Protein AF-A0A7V5CXC9-F1 (afdb_monomer)

Sequence (687 aa):
MKRHTLETISEGIERGLKPRSTNPVTLFKMAQADAMKFVTAQRMWEALKEKGFAKFVRFGKRPPEGYARLDDRIARVYFPVEEGMVNAGEWFVEKNVARLLNNFLSRDLIRDWGIGHSLLWLKNHTTAIELSLSPFHFIFETVEAAGSQFGIGLMRVINQGLLQLNPAAAAKGLREMATSPLAAHGFAKLGGKVIRYIKDPAEFIKTTGGQSFIKQFPDAMQIINDLFAGGGKLSMWEGYRVNSIKAFQEALSAEKQGIRKGENYIGAVIRLAPALNEMLMKPLFEVYIPRLKIGVFFKEYSQQLEQYAKELAEGKISRNKLARETWDRVENRFGEMNFDNLFWNRTFKTALQFMFRSVTWKLGNIRGFGGGVVGQAKEFAEPLKFVYTQLKGRPYEFRAPRLDPSMAWLTGIVVTTVTLSTIIQKAFTGEWPSELRDYFFPKTGQRDREGNQIRVSVPTYFRDLLSLKRAPLTYIEHSFSGLFSKLLEAWHNQDFYGNFIYDPQDPGLKKLILGIAHVFPVPFSVSQYKNLSQEGTDPATRLMAALGFVKAPKEYIRSNFQLELQKAYSRQRPHIPLLPEQQAEARLKQELRDKIRAGKATPQDIADAVRQGVIKQRGATTFVKNAKLNTMQIMWKYLSPEERARLWPLASPEEQEMLRQVDAGRNQRSGGWGGSSRSRSWGSNWH

Foldseek 3Di:
DPPPPDPDPVRCVVVVHADPDPDVVVVVVVVVVVVVVVVVVVVVVVVQVVVVQKDWDFPPDDDDPQWAAAPDPVFWDWDQDPVGTDTGTGITGRPVVSLLRCQLVFDQPQCVDPVSVVLLLLLLLLLLQQAFLACLLVQLLLLLQLLLQLLLLVLQLFLCVPQVVDVVSNVVSVVSNVCSNVRLVQLLLLLVLLVVCVVPVPVSCVDPSNVVNCVVPVPSVVLVVLLVLLVADLFFAPVSDSCLLVQLVCLQCVPSPPDDRPPNVVSNVVSVVSNVSCVVCCCPRGRRLSSNLSSSLVSNLVVVCVSCVVCCVVVVDDSSRSSNVSSLLSCLRSPSDNVSNVSGRNNVVSVCSSFFSGPRPVVSPCCLVVCQVVVQVVLVCQQVVVVVCVVVVHDDDHDHRRRGSSVSSVVSSLVSLQVVLQVQQCVQQVDGDDDPLSSAWNFNNDAFLQRWTWTWGNSYCVLLVVCCVPPVPVSSVVRTRLLNVLLVCLVVQQDPVGAGQADPPDDPVVSVVSSVVSNRDHHQLVVQLVVVVLRVDDPVVSVCVSNPRGTGPVVSGDAPLLVLLVVQLCVVPPDDHHHPVRVVLVVLLSSQLSCLCVVNDDPVSLVVCCVVVSDPPVCSVVSSVCSNQGPSLVSLLPGDPVSNVVSVVRADPVRNVSNVVSVVVVVVVVPPDPDPDDDDDDDDDDD

Solvent-accessible surface area (backbone atoms only — not comparable to full-atom values): 36637 Å² total; per-residue (Å²): 127,83,72,75,91,53,95,44,73,65,58,35,44,75,73,71,44,80,74,96,64,89,51,65,70,59,51,50,52,50,52,52,49,52,52,48,51,51,53,51,52,49,54,51,51,50,52,32,43,76,69,64,38,42,47,81,34,51,58,96,57,81,74,59,91,68,44,30,73,46,87,50,72,90,31,54,41,68,43,83,51,100,94,44,75,46,74,54,23,36,37,26,22,33,40,70,60,19,49,39,50,37,15,63,69,39,68,37,66,46,62,74,32,74,65,45,33,50,52,46,52,49,41,54,51,44,50,51,44,33,62,30,91,34,54,32,64,63,52,26,54,37,51,47,31,18,5,44,31,22,6,54,9,52,33,28,26,48,46,37,12,61,73,62,67,29,65,70,42,23,54,50,9,51,51,33,36,74,43,9,90,51,23,38,60,52,20,29,51,45,17,48,50,52,55,43,39,73,75,39,45,78,64,35,47,74,36,74,72,26,44,55,43,40,73,75,37,78,60,46,69,59,54,50,50,31,38,49,67,22,66,55,64,85,44,57,47,70,90,75,62,79,59,33,51,58,54,23,50,54,31,55,56,24,62,93,77,86,47,60,76,65,75,40,53,70,60,23,59,71,26,43,64,56,16,54,49,44,64,72,45,41,60,47,52,54,47,44,51,28,13,32,45,46,17,47,42,57,53,53,47,54,50,44,53,66,73,41,41,68,42,46,75,69,62,77,40,52,69,54,58,55,27,26,58,44,40,51,56,42,29,20,70,73,22,77,47,54,63,78,79,65,38,48,39,36,35,62,50,48,51,45,55,48,46,20,62,55,53,44,43,55,50,8,49,53,49,37,55,50,41,12,56,55,43,33,54,50,28,64,43,46,49,54,48,33,56,56,32,52,79,64,78,42,94,63,81,82,47,82,59,53,66,28,71,45,32,25,28,50,52,15,41,50,51,47,43,34,52,50,19,37,52,50,14,32,72,50,53,73,42,72,69,86,50,83,59,24,35,61,34,17,45,52,71,45,58,43,73,72,67,36,58,37,28,27,26,64,62,58,66,63,65,59,51,55,38,44,75,74,38,48,67,60,42,53,63,71,42,35,13,65,50,47,52,32,51,52,22,45,72,69,41,24,43,100,88,52,26,30,63,46,56,93,83,51,56,70,69,57,43,49,52,44,42,56,58,64,47,62,69,68,29,46,21,60,53,47,28,52,54,36,55,70,60,65,57,58,71,67,62,30,48,39,23,26,46,40,36,34,74,42,60,64,83,79,46,50,52,73,34,57,54,50,48,51,53,53,38,43,69,79,48,63,87,72,63,36,44,52,66,53,45,52,40,50,49,53,49,48,54,51,29,52,30,49,60,69,71,68,55,50,77,62,61,55,52,49,35,34,75,72,61,63,35,54,72,96,44,43,68,60,47,60,62,53,34,68,48,39,62,62,50,51,46,57,72,72,45,54,71,65,59,46,64,69,45,52,84,57,41,50,73,70,53,46,54,60,42,47,63,57,52,58,70,45,57,69,68,70,70,77,72,78,77,78,85,72,86,74,88,80,79,86,81,90,134

Radius of gyration: 32.9 Å; Cα contacts (8 Å, |Δi|>4): 846; chains: 1; bounding box: 85×81×121 Å

Nearest PDB structures (foldseek):
  6v9z-assembly1_B  TM=1.183E-01  e=1.275E+00  Acetivibrio thermocellus ATCC 27405
  7zdc-assembly1_C  TM=1.269E-01  e=1.819E+00  Escherichia coli K-12
  8vpb-assembly1_B  TM=1.537E-01  e=3.871E+00  Acetivibrio thermocellus ATCC 27405
  4s0f-assembly1_A  TM=1.509E-01  e=4.833E+00  Acetivibrio thermocellus ATCC 27405

pLDDT: mean 86.12, std 13.43, range [26.75, 98.56]

Secondary structure (DSSP, 8-state):
----S-SSHHHHHHTTPPPS---HHHHHHHHHHHHHHHHHHHHHHHHHHHTT-EEEEETTPPPPTTEEE-SSGGGEEEEEETTEEEEEEEEEEEHHHHHHHHHHH---HHHHSHHHHHHHHHHHHHHHHHT-S-THHHHHHHHHHHHHHHHHHHHIIIIIIITT--HHHHHHHHHHHHTGGGHHHHHHHHHHHHHHHHH-HHHHTTSHHHHHHHHH-TTHHHHHHHHHHTT--SS--GGG---HHHHHHHHHT--TTS--TT--HHHHHHHHHHHHHHHHHHIIIIIIHHHHHHHHHHHHHHHHHHHTHHHHHTTSS-HHHHHHHHHHHHHHHS----GGGGT--HHHHHHHHHHBS-HHHHHHHHHHHHHHHHHHHHHHHHHHHHHHHHHTT------PPPPPHHHHHHHHHHHHHHHHHHHHHHHHHS----SGGGGTS-EEEEE-TTSPEEEB--SSTHHHHHHHHH-HHHHHHHTB-HHHHHHHHHHHT--TTS--SS-TTS-HHHHHHHHHHHHS---HHHHHHHHHHHHT--HHHHHHHHTT-PBPPHHHHS-HHHHHHHHHHHHHSPPPPPPHHHHHHHHHHHHHHHHHHTT---HHHHHHHHHTTSS-GGGHHHHHHHHTS-HHHHHHHHS-HHHHHHHGGGS-HHHHHHHHHHHHHHHHHHTT---------------

Structure (mmCIF, N/CA/C/O backbone):
data_AF-A0A7V5CXC9-F1
#
_entry.id   AF-A0A7V5CXC9-F1
#
loop_
_atom_site.group_PDB
_atom_site.id
_atom_site.type_symbol
_atom_site.label_atom_id
_atom_site.label_alt_id
_atom_site.label_comp_id
_atom_site.label_asym_id
_atom_site.label_entity_id
_atom_site.label_seq_id
_atom_site.pdbx_PDB_ins_code
_atom_site.Cartn_x
_atom_site.Cartn_y
_atom_site.Cartn_z
_atom_site.occupancy
_atom_site.B_iso_or_equiv
_atom_site.auth_seq_id
_atom_site.auth_comp_id
_atom_site.auth_asym_id
_atom_site.auth_atom_id
_atom_site.pdbx_PDB_model_num
ATOM 1 N N . MET A 1 1 ? -5.682 -18.501 -41.178 1.00 33.22 1 MET A N 1
ATOM 2 C CA . MET A 1 1 ? -6.479 -17.339 -40.718 1.00 33.22 1 MET A CA 1
ATOM 3 C C . MET A 1 1 ? -7.869 -17.831 -40.341 1.00 33.22 1 MET A C 1
ATOM 5 O O . MET A 1 1 ? -8.417 -18.625 -41.091 1.00 33.22 1 MET A O 1
ATOM 9 N N . LYS A 1 2 ? -8.443 -17.436 -39.192 1.00 33.28 2 LYS A N 1
ATOM 10 C CA . LYS A 1 2 ? -9.909 -17.538 -39.051 1.00 33.28 2 LYS A CA 1
ATOM 11 C C . LYS A 1 2 ? -10.444 -16.600 -40.130 1.00 33.28 2 LYS A C 1
ATOM 13 O O . LYS A 1 2 ? -10.065 -15.433 -40.094 1.00 33.28 2 LYS A O 1
ATOM 18 N N . ARG A 1 3 ? -11.188 -17.116 -41.114 1.00 36.34 3 ARG A N 1
ATOM 19 C CA . ARG A 1 3 ? -11.889 -16.266 -42.083 1.00 36.34 3 ARG A CA 1
ATOM 20 C C . ARG A 1 3 ? -12.600 -15.188 -41.267 1.00 36.34 3 ARG A C 1
ATOM 22 O O . ARG A 1 3 ? -13.238 -15.530 -40.267 1.00 36.34 3 ARG A O 1
ATOM 29 N N . HIS A 1 4 ? -12.402 -13.917 -41.609 1.00 46.31 4 HIS A N 1
ATOM 30 C CA . HIS A 1 4 ? -13.301 -12.880 -41.124 1.00 46.31 4 HIS A CA 1
ATOM 31 C C . HIS A 1 4 ? -14.700 -13.372 -41.488 1.00 46.31 4 HIS A C 1
ATOM 33 O O . HIS A 1 4 ? -14.991 -13.596 -42.655 1.00 46.31 4 HIS A O 1
ATOM 39 N N . THR A 1 5 ? -15.513 -13.704 -40.487 1.00 59.38 5 THR A N 1
ATOM 40 C CA . THR A 1 5 ? -16.851 -14.261 -40.730 1.00 59.38 5 THR A CA 1
ATOM 41 C C . THR A 1 5 ? -17.828 -13.191 -41.217 1.00 59.38 5 THR A C 1
ATOM 43 O O . THR A 1 5 ? -18.971 -13.530 -41.510 1.00 59.38 5 THR A O 1
ATOM 46 N N . LEU A 1 6 ? -17.375 -11.930 -41.233 1.00 74.69 6 LEU A N 1
ATOM 47 C CA . LEU A 1 6 ? -18.077 -10.715 -41.623 1.00 74.69 6 LEU A CA 1
ATOM 48 C C . LEU A 1 6 ? -17.081 -9.817 -42.375 1.00 74.69 6 LEU A C 1
ATOM 50 O O . LEU A 1 6 ? -16.000 -9.532 -41.849 1.00 74.69 6 LEU A O 1
ATOM 54 N N . GLU A 1 7 ? -17.447 -9.383 -43.571 1.00 75.62 7 GLU A N 1
ATOM 55 C CA . GLU A 1 7 ? -16.726 -8.454 -44.439 1.00 75.62 7 GLU A CA 1
ATOM 56 C C . GLU A 1 7 ? -16.941 -7.000 -44.009 1.00 75.62 7 GLU A C 1
ATOM 58 O O . GLU A 1 7 ? -16.012 -6.193 -44.053 1.00 75.62 7 GLU A O 1
ATOM 63 N N . THR A 1 8 ? -18.142 -6.659 -43.529 1.00 82.88 8 THR A N 1
ATOM 64 C CA . THR A 1 8 ? -18.478 -5.295 -43.090 1.00 82.88 8 THR A CA 1
ATOM 65 C C . THR A 1 8 ? -19.229 -5.267 -41.759 1.00 82.88 8 THR A C 1
ATOM 67 O O . THR A 1 8 ? -19.791 -6.261 -41.296 1.00 82.88 8 THR A O 1
ATOM 70 N N . ILE A 1 9 ? -19.256 -4.091 -41.117 1.00 79.06 9 ILE A N 1
ATOM 71 C CA . ILE A 1 9 ? -20.106 -3.861 -39.937 1.00 79.06 9 ILE A CA 1
ATOM 72 C C . ILE A 1 9 ? -21.590 -4.010 -40.315 1.00 79.06 9 ILE A C 1
ATOM 74 O O . ILE A 1 9 ? -22.349 -4.557 -39.517 1.00 79.06 9 ILE A O 1
ATOM 78 N N . SER A 1 10 ? -21.980 -3.576 -41.520 1.00 83.25 10 SER A N 1
ATOM 79 C CA . SER A 1 10 ? -23.349 -3.694 -42.037 1.00 83.25 10 SER A CA 1
ATOM 80 C C . SER A 1 10 ? -23.800 -5.149 -42.122 1.00 83.25 10 SER A C 1
ATOM 82 O O . SER A 1 10 ? -24.837 -5.486 -41.564 1.00 83.25 10 SER A O 1
ATOM 84 N N . GLU A 1 11 ? -22.969 -6.033 -42.678 1.00 86.19 11 GLU A N 1
ATOM 85 C CA . GLU A 1 11 ? -23.256 -7.473 -42.739 1.00 86.19 11 GLU A CA 1
ATOM 86 C C . GLU A 1 11 ? -23.432 -8.084 -41.338 1.00 86.19 11 GLU A C 1
ATOM 88 O O . GLU A 1 11 ? -24.291 -8.933 -41.103 1.00 86.19 11 GLU A O 1
ATOM 93 N N . GLY A 1 12 ? -22.633 -7.633 -40.365 1.00 85.19 12 GLY A N 1
ATOM 94 C CA . GLY A 1 12 ? -22.812 -8.025 -38.970 1.00 85.19 12 GLY A CA 1
ATOM 95 C C . GLY A 1 12 ? -24.184 -7.625 -38.423 1.00 85.19 12 GLY A C 1
ATOM 96 O O . GLY A 1 12 ? -24.849 -8.449 -37.795 1.00 85.19 12 GLY A O 1
ATOM 97 N N . ILE A 1 13 ? -24.610 -6.387 -38.680 1.00 84.25 13 ILE A N 1
ATOM 98 C CA . ILE A 1 13 ? -25.914 -5.859 -38.252 1.00 84.25 13 ILE A CA 1
ATOM 99 C C . ILE A 1 13 ? -27.061 -6.627 -38.918 1.00 84.25 13 ILE A C 1
ATOM 101 O O . ILE A 1 13 ? -27.997 -7.024 -38.228 1.00 84.25 13 ILE A O 1
ATOM 105 N N . GLU A 1 14 ? -26.964 -6.892 -40.221 1.00 87.25 14 GLU A N 1
ATOM 106 C CA . GLU A 1 14 ? -27.944 -7.679 -40.985 1.00 87.25 14 GLU A CA 1
ATOM 107 C C . GLU A 1 14 ? -28.098 -9.100 -40.432 1.00 87.25 14 GLU A C 1
ATOM 109 O O . GLU A 1 14 ? -29.206 -9.624 -40.343 1.00 87.25 14 GLU A O 1
ATOM 114 N N . ARG A 1 15 ? -27.003 -9.702 -39.953 1.00 86.75 15 ARG A N 1
ATOM 115 C CA . ARG A 1 15 ? -27.007 -11.009 -39.270 1.00 86.75 15 ARG A CA 1
ATOM 116 C C . ARG A 1 15 ? -27.451 -10.943 -37.801 1.00 86.75 15 ARG A C 1
ATOM 118 O O . ARG A 1 15 ? -27.251 -11.899 -37.052 1.00 86.75 15 ARG A O 1
ATOM 125 N N . GLY A 1 16 ? -28.021 -9.821 -37.361 1.00 85.31 16 GLY A N 1
ATOM 126 C CA . GLY A 1 16 ? -28.531 -9.622 -36.003 1.00 85.31 16 GLY A CA 1
ATOM 127 C C . GLY A 1 16 ? -27.452 -9.387 -34.940 1.00 85.31 16 GLY A C 1
ATOM 128 O O . GLY A 1 16 ? -27.753 -9.389 -33.742 1.00 85.31 16 GLY A O 1
ATOM 129 N N . LEU A 1 17 ? -26.191 -9.176 -35.334 1.00 77.94 17 LEU A N 1
ATOM 130 C CA . LEU A 1 17 ? -25.105 -8.872 -34.404 1.00 77.94 17 LEU A CA 1
ATOM 131 C C . LEU A 1 17 ? -25.096 -7.379 -34.066 1.00 77.94 17 LEU A C 1
ATOM 133 O O . LEU A 1 17 ? -25.333 -6.517 -34.906 1.00 77.94 17 LEU A O 1
ATOM 137 N N . LYS A 1 18 ? -24.767 -7.050 -32.814 1.00 77.62 18 LYS A N 1
ATOM 138 C CA . LYS A 1 18 ? -24.668 -5.657 -32.358 1.00 77.62 18 LYS A CA 1
ATOM 139 C C . LYS A 1 18 ? -23.203 -5.208 -32.344 1.00 77.62 18 LYS A C 1
ATOM 141 O O . LYS A 1 18 ? -22.391 -5.856 -31.674 1.00 77.62 18 LYS A O 1
ATOM 146 N N . PRO A 1 19 ? -22.830 -4.111 -33.032 1.00 73.12 19 PRO A N 1
ATOM 147 C CA . PRO A 1 19 ? -21.459 -3.623 -33.018 1.00 73.12 19 PRO A CA 1
ATOM 148 C C . PRO A 1 19 ? -21.065 -3.158 -31.614 1.00 73.12 19 PRO A C 1
ATOM 150 O O . PRO A 1 19 ? -21.838 -2.520 -30.901 1.00 73.12 19 PRO A O 1
ATOM 153 N N . ARG A 1 20 ? -19.816 -3.431 -31.222 1.00 71.25 20 ARG A N 1
ATOM 154 C CA . ARG A 1 20 ? -19.285 -3.033 -29.906 1.00 71.25 20 ARG A CA 1
ATOM 155 C C . ARG A 1 20 ? -19.254 -1.509 -29.711 1.00 71.25 20 ARG A C 1
ATOM 157 O O . ARG A 1 20 ? -19.318 -1.026 -28.583 1.00 71.25 20 ARG A O 1
ATOM 164 N N . SER A 1 21 ? -19.118 -0.753 -30.797 1.00 76.69 21 SER A N 1
ATOM 165 C CA . SER A 1 21 ? -19.204 0.706 -30.834 1.00 76.69 21 SER A CA 1
ATOM 166 C C . SER A 1 21 ? -19.579 1.149 -32.246 1.00 76.69 21 SER A C 1
ATOM 168 O O . SER A 1 21 ? -19.145 0.530 -33.209 1.00 76.69 21 SER A O 1
ATOM 170 N N . THR A 1 22 ? -20.331 2.238 -32.367 1.00 78.06 22 THR A N 1
ATOM 171 C CA . THR A 1 22 ? -20.601 2.935 -33.637 1.00 78.06 22 THR A CA 1
ATOM 172 C C . THR A 1 22 ? -19.754 4.200 -33.796 1.00 78.06 22 THR A C 1
ATOM 174 O O . THR A 1 22 ? -19.771 4.837 -34.841 1.00 78.06 22 THR A O 1
ATOM 177 N N . ASN A 1 23 ? -18.990 4.583 -32.767 1.00 80.62 23 ASN A N 1
ATOM 178 C CA . ASN A 1 23 ? -18.143 5.770 -32.809 1.00 80.62 23 ASN A CA 1
ATOM 179 C C . ASN A 1 23 ? -16.881 5.489 -33.657 1.00 80.62 23 ASN A C 1
ATOM 181 O O . ASN A 1 23 ? -16.078 4.636 -33.253 1.00 80.62 23 ASN A O 1
ATOM 185 N N . PRO A 1 24 ? -16.657 6.213 -34.771 1.00 78.94 24 PRO A N 1
ATOM 186 C CA . PRO A 1 24 ? -15.576 5.914 -35.714 1.00 78.94 24 PRO A CA 1
ATOM 187 C C . PRO A 1 24 ? -14.184 6.077 -35.093 1.00 78.94 24 PRO A C 1
ATOM 189 O O . PRO A 1 24 ? -13.302 5.263 -35.346 1.00 78.94 24 PRO A O 1
ATOM 192 N N . VAL A 1 25 ? -13.992 7.045 -34.190 1.00 80.19 25 VAL A N 1
ATOM 193 C CA . VAL A 1 25 ? -12.724 7.226 -33.457 1.00 80.19 25 VAL A CA 1
ATOM 194 C C . VAL A 1 25 ? -12.439 6.030 -32.545 1.00 80.19 25 VAL A C 1
ATOM 196 O O . VAL A 1 25 ? -11.296 5.600 -32.404 1.00 80.19 25 VAL A O 1
ATOM 199 N N . THR A 1 26 ? -13.471 5.470 -31.915 1.00 77.19 26 THR A N 1
ATOM 200 C CA . THR A 1 26 ? -13.333 4.278 -31.068 1.00 77.19 26 THR A CA 1
ATOM 201 C C . THR A 1 26 ? -12.990 3.051 -31.904 1.00 77.19 26 THR A C 1
ATOM 203 O O . THR A 1 26 ? -12.097 2.296 -31.526 1.00 77.19 26 THR A O 1
ATOM 206 N N . LEU A 1 27 ? -13.663 2.876 -33.044 1.00 80.12 27 LEU A N 1
ATOM 207 C CA . LEU A 1 27 ? -13.388 1.786 -33.979 1.00 80.12 27 LEU A CA 1
ATOM 208 C C . LEU A 1 27 ? -11.965 1.880 -34.544 1.00 80.12 27 LEU A C 1
ATOM 210 O O . LEU A 1 27 ? -11.241 0.888 -34.514 1.00 80.12 27 LEU A O 1
ATOM 214 N N . PHE A 1 28 ? -11.522 3.076 -34.940 1.00 84.25 28 PHE A N 1
ATOM 215 C CA . PHE A 1 28 ? -10.150 3.319 -35.387 1.00 84.25 28 PHE A CA 1
ATOM 216 C C . PHE A 1 28 ? -9.122 2.975 -34.303 1.00 84.25 28 PHE A C 1
ATOM 218 O O . PHE A 1 28 ? -8.174 2.241 -34.564 1.00 84.25 28 PHE A O 1
ATOM 225 N N . LYS A 1 29 ? -9.332 3.425 -33.057 1.00 81.25 29 LYS A N 1
ATOM 226 C CA . LYS A 1 29 ? -8.446 3.085 -31.928 1.00 81.25 29 LYS A CA 1
ATOM 227 C C . LYS A 1 29 ? -8.372 1.579 -31.675 1.00 81.25 29 LYS A C 1
ATOM 229 O O . LYS A 1 29 ? -7.301 1.075 -31.354 1.00 81.25 29 LYS A O 1
ATOM 234 N N . MET A 1 30 ? -9.490 0.861 -31.807 1.00 78.94 30 MET A N 1
ATOM 235 C CA . MET A 1 30 ? -9.511 -0.599 -31.681 1.00 78.94 30 MET A CA 1
ATOM 236 C C . MET A 1 30 ? -8.727 -1.272 -32.812 1.00 78.94 30 MET A C 1
ATOM 238 O O . MET A 1 30 ? -7.889 -2.123 -32.531 1.00 78.94 30 MET A O 1
ATOM 242 N N . ALA A 1 31 ? -8.939 -0.848 -34.061 1.00 82.94 31 ALA A N 1
ATOM 243 C CA . ALA A 1 31 ? -8.206 -1.366 -35.214 1.00 82.94 31 ALA A CA 1
ATOM 244 C C . ALA A 1 31 ? -6.696 -1.097 -35.098 1.00 82.94 31 ALA A C 1
ATOM 246 O O . ALA A 1 31 ? -5.884 -1.996 -35.306 1.00 82.94 31 ALA A O 1
ATOM 247 N N . GLN A 1 32 ? -6.310 0.114 -34.687 1.00 87.56 32 GLN A N 1
ATOM 248 C CA . GLN A 1 32 ? -4.914 0.469 -34.437 1.00 87.56 32 GLN A CA 1
ATOM 249 C C . GLN A 1 32 ? -4.312 -0.376 -33.306 1.00 87.56 32 GLN A C 1
ATOM 251 O O . GLN A 1 32 ? -3.178 -0.834 -33.429 1.00 87.56 32 GLN A O 1
ATOM 256 N N . ALA A 1 33 ? -5.058 -0.624 -32.226 1.00 79.69 33 ALA A N 1
ATOM 257 C CA . ALA A 1 33 ? -4.607 -1.487 -31.137 1.00 79.69 33 ALA A CA 1
ATOM 258 C C . ALA A 1 33 ? -4.396 -2.940 -31.598 1.00 79.69 33 ALA A C 1
ATOM 260 O O . ALA A 1 33 ? -3.397 -3.553 -31.220 1.00 79.69 33 ALA A O 1
ATOM 261 N N . ASP A 1 34 ? -5.284 -3.478 -32.439 1.00 79.06 34 ASP A N 1
ATOM 262 C CA . ASP A 1 34 ? -5.134 -4.817 -33.018 1.00 79.06 34 ASP A CA 1
ATOM 263 C C . ASP A 1 34 ? -3.930 -4.894 -33.969 1.00 79.06 34 ASP A C 1
ATOM 265 O O . ASP A 1 34 ? -3.134 -5.834 -33.879 1.00 79.06 34 ASP A O 1
ATOM 269 N N . ALA A 1 35 ? -3.727 -3.875 -34.812 1.00 83.75 35 ALA A N 1
ATOM 270 C CA . ALA A 1 35 ? -2.555 -3.774 -35.680 1.00 83.75 35 ALA A CA 1
ATOM 271 C C . ALA A 1 35 ? -1.253 -3.697 -34.865 1.00 83.75 35 ALA A C 1
ATOM 273 O O . ALA A 1 35 ? -0.314 -4.453 -35.114 1.00 83.75 35 ALA A O 1
ATOM 274 N N . MET A 1 36 ? -1.207 -2.846 -33.834 1.00 81.69 36 MET A N 1
ATOM 275 C CA . MET A 1 36 ? -0.058 -2.751 -32.931 1.00 81.69 36 MET A CA 1
ATOM 276 C C . MET A 1 36 ? 0.203 -4.071 -32.210 1.00 81.69 36 MET A C 1
ATOM 278 O O . MET A 1 36 ? 1.349 -4.501 -32.133 1.00 81.69 36 MET A O 1
ATOM 282 N N . LYS A 1 37 ? -0.842 -4.754 -31.731 1.00 78.56 37 LYS A N 1
ATOM 283 C CA . LYS A 1 37 ? -0.712 -6.069 -31.096 1.00 78.56 37 LYS A CA 1
ATOM 284 C C . LYS A 1 37 ? -0.092 -7.088 -32.050 1.00 78.56 37 LYS A C 1
ATOM 286 O O . LYS A 1 37 ? 0.795 -7.831 -31.633 1.00 78.56 37 LYS A O 1
ATOM 291 N N . PHE A 1 38 ? -0.529 -7.115 -33.309 1.00 81.81 38 PHE A N 1
ATOM 292 C CA . PHE A 1 38 ? 0.047 -7.990 -34.327 1.00 81.81 38 PHE A CA 1
ATOM 293 C C . PHE A 1 38 ? 1.527 -7.668 -34.579 1.00 81.81 38 PHE A C 1
ATOM 295 O O . PHE A 1 38 ? 2.364 -8.565 -34.497 1.00 81.81 38 PHE A O 1
ATOM 302 N N . VAL A 1 39 ? 1.868 -6.393 -34.796 1.00 86.44 39 VAL A N 1
ATOM 303 C CA . VAL A 1 39 ? 3.257 -5.950 -35.014 1.00 86.44 39 VAL A CA 1
ATOM 304 C C . VAL A 1 39 ? 4.144 -6.290 -33.814 1.00 86.44 39 VAL A C 1
ATOM 306 O O . VAL A 1 39 ? 5.235 -6.831 -33.984 1.00 86.44 39 VAL A O 1
ATOM 309 N N . THR A 1 40 ? 3.686 -6.023 -32.589 1.00 83.75 40 THR A N 1
ATOM 310 C CA . THR A 1 40 ? 4.422 -6.363 -31.365 1.00 83.75 40 THR A CA 1
ATOM 311 C C . THR A 1 40 ? 4.616 -7.870 -31.227 1.00 83.75 40 THR A C 1
ATOM 313 O O . THR A 1 40 ? 5.711 -8.300 -30.869 1.00 83.75 40 THR A O 1
ATOM 316 N N . ALA A 1 41 ? 3.596 -8.676 -31.533 1.00 84.06 41 ALA A N 1
ATOM 317 C CA . ALA A 1 41 ? 3.706 -10.131 -31.489 1.00 84.06 41 ALA A CA 1
ATOM 318 C C . ALA A 1 41 ? 4.747 -10.655 -32.491 1.00 84.06 41 ALA A C 1
ATOM 320 O O . ALA A 1 41 ? 5.563 -11.489 -32.109 1.00 84.06 41 ALA A O 1
ATOM 321 N N . GLN A 1 42 ? 4.772 -10.132 -33.723 1.00 88.06 42 GLN A N 1
ATOM 322 C CA . GLN A 1 42 ? 5.773 -10.509 -34.730 1.00 88.06 42 GLN A CA 1
ATOM 323 C C . GLN A 1 42 ? 7.188 -10.113 -34.307 1.00 88.06 42 GLN A C 1
ATOM 325 O O . GLN A 1 42 ? 8.067 -10.968 -34.274 1.00 88.06 42 GLN A O 1
ATOM 330 N N . ARG A 1 43 ? 7.393 -8.866 -33.863 1.00 89.56 43 ARG A N 1
ATOM 331 C CA . ARG A 1 43 ? 8.703 -8.400 -33.369 1.00 89.56 43 ARG A CA 1
ATOM 332 C C . ARG A 1 43 ? 9.206 -9.226 -32.190 1.00 89.56 43 ARG A C 1
ATOM 334 O O . ARG A 1 43 ? 10.380 -9.571 -32.115 1.00 89.56 43 ARG A O 1
ATOM 341 N N . MET A 1 44 ? 8.315 -9.550 -31.253 1.00 86.62 44 MET A N 1
ATOM 342 C CA . MET A 1 44 ? 8.650 -10.424 -30.133 1.00 86.62 44 MET A CA 1
ATOM 343 C C . MET A 1 44 ? 9.043 -11.815 -30.636 1.00 86.62 44 MET A C 1
ATOM 345 O O . MET A 1 44 ? 10.042 -12.363 -30.187 1.00 86.62 44 MET A O 1
ATOM 349 N N . TRP A 1 45 ? 8.280 -12.379 -31.570 1.00 89.69 45 TRP A N 1
ATOM 350 C CA . TRP A 1 45 ? 8.537 -13.700 -32.132 1.00 89.69 45 TRP A CA 1
ATOM 351 C C . TRP A 1 45 ? 9.863 -13.776 -32.897 1.00 89.69 45 TRP A C 1
ATOM 353 O O . TRP A 1 45 ? 10.618 -14.732 -32.736 1.00 89.69 45 TRP A O 1
ATOM 363 N N . GLU A 1 46 ? 10.181 -12.750 -33.682 1.00 90.56 46 GLU A N 1
ATOM 364 C CA . GLU A 1 46 ? 11.479 -12.577 -34.338 1.00 90.56 46 GLU A CA 1
ATOM 365 C C . GLU A 1 46 ? 12.611 -12.526 -33.318 1.00 90.56 46 GLU A C 1
ATOM 367 O O . GLU A 1 46 ? 13.519 -13.352 -33.388 1.00 90.56 46 GLU A O 1
ATOM 372 N N . ALA A 1 47 ? 12.489 -11.681 -32.292 1.00 89.81 47 ALA A N 1
ATOM 373 C CA . ALA A 1 47 ? 13.486 -11.587 -31.232 1.00 89.81 47 ALA A CA 1
ATOM 374 C C . ALA A 1 47 ? 13.686 -12.917 -30.479 1.00 89.81 47 ALA A C 1
ATOM 376 O O . ALA A 1 47 ? 14.802 -13.230 -30.064 1.00 89.81 47 ALA A O 1
ATOM 377 N N . LEU A 1 48 ? 12.630 -13.720 -30.291 1.00 91.12 48 LEU A N 1
ATOM 378 C CA . LEU A 1 48 ? 12.754 -15.054 -29.695 1.00 91.12 48 LEU A CA 1
ATOM 379 C C . LEU A 1 48 ? 13.540 -16.013 -30.591 1.00 91.12 48 LEU A C 1
ATOM 381 O O . LEU A 1 48 ? 14.363 -16.770 -30.078 1.00 91.12 48 LEU A O 1
ATOM 385 N N . LYS A 1 49 ? 13.315 -15.980 -31.909 1.00 89.88 49 LYS A N 1
ATOM 386 C CA . LYS A 1 49 ? 14.081 -16.786 -32.872 1.00 89.88 49 LYS A CA 1
ATOM 387 C C . LYS A 1 49 ? 15.546 -16.353 -32.910 1.00 89.88 49 LYS A C 1
ATOM 389 O O . LYS A 1 49 ? 16.422 -17.197 -32.761 1.00 89.88 49 LYS A O 1
ATOM 394 N N . GLU A 1 50 ? 15.809 -15.053 -33.033 1.00 93.00 50 GLU A N 1
ATOM 395 C CA . GLU A 1 50 ? 17.165 -14.483 -33.087 1.00 93.00 50 GLU A CA 1
ATOM 396 C C . GLU A 1 50 ? 17.986 -14.802 -31.836 1.00 93.00 50 GLU A C 1
ATOM 398 O O . GLU A 1 50 ? 19.171 -15.108 -31.919 1.00 93.00 50 GLU A O 1
ATOM 403 N N . LYS A 1 51 ? 17.349 -14.783 -30.660 1.00 90.31 51 LYS A N 1
ATOM 404 C CA . LYS A 1 51 ? 17.995 -15.131 -29.385 1.00 90.31 51 LYS A CA 1
ATOM 405 C C . LYS A 1 51 ? 18.125 -16.639 -29.156 1.00 90.31 51 LYS A C 1
ATOM 407 O O . LYS A 1 51 ? 18.593 -17.046 -28.097 1.00 90.31 51 LYS A O 1
ATOM 412 N N . GLY A 1 52 ? 17.680 -17.469 -30.101 1.00 90.81 52 GLY A N 1
ATOM 413 C CA . GLY A 1 52 ? 17.694 -18.925 -29.974 1.00 90.81 52 GLY A CA 1
ATOM 414 C C . GLY A 1 52 ? 16.710 -19.469 -28.935 1.00 90.81 52 GLY A C 1
ATOM 415 O O . GLY A 1 52 ? 16.833 -20.619 -28.526 1.00 90.81 52 GLY A O 1
ATOM 416 N N . PHE A 1 53 ? 15.731 -18.670 -28.498 1.00 94.69 53 PHE A N 1
ATOM 417 C CA . PHE A 1 53 ? 14.695 -19.099 -27.558 1.00 94.69 53 PHE A CA 1
ATOM 418 C C . PHE A 1 53 ? 13.537 -19.829 -28.229 1.00 94.69 53 PHE A C 1
ATOM 420 O O . PHE A 1 53 ? 12.749 -20.438 -27.516 1.00 94.69 53 PHE A O 1
ATOM 427 N N . ALA A 1 54 ? 13.422 -19.799 -29.557 1.00 93.69 54 ALA A N 1
ATOM 428 C CA . ALA A 1 54 ? 12.427 -20.561 -30.305 1.00 93.69 54 ALA A CA 1
ATOM 429 C C . ALA A 1 54 ? 13.100 -21.627 -31.185 1.00 93.69 54 ALA A C 1
ATOM 431 O O . ALA A 1 54 ? 14.028 -21.326 -31.933 1.00 93.69 54 ALA A O 1
ATOM 432 N N . LYS A 1 55 ? 12.608 -22.870 -31.126 1.00 93.12 55 LYS A N 1
ATOM 433 C CA . LYS A 1 55 ? 13.067 -24.000 -31.948 1.00 93.12 55 LYS A CA 1
ATOM 434 C C . LYS A 1 55 ? 11.902 -24.675 -32.653 1.00 93.12 55 LYS A C 1
ATOM 436 O O . LYS A 1 55 ? 10.907 -25.022 -32.022 1.00 93.12 55 LYS A O 1
ATOM 441 N N . PHE A 1 56 ? 12.041 -24.888 -33.955 1.00 92.62 56 PHE A N 1
ATOM 442 C CA . PHE A 1 56 ? 11.043 -25.600 -34.741 1.00 92.62 56 PHE A CA 1
ATOM 443 C C . PHE A 1 56 ? 11.120 -27.105 -34.478 1.00 92.62 56 PHE A C 1
ATOM 445 O O . PHE A 1 56 ? 12.199 -27.698 -34.517 1.00 92.62 56 PHE A O 1
ATOM 452 N N . VAL A 1 57 ? 9.968 -27.726 -34.243 1.00 92.44 57 VAL A N 1
ATOM 453 C CA . VAL A 1 57 ? 9.824 -29.167 -34.041 1.00 92.44 57 VAL A CA 1
ATOM 454 C C . VAL A 1 57 ? 8.817 -29.683 -35.056 1.00 92.44 57 VAL A C 1
ATOM 456 O O . VAL A 1 57 ? 7.666 -29.249 -35.083 1.00 92.44 57 VAL A O 1
ATOM 459 N N . ARG A 1 58 ? 9.259 -30.618 -35.903 1.00 90.44 58 ARG A N 1
ATOM 460 C CA . ARG A 1 58 ? 8.398 -31.250 -36.910 1.00 90.44 58 ARG A CA 1
ATOM 461 C C . ARG A 1 58 ? 7.229 -31.975 -36.246 1.00 90.44 58 ARG A C 1
ATOM 463 O O . ARG A 1 58 ? 7.371 -32.516 -35.148 1.00 90.44 58 ARG A O 1
ATOM 470 N N . PHE A 1 59 ? 6.097 -32.022 -36.940 1.00 87.69 59 PHE A N 1
ATOM 471 C CA . PHE A 1 59 ? 4.911 -32.734 -36.472 1.00 87.69 59 PHE A CA 1
ATOM 472 C C . PHE A 1 59 ? 5.247 -34.181 -36.056 1.00 87.69 59 PHE A C 1
ATOM 474 O O . PHE A 1 59 ? 6.021 -34.872 -36.720 1.00 87.69 59 PHE A O 1
ATOM 481 N N . GLY A 1 60 ? 4.713 -34.618 -34.912 1.00 83.25 60 GLY A N 1
ATOM 482 C CA . GLY A 1 60 ? 4.947 -35.955 -34.352 1.00 83.25 60 GLY A CA 1
ATOM 483 C C . GLY A 1 60 ? 6.322 -36.185 -33.706 1.00 83.25 60 GLY A C 1
ATOM 484 O O . GLY A 1 60 ? 6.558 -37.262 -33.159 1.00 83.25 60 GLY A O 1
ATOM 485 N N . LYS A 1 61 ? 7.244 -35.211 -33.728 1.00 89.50 61 LYS A N 1
ATOM 486 C CA . LYS A 1 61 ? 8.544 -35.322 -33.045 1.00 89.50 61 LYS A CA 1
ATOM 487 C C . LYS A 1 61 ? 8.476 -34.795 -31.611 1.00 89.50 61 LYS A C 1
ATOM 489 O O . LYS A 1 61 ? 7.683 -33.913 -31.288 1.00 89.50 61 LYS A O 1
ATOM 494 N N . ARG A 1 62 ? 9.327 -35.349 -30.739 1.00 88.88 62 ARG A N 1
ATOM 495 C CA . ARG A 1 62 ? 9.459 -34.890 -29.349 1.00 88.88 62 ARG A CA 1
ATOM 496 C C . ARG A 1 62 ? 10.155 -33.524 -29.304 1.00 88.88 62 ARG A C 1
ATOM 498 O O . ARG A 1 62 ? 11.096 -33.312 -30.073 1.00 88.88 62 ARG A O 1
ATOM 505 N N . PRO A 1 63 ? 9.727 -32.612 -28.417 1.00 89.62 63 PRO A N 1
ATOM 506 C CA . PRO A 1 63 ? 10.394 -31.332 -28.258 1.00 89.62 63 PRO A CA 1
ATOM 507 C C . PRO A 1 63 ? 11.782 -31.491 -27.613 1.00 89.62 63 PRO A C 1
ATOM 509 O O . PRO A 1 63 ? 11.986 -32.430 -26.840 1.00 89.62 63 PRO A O 1
ATOM 512 N N . PRO A 1 64 ? 12.731 -30.578 -27.895 1.00 91.12 64 PRO A N 1
ATOM 513 C CA . PRO A 1 64 ? 14.027 -30.551 -27.225 1.00 91.12 64 PRO A CA 1
ATOM 514 C C . PRO A 1 64 ? 13.897 -30.363 -25.708 1.00 91.12 64 PRO A C 1
ATOM 516 O O . PRO A 1 64 ? 12.980 -29.689 -25.232 1.00 91.12 64 PRO A O 1
ATOM 519 N N . GLU A 1 65 ? 14.860 -30.886 -24.947 1.00 92.94 65 GLU A N 1
ATOM 520 C CA . GLU A 1 65 ? 14.927 -30.641 -23.505 1.00 92.94 65 GLU A CA 1
ATOM 521 C C . GLU A 1 65 ? 15.047 -29.137 -23.210 1.00 92.94 65 GLU A C 1
ATOM 523 O O . GLU A 1 65 ? 15.774 -28.403 -23.881 1.00 92.94 65 GLU A O 1
ATOM 528 N N . GLY A 1 66 ? 14.302 -28.661 -22.210 1.00 93.50 66 GLY A N 1
ATOM 529 C CA . GLY A 1 66 ? 14.273 -27.246 -21.838 1.00 93.50 66 GLY A CA 1
ATOM 530 C C . GLY A 1 66 ? 13.333 -26.377 -22.680 1.00 93.50 66 GLY A C 1
ATOM 531 O O . GLY A 1 66 ? 13.250 -25.179 -22.420 1.00 93.50 66 GLY A O 1
ATOM 532 N N . TYR A 1 67 ? 12.593 -26.954 -23.631 1.00 94.56 67 TYR A N 1
ATOM 533 C CA . TYR A 1 67 ? 11.619 -26.245 -24.460 1.00 94.56 67 TYR A CA 1
ATOM 534 C C . TYR A 1 67 ? 10.190 -26.703 -24.150 1.00 94.56 67 TYR A C 1
ATOM 536 O O . TYR A 1 67 ? 9.933 -27.871 -23.868 1.00 94.56 67 TYR A O 1
ATOM 544 N N . ALA A 1 68 ? 9.248 -25.768 -24.205 1.00 94.25 68 ALA A N 1
ATOM 545 C CA . ALA A 1 68 ? 7.831 -25.991 -23.969 1.00 94.25 68 ALA A CA 1
ATOM 546 C C . ALA A 1 68 ? 6.992 -25.371 -25.091 1.00 94.25 68 ALA A C 1
ATOM 548 O O . ALA A 1 68 ? 7.431 -24.478 -25.820 1.00 94.25 68 ALA A O 1
ATOM 549 N N . ARG A 1 69 ? 5.770 -25.875 -25.251 1.00 92.38 69 ARG A N 1
ATOM 550 C CA . ARG A 1 69 ? 4.836 -25.385 -26.265 1.00 92.38 69 ARG A CA 1
ATOM 551 C C . ARG A 1 69 ? 4.358 -23.977 -25.901 1.00 92.38 69 ARG A C 1
ATOM 553 O O . ARG A 1 69 ? 4.066 -23.707 -24.735 1.00 92.38 69 ARG A O 1
ATOM 560 N N . LEU A 1 70 ? 4.253 -23.099 -26.896 1.00 90.94 70 LEU A N 1
ATOM 561 C CA . LEU A 1 70 ? 3.550 -21.826 -26.753 1.00 90.94 70 LEU A CA 1
ATOM 562 C C . LEU A 1 70 ? 2.074 -22.022 -27.129 1.00 90.94 70 LEU A C 1
ATOM 564 O O . LEU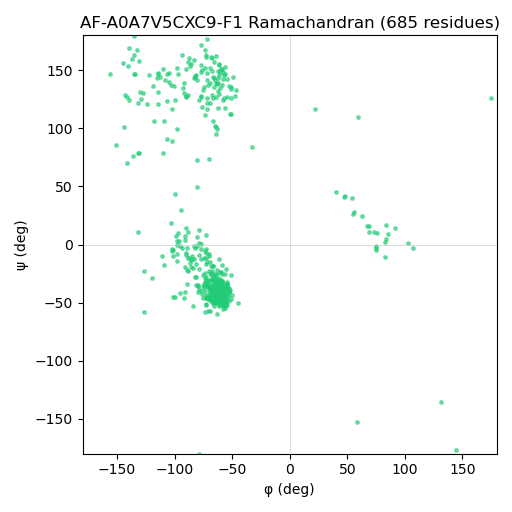 A 1 70 ? 1.770 -22.485 -28.228 1.00 90.94 70 LEU A O 1
ATOM 568 N N . ASP A 1 71 ? 1.162 -21.631 -26.243 1.00 88.62 71 ASP A N 1
ATOM 569 C CA . ASP A 1 71 ? -0.290 -21.754 -26.415 1.00 88.62 71 ASP A CA 1
ATOM 570 C C . ASP A 1 71 ? -0.859 -20.628 -27.295 1.00 88.62 71 ASP A C 1
ATOM 572 O O . ASP A 1 71 ? -1.836 -19.958 -26.959 1.00 88.62 71 ASP A O 1
ATOM 576 N N . ASP A 1 72 ? -0.239 -20.417 -28.454 1.00 87.38 72 ASP A N 1
ATOM 577 C CA . ASP A 1 72 ? -0.646 -19.420 -29.435 1.00 87.38 72 ASP A CA 1
ATOM 578 C C . ASP A 1 72 ? -0.503 -19.968 -30.860 1.00 87.38 72 ASP A C 1
ATOM 580 O O . ASP A 1 72 ? 0.294 -20.861 -31.155 1.00 87.38 72 ASP A O 1
ATOM 584 N N . ARG A 1 73 ? -1.306 -19.431 -31.777 1.00 86.19 73 ARG A N 1
ATOM 585 C CA . ARG A 1 73 ? -1.277 -19.820 -33.188 1.00 86.19 73 ARG A CA 1
ATOM 586 C C . ARG A 1 73 ? -0.004 -19.364 -33.889 1.00 86.19 73 ARG A C 1
ATOM 588 O O . ARG A 1 73 ? 0.361 -20.002 -34.867 1.00 86.19 73 ARG A O 1
ATOM 595 N N . ILE A 1 74 ? 0.665 -18.320 -33.395 1.00 86.62 74 ILE A N 1
ATOM 596 C CA . ILE A 1 74 ? 1.937 -17.828 -33.943 1.00 86.62 74 ILE A CA 1
ATOM 597 C C . ILE A 1 74 ? 3.035 -18.902 -33.932 1.00 86.62 74 ILE A C 1
ATOM 599 O O . ILE A 1 74 ? 3.933 -18.875 -34.766 1.00 86.62 74 ILE A O 1
ATOM 603 N N . ALA A 1 75 ? 2.931 -19.882 -33.029 1.00 89.38 75 ALA A N 1
ATOM 604 C CA . ALA A 1 75 ? 3.866 -20.993 -32.935 1.00 89.38 75 ALA A CA 1
ATOM 605 C C . ALA A 1 75 ? 3.548 -22.157 -33.886 1.00 89.38 75 ALA A C 1
ATOM 607 O O . ALA A 1 75 ? 4.386 -23.037 -34.057 1.00 89.38 75 ALA A O 1
ATOM 608 N N . ARG A 1 76 ? 2.369 -22.203 -34.514 1.00 89.88 76 ARG A N 1
ATOM 609 C CA . ARG A 1 76 ? 1.969 -23.324 -35.381 1.00 89.88 76 ARG A CA 1
ATOM 610 C C . ARG A 1 76 ? 2.360 -23.054 -36.826 1.00 89.88 76 ARG A C 1
ATOM 612 O O . ARG A 1 76 ? 2.022 -22.000 -37.362 1.00 89.88 76 ARG A O 1
ATOM 619 N N . VAL A 1 77 ? 3.017 -24.017 -37.470 1.00 86.81 77 VAL A N 1
ATOM 620 C CA . VAL A 1 77 ? 3.443 -23.901 -38.868 1.00 86.81 77 VAL A CA 1
ATOM 621 C C . VAL A 1 77 ? 2.552 -24.772 -39.738 1.00 86.81 77 VAL A C 1
ATOM 623 O O . VAL A 1 77 ? 2.446 -25.979 -39.532 1.00 86.81 77 VAL A O 1
ATOM 626 N N . TYR A 1 78 ? 1.919 -24.150 -40.725 1.00 85.12 78 TYR A N 1
ATOM 627 C CA . TYR A 1 78 ? 1.092 -24.832 -41.711 1.00 85.12 78 TYR A CA 1
ATOM 628 C C . TYR A 1 78 ? 1.681 -24.609 -43.101 1.00 85.12 78 TYR A C 1
ATOM 630 O O . TYR A 1 78 ? 2.051 -23.477 -43.417 1.00 85.12 78 TYR A O 1
ATOM 638 N N . PHE A 1 79 ? 1.733 -25.660 -43.917 1.00 81.69 79 PHE A N 1
ATOM 639 C CA . PHE A 1 79 ? 2.070 -25.558 -45.336 1.00 81.69 79 PHE A CA 1
ATOM 640 C C . PHE A 1 79 ? 0.829 -25.798 -46.199 1.00 81.69 79 PHE A C 1
ATOM 642 O O . PHE A 1 79 ? 0.012 -26.657 -45.848 1.00 81.69 79 PHE A O 1
ATOM 649 N N . PRO A 1 80 ? 0.681 -25.051 -47.305 1.00 79.12 80 PRO A N 1
ATOM 650 C CA . PRO A 1 80 ? -0.338 -25.337 -48.299 1.00 79.12 80 PRO A CA 1
ATOM 651 C C . PRO A 1 80 ? 0.024 -26.611 -49.076 1.00 79.12 80 PRO A C 1
ATOM 653 O O . PRO A 1 80 ? 1.176 -26.808 -49.457 1.00 79.12 80 PRO A O 1
ATOM 656 N N . VAL A 1 81 ? -0.976 -27.453 -49.306 1.00 82.75 81 VAL A N 1
ATOM 657 C CA . VAL A 1 81 ? -0.975 -28.618 -50.200 1.00 82.75 81 VAL A CA 1
ATOM 658 C C . VAL A 1 81 ? -2.249 -28.565 -51.054 1.00 82.75 81 VAL A C 1
ATOM 660 O O . VAL A 1 81 ? -3.154 -27.787 -50.745 1.00 82.75 81 VAL A O 1
ATOM 663 N N . GLU A 1 82 ? -2.347 -29.378 -52.107 1.00 78.62 82 GLU A N 1
ATOM 664 C CA . GLU A 1 82 ? -3.511 -29.379 -53.017 1.00 78.62 82 GLU A CA 1
ATOM 665 C C . GLU A 1 82 ? -4.850 -29.583 -52.281 1.00 78.62 82 GLU A C 1
ATOM 667 O O . GLU A 1 82 ? -5.851 -28.953 -52.609 1.00 78.62 82 GLU A O 1
ATOM 672 N N . GLU A 1 83 ? -4.850 -30.377 -51.209 1.00 80.69 83 GLU A N 1
ATOM 673 C CA . GLU A 1 83 ? -6.031 -30.712 -50.400 1.00 80.69 83 GLU A CA 1
ATOM 674 C C . GLU A 1 83 ? -6.271 -29.745 -49.218 1.00 80.69 83 GLU A C 1
ATOM 676 O O . GLU A 1 83 ? -7.180 -29.950 -48.410 1.00 80.69 83 GLU A O 1
ATOM 681 N N . GLY A 1 84 ? -5.466 -28.681 -49.074 1.00 81.88 84 GLY A N 1
ATOM 682 C CA . GLY A 1 84 ? -5.640 -27.657 -48.039 1.00 81.88 84 GLY A CA 1
ATOM 683 C C . GLY A 1 84 ? -4.367 -27.306 -47.267 1.00 81.88 84 GLY A C 1
ATOM 684 O O . GLY A 1 84 ? -3.317 -27.060 -47.842 1.00 81.88 84 GLY A O 1
ATOM 685 N N . MET A 1 85 ? -4.459 -27.192 -45.939 1.00 81.56 85 MET A N 1
ATOM 686 C CA . MET A 1 85 ? -3.329 -26.806 -45.080 1.00 81.56 85 MET A CA 1
ATOM 687 C C . MET A 1 85 ? -2.938 -27.969 -44.169 1.00 81.56 85 MET A C 1
ATOM 689 O O . MET A 1 85 ? -3.739 -28.384 -43.331 1.00 81.56 85 MET A O 1
ATOM 693 N N . VAL A 1 86 ? -1.694 -28.439 -44.263 1.00 83.19 86 VAL A N 1
ATOM 694 C CA . VAL A 1 86 ? -1.156 -29.496 -43.389 1.00 83.19 86 VAL A CA 1
ATOM 695 C C . VAL A 1 86 ? -0.293 -28.874 -42.295 1.00 83.19 86 VAL A C 1
ATOM 697 O O . VAL A 1 86 ? 0.495 -27.961 -42.543 1.00 83.19 86 VAL A O 1
ATOM 700 N N . ASN A 1 87 ? -0.450 -29.352 -41.057 1.00 83.69 87 ASN A N 1
ATOM 701 C CA . ASN A 1 87 ? 0.388 -28.931 -39.936 1.00 83.69 87 ASN A CA 1
ATOM 702 C C . ASN A 1 87 ? 1.785 -29.553 -40.072 1.00 83.69 87 ASN A C 1
ATOM 704 O O . ASN A 1 87 ? 1.958 -30.759 -39.917 1.00 83.69 87 ASN A O 1
ATOM 708 N N . ALA A 1 88 ? 2.779 -28.716 -40.343 1.00 85.56 88 ALA A N 1
ATOM 709 C CA . ALA A 1 88 ? 4.163 -29.126 -40.549 1.00 85.56 88 ALA A CA 1
ATOM 710 C C . ALA A 1 88 ? 4.915 -29.402 -39.242 1.00 85.56 88 ALA A C 1
ATOM 712 O O . ALA A 1 88 ? 5.961 -30.059 -39.221 1.00 85.56 88 ALA A O 1
ATOM 713 N N . GLY A 1 89 ? 4.410 -28.850 -38.143 1.00 89.62 89 GLY A N 1
ATOM 714 C CA . GLY A 1 89 ? 5.087 -28.801 -36.865 1.00 89.62 89 GLY A CA 1
ATOM 715 C C . GLY A 1 89 ? 4.784 -27.516 -36.114 1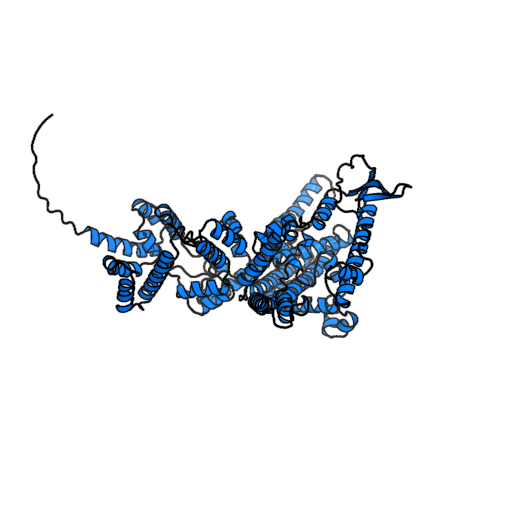.00 89.62 89 GLY A C 1
ATOM 716 O O . GLY A 1 89 ? 4.015 -26.653 -36.543 1.00 89.62 89 GLY A O 1
ATOM 717 N N . GLU A 1 90 ? 5.422 -27.381 -34.963 1.00 93.06 90 GLU A N 1
ATOM 718 C CA . GLU A 1 90 ? 5.232 -26.245 -34.075 1.00 93.06 90 GLU A CA 1
ATOM 719 C C . GLU A 1 90 ? 6.587 -25.735 -33.592 1.00 93.06 90 GLU A C 1
ATOM 721 O O . GLU A 1 90 ? 7.544 -26.486 -33.406 1.00 93.06 90 GLU A O 1
ATOM 726 N N . TRP A 1 91 ? 6.674 -24.431 -33.386 1.00 91.94 91 TRP A N 1
ATOM 727 C CA . TRP A 1 91 ? 7.776 -23.813 -32.679 1.00 91.94 91 TRP A CA 1
ATOM 728 C C . TRP A 1 91 ? 7.571 -23.985 -31.180 1.00 91.94 91 TRP A C 1
ATOM 730 O O . TRP A 1 91 ? 6.559 -23.573 -30.612 1.00 91.94 91 TRP A O 1
ATOM 740 N N . PHE A 1 92 ? 8.568 -24.562 -30.531 1.00 93.69 92 PHE A N 1
ATOM 741 C CA . PHE A 1 92 ? 8.657 -24.625 -29.086 1.00 93.69 92 PHE A CA 1
ATOM 742 C C . PHE A 1 92 ? 9.556 -23.498 -28.599 1.00 93.69 92 PHE A C 1
ATOM 744 O O . PHE A 1 92 ? 10.515 -23.117 -29.269 1.00 93.69 92 PHE A O 1
ATOM 751 N N . VAL A 1 93 ? 9.249 -22.966 -27.425 1.00 94.88 93 VAL A N 1
ATOM 752 C CA . VAL A 1 93 ? 9.965 -21.843 -26.824 1.00 94.88 93 VAL A CA 1
ATOM 753 C C . VAL A 1 93 ? 10.662 -22.323 -25.554 1.00 94.88 93 VAL A C 1
ATOM 755 O O . VAL A 1 93 ? 10.156 -23.221 -24.885 1.00 94.88 93 VAL A O 1
ATOM 758 N N . GLU A 1 94 ? 11.819 -21.757 -25.213 1.00 96.00 94 GLU A N 1
ATOM 759 C CA . GLU A 1 94 ? 12.506 -22.033 -23.946 1.00 96.00 94 GLU A CA 1
ATOM 760 C C . GLU A 1 94 ? 11.504 -21.963 -22.780 1.00 96.00 94 GLU A C 1
ATOM 762 O O . GLU A 1 94 ? 10.662 -21.064 -22.709 1.00 96.00 94 GLU A O 1
ATOM 767 N N . LYS A 1 95 ? 11.546 -22.960 -21.891 1.00 95.12 95 LYS A N 1
ATOM 768 C CA . LYS A 1 95 ? 10.482 -23.239 -20.916 1.00 95.12 95 LYS A CA 1
ATOM 769 C C . LYS A 1 95 ? 10.125 -22.050 -20.020 1.00 95.12 95 LYS A C 1
ATOM 771 O O . LYS A 1 95 ? 8.952 -21.874 -19.686 1.00 95.12 95 LYS A O 1
ATOM 776 N N . ASN A 1 96 ? 11.093 -21.225 -19.622 1.00 93.94 96 ASN A N 1
ATOM 777 C CA . ASN A 1 96 ? 10.843 -20.072 -18.762 1.00 93.94 96 ASN A CA 1
ATOM 778 C C . ASN A 1 96 ? 10.158 -18.950 -19.537 1.00 93.94 96 ASN A C 1
ATOM 780 O O . ASN A 1 96 ? 9.221 -18.341 -19.016 1.00 93.94 96 ASN A O 1
ATOM 784 N N . VAL A 1 97 ? 10.572 -18.713 -20.781 1.00 92.50 97 VAL A N 1
ATOM 785 C CA . VAL A 1 97 ? 9.906 -17.762 -21.677 1.00 92.50 97 VAL A CA 1
ATOM 786 C C . VAL A 1 97 ? 8.490 -18.239 -22.013 1.00 92.50 97 VAL A C 1
ATOM 788 O O . VAL A 1 97 ? 7.539 -17.468 -21.871 1.00 92.50 97 VAL A O 1
ATOM 791 N N . ALA A 1 98 ? 8.327 -19.515 -22.377 1.00 92.62 98 ALA A N 1
ATOM 792 C CA . ALA A 1 98 ? 7.029 -20.122 -22.668 1.00 92.62 98 ALA A CA 1
ATOM 793 C C . ALA A 1 98 ? 6.062 -19.965 -21.489 1.00 92.62 98 ALA A C 1
ATOM 795 O O . ALA A 1 98 ? 4.925 -19.546 -21.681 1.00 92.62 98 ALA A O 1
ATOM 796 N N . ARG A 1 99 ? 6.523 -20.201 -20.251 1.00 94.00 99 ARG A N 1
ATOM 797 C CA . ARG A 1 99 ? 5.721 -19.987 -19.037 1.00 94.00 99 ARG A CA 1
ATOM 798 C C . ARG A 1 99 ? 5.216 -18.547 -18.921 1.00 94.00 99 ARG A C 1
ATOM 800 O O . ARG A 1 99 ? 4.036 -18.344 -18.646 1.00 94.00 99 ARG A O 1
ATOM 807 N N . LEU A 1 100 ? 6.092 -17.554 -19.105 1.00 91.56 100 LEU A N 1
ATOM 808 C CA . LEU A 1 100 ? 5.711 -16.139 -18.999 1.00 91.56 100 LEU A CA 1
ATOM 809 C C . LEU A 1 100 ? 4.670 -15.768 -20.062 1.00 91.56 100 LEU A C 1
ATOM 811 O O . LEU A 1 100 ? 3.651 -15.155 -19.740 1.00 91.56 100 LEU A O 1
ATOM 815 N N . LEU A 1 101 ? 4.897 -16.185 -21.309 1.00 89.56 101 LEU A N 1
ATOM 816 C CA . LEU A 1 101 ? 4.003 -15.884 -22.424 1.00 89.56 101 LEU A CA 1
ATOM 817 C C . LEU A 1 101 ? 2.671 -16.630 -22.317 1.00 89.56 101 LEU A C 1
ATOM 819 O O . LEU A 1 101 ? 1.628 -15.998 -22.449 1.00 89.56 101 LEU A O 1
ATOM 823 N N . ASN A 1 102 ? 2.670 -17.925 -21.999 1.00 92.81 102 ASN A N 1
ATOM 824 C CA . ASN A 1 102 ? 1.439 -18.701 -21.819 1.00 92.81 102 ASN A CA 1
ATOM 825 C C . ASN A 1 102 ? 0.595 -18.144 -20.670 1.00 92.81 102 ASN A C 1
ATOM 827 O O . ASN A 1 102 ? -0.620 -18.025 -20.802 1.00 92.81 102 ASN A O 1
ATOM 831 N N . ASN A 1 103 ? 1.215 -17.713 -19.568 1.00 93.31 103 ASN A N 1
ATOM 832 C CA . ASN A 1 103 ? 0.490 -17.032 -18.499 1.00 93.31 103 ASN A CA 1
ATOM 833 C C . ASN A 1 103 ? -0.113 -15.705 -18.973 1.00 93.31 103 ASN A C 1
ATOM 835 O O . ASN A 1 103 ? -1.296 -15.452 -18.737 1.00 93.31 103 ASN A O 1
ATOM 839 N N . PHE A 1 104 ? 0.663 -14.882 -19.681 1.00 87.19 104 PHE A N 1
ATOM 840 C CA . PHE A 1 104 ? 0.185 -13.611 -20.221 1.00 87.19 104 PHE A CA 1
ATOM 841 C C . PHE A 1 104 ? -0.965 -13.790 -21.226 1.00 87.19 104 PHE A C 1
ATOM 843 O O . PHE A 1 104 ? -1.919 -13.007 -21.215 1.00 87.19 104 PHE A O 1
ATOM 850 N N . LEU A 1 105 ? -0.900 -14.828 -22.064 1.00 86.00 105 LEU A N 1
ATOM 851 C CA . LEU A 1 105 ? -1.872 -15.153 -23.113 1.00 86.00 105 LEU A CA 1
ATOM 852 C C . LEU A 1 105 ? -3.057 -15.997 -22.621 1.00 86.00 105 LEU A C 1
ATOM 854 O O . LEU A 1 105 ? -4.055 -16.107 -23.333 1.00 86.00 105 LEU A O 1
ATOM 858 N N . SER A 1 106 ? -2.968 -16.567 -21.417 1.00 91.62 106 SER A N 1
ATOM 859 C CA . SER A 1 106 ? -3.985 -17.469 -20.870 1.00 91.62 106 SER A CA 1
ATOM 860 C C . SER A 1 106 ? -5.384 -16.849 -20.833 1.00 91.62 106 SER A C 1
ATOM 862 O O . SER A 1 106 ? -5.560 -15.632 -20.726 1.00 91.62 106 SER A O 1
ATOM 864 N N . ARG A 1 107 ? -6.407 -17.705 -20.901 1.00 91.25 107 ARG A N 1
ATOM 865 C CA . ARG A 1 107 ? -7.801 -17.294 -20.704 1.00 91.25 107 ARG A CA 1
ATOM 866 C C . ARG A 1 107 ? -8.091 -17.010 -19.234 1.00 91.25 107 ARG A C 1
ATOM 868 O O . ARG A 1 107 ? -7.485 -17.593 -18.332 1.00 91.25 107 ARG A O 1
ATOM 875 N N . ASP A 1 108 ? -9.050 -16.122 -19.015 1.00 92.88 108 ASP A N 1
ATOM 876 C CA . ASP A 1 108 ? -9.609 -15.842 -17.699 1.00 92.88 108 ASP A CA 1
ATOM 877 C C . ASP A 1 108 ? -10.961 -16.544 -17.584 1.00 92.88 108 ASP A C 1
ATOM 879 O O . ASP A 1 108 ? -11.997 -15.991 -17.943 1.00 92.88 108 ASP A O 1
ATOM 883 N N . LEU A 1 109 ? -10.947 -17.791 -17.115 1.00 94.06 109 LEU A N 1
ATOM 884 C CA . LEU A 1 109 ? -12.143 -18.630 -17.068 1.00 94.06 109 LEU A CA 1
ATOM 885 C C . LEU A 1 109 ? -13.224 -18.056 -16.140 1.00 94.06 109 LEU A C 1
ATOM 887 O O . LEU A 1 109 ? -14.406 -18.315 -16.349 1.00 94.06 109 LEU A O 1
ATOM 891 N N . ILE A 1 110 ? -12.836 -17.249 -15.145 1.00 92.69 110 ILE A N 1
ATOM 892 C CA . ILE A 1 110 ? -13.778 -16.617 -14.215 1.00 92.69 110 ILE A CA 1
ATOM 893 C C . ILE A 1 110 ? -14.485 -15.450 -14.906 1.00 92.69 110 ILE A C 1
ATOM 895 O O . ILE A 1 110 ? -15.704 -15.338 -14.811 1.00 92.69 110 ILE A O 1
ATOM 899 N N . ARG A 1 111 ? -13.753 -14.584 -15.620 1.00 89.38 111 ARG A N 1
ATOM 900 C CA . ARG A 1 111 ? -14.364 -13.455 -16.350 1.00 89.38 111 ARG A CA 1
ATOM 901 C C . ARG A 1 111 ? -15.079 -13.866 -17.628 1.00 89.38 111 ARG A C 1
ATOM 903 O O . ARG A 1 111 ? -15.986 -13.149 -18.042 1.00 89.38 111 ARG A O 1
ATOM 910 N N . ASP A 1 112 ? -14.670 -14.971 -18.243 1.00 88.81 112 ASP A N 1
ATOM 911 C CA . ASP A 1 112 ? -15.325 -15.525 -19.430 1.00 88.81 112 ASP A CA 1
ATOM 912 C C . ASP A 1 112 ? -16.711 -16.109 -19.087 1.00 88.81 112 ASP A C 1
ATOM 914 O O . ASP A 1 112 ? -17.575 -16.207 -19.957 1.00 88.81 112 ASP A O 1
ATOM 918 N N . TRP A 1 113 ? -16.946 -16.471 -17.821 1.00 89.12 113 TRP A N 1
ATOM 919 C CA . TRP A 1 113 ? -18.237 -16.944 -17.329 1.00 89.12 113 TRP A CA 1
ATOM 920 C C . TRP A 1 113 ? -19.097 -15.780 -16.815 1.00 89.12 113 TRP A C 1
ATOM 922 O O . TRP A 1 113 ? -18.664 -15.009 -15.961 1.00 89.12 113 TRP A O 1
ATOM 932 N N . GLY A 1 114 ? -20.343 -15.653 -17.291 1.00 85.69 114 GLY A N 1
ATOM 933 C CA . GLY A 1 114 ? -21.208 -14.501 -16.978 1.00 85.69 114 GLY A CA 1
ATOM 934 C C . GLY A 1 114 ? -21.448 -14.265 -15.478 1.00 85.69 114 GLY A C 1
ATOM 935 O O . GLY A 1 114 ? -21.456 -13.119 -15.019 1.00 85.69 114 GLY A O 1
ATOM 936 N N . ILE A 1 115 ? -21.569 -15.341 -14.693 1.00 86.56 115 ILE A N 1
ATOM 937 C CA . ILE A 1 115 ? -21.714 -15.257 -13.231 1.00 86.56 115 ILE A CA 1
ATOM 938 C C . ILE A 1 115 ? -20.400 -14.806 -12.585 1.00 86.56 115 ILE A C 1
ATOM 940 O O . ILE A 1 115 ? -20.404 -13.874 -11.782 1.00 86.56 115 ILE A O 1
ATOM 944 N N . GLY A 1 116 ? -19.265 -15.398 -12.972 1.00 89.94 116 GLY A N 1
ATOM 945 C CA . GLY A 1 116 ? -17.950 -15.013 -12.451 1.00 89.94 116 GLY A CA 1
ATOM 946 C C . GLY A 1 116 ? -17.600 -13.554 -12.765 1.00 89.94 116 GLY A C 1
ATOM 947 O O . GLY A 1 116 ? -17.130 -12.825 -11.889 1.00 89.94 116 GLY A O 1
ATOM 948 N N . HIS A 1 117 ? -17.930 -13.083 -13.969 1.00 87.69 117 HIS A N 1
ATOM 949 C CA . HIS A 1 117 ? -17.824 -11.674 -14.345 1.00 87.69 117 HIS A CA 1
ATOM 950 C C . HIS A 1 117 ? -18.640 -10.762 -13.418 1.00 87.69 117 HIS A C 1
ATOM 952 O O . HIS A 1 117 ? -18.129 -9.754 -12.929 1.00 87.69 117 HIS A O 1
ATOM 958 N N . SER A 1 118 ? -19.895 -11.130 -13.151 1.00 84.69 118 SER A N 1
ATOM 959 C CA . SER A 1 118 ? -20.809 -10.352 -12.307 1.00 84.69 118 SER A CA 1
ATOM 960 C C . SER A 1 118 ? -20.356 -10.316 -10.845 1.00 84.69 118 SER A C 1
ATOM 962 O O . SER A 1 118 ? -20.392 -9.262 -10.212 1.00 84.69 118 SER A O 1
ATOM 964 N N . LEU A 1 119 ? -19.848 -11.435 -10.320 1.00 88.31 119 LEU A N 1
ATOM 965 C CA . LEU A 1 119 ? -19.285 -11.512 -8.969 1.00 88.31 119 LEU A CA 1
ATOM 966 C C . LEU A 1 119 ? -18.032 -10.644 -8.816 1.00 88.31 119 LEU A C 1
ATOM 968 O O . LEU A 1 119 ? -17.878 -9.956 -7.810 1.00 88.31 119 LEU A O 1
ATOM 972 N N . LEU A 1 120 ? -17.154 -10.620 -9.821 1.00 89.31 120 LEU A N 1
ATOM 973 C CA . LEU A 1 120 ? -15.991 -9.729 -9.829 1.00 89.31 120 LEU A CA 1
ATOM 974 C C . LEU A 1 120 ? -16.385 -8.261 -9.928 1.00 89.31 120 LEU A C 1
ATOM 976 O O . LEU A 1 120 ? -15.782 -7.420 -9.259 1.00 89.31 120 LEU A O 1
ATOM 980 N N . TRP A 1 121 ? -17.384 -7.948 -10.756 1.00 85.00 121 TRP A N 1
ATOM 981 C CA . TRP A 1 121 ? -17.944 -6.606 -10.830 1.00 85.00 121 TRP A CA 1
ATOM 982 C C . TRP A 1 121 ? -18.440 -6.184 -9.446 1.00 85.00 121 TRP A C 1
ATOM 984 O O . TRP A 1 121 ? -17.961 -5.178 -8.922 1.00 85.00 121 TRP A O 1
ATOM 994 N N . LEU A 1 122 ? -19.277 -7.002 -8.801 1.00 84.00 122 LEU A N 1
ATOM 995 C CA . LEU A 1 122 ? -19.791 -6.728 -7.460 1.00 84.00 122 LEU A CA 1
ATOM 996 C C . LEU A 1 122 ? -18.649 -6.560 -6.450 1.00 84.00 122 LEU A C 1
ATOM 998 O O . LEU A 1 122 ? -18.630 -5.566 -5.730 1.00 84.00 122 LEU A O 1
ATOM 1002 N N . LYS A 1 123 ? -17.652 -7.457 -6.462 1.00 89.56 123 LYS A N 1
ATOM 1003 C CA . LYS A 1 123 ? -16.469 -7.392 -5.586 1.00 89.56 123 LYS A CA 1
ATOM 1004 C C . LYS A 1 123 ? -15.740 -6.063 -5.713 1.00 89.56 123 LYS A C 1
ATOM 1006 O O . LYS A 1 123 ? -15.338 -5.473 -4.709 1.00 89.56 123 LYS A O 1
ATOM 1011 N N . ASN A 1 124 ? -15.506 -5.612 -6.943 1.00 86.44 124 ASN A N 1
ATOM 1012 C CA . ASN A 1 124 ? -14.761 -4.383 -7.194 1.00 86.44 124 ASN A CA 1
ATOM 1013 C C . ASN A 1 124 ? -15.542 -3.158 -6.710 1.00 86.44 124 ASN A C 1
ATOM 1015 O O . ASN A 1 124 ? -14.947 -2.250 -6.136 1.00 86.44 124 ASN A O 1
ATOM 1019 N N . HIS A 1 125 ? -16.867 -3.159 -6.871 1.00 81.12 125 HIS A N 1
ATOM 1020 C CA . HIS A 1 125 ? -17.726 -2.062 -6.424 1.00 81.12 125 HIS A CA 1
ATOM 1021 C C . HIS A 1 125 ? -17.844 -2.017 -4.900 1.00 81.12 125 HIS A C 1
ATOM 1023 O O . HIS A 1 125 ? -17.672 -0.952 -4.310 1.00 81.12 125 HIS A O 1
ATOM 1029 N N . THR A 1 126 ? -18.068 -3.159 -4.246 1.00 84.56 126 THR A N 1
ATOM 1030 C CA . THR A 1 126 ? -18.133 -3.225 -2.780 1.00 84.56 126 THR A CA 1
ATOM 1031 C C . THR A 1 126 ? -16.796 -2.855 -2.151 1.00 84.56 126 THR A C 1
ATOM 1033 O O . THR A 1 126 ? -16.770 -2.041 -1.236 1.00 84.56 126 THR A O 1
ATOM 1036 N N . THR A 1 127 ? -15.677 -3.334 -2.706 1.00 86.44 127 THR A N 1
ATOM 1037 C CA . THR A 1 127 ? -14.331 -2.920 -2.272 1.00 86.44 127 THR A CA 1
ATOM 1038 C C . THR A 1 127 ? -14.136 -1.411 -2.416 1.00 86.44 127 THR A C 1
ATOM 1040 O O . THR A 1 127 ? -13.626 -0.765 -1.504 1.00 86.44 127 THR A O 1
ATOM 1043 N N . ALA A 1 128 ? -14.553 -0.829 -3.543 1.00 81.94 128 ALA A N 1
ATOM 1044 C CA . ALA A 1 128 ? -14.432 0.606 -3.762 1.00 81.94 128 ALA A CA 1
ATOM 1045 C C . ALA A 1 128 ? -15.263 1.414 -2.747 1.00 81.94 128 ALA A C 1
ATOM 1047 O O . ALA A 1 128 ? -14.801 2.464 -2.311 1.00 81.94 128 ALA A O 1
ATOM 1048 N N . ILE A 1 129 ? -16.441 0.924 -2.339 1.00 81.00 129 ILE A N 1
ATOM 1049 C CA . ILE A 1 129 ? -17.276 1.541 -1.294 1.00 81.00 129 ILE A CA 1
ATOM 1050 C C . ILE A 1 129 ? -16.650 1.368 0.097 1.00 81.00 129 ILE A C 1
ATOM 1052 O O . ILE A 1 129 ? -16.572 2.338 0.845 1.00 81.00 129 ILE A O 1
ATOM 1056 N N . GLU A 1 130 ? -16.160 0.176 0.449 1.00 83.81 130 GLU A N 1
ATOM 1057 C CA . GLU A 1 130 ? -15.463 -0.079 1.726 1.00 83.81 130 GLU A CA 1
ATOM 1058 C C . GLU A 1 130 ? -14.312 0.909 1.948 1.00 83.81 130 GLU A C 1
ATOM 1060 O O . GLU A 1 130 ? -14.116 1.424 3.050 1.00 83.81 130 GLU A O 1
ATOM 1065 N N . LEU A 1 131 ? -13.578 1.185 0.870 1.00 81.44 131 LEU A N 1
ATOM 1066 C CA . LEU A 1 131 ? -12.412 2.059 0.836 1.00 81.44 131 LEU A CA 1
ATOM 1067 C C . LEU A 1 131 ? -12.745 3.536 0.555 1.00 81.44 131 LEU A C 1
ATOM 1069 O O . LEU A 1 131 ? -11.835 4.367 0.553 1.00 81.44 131 LEU A O 1
ATOM 1073 N N . SER A 1 132 ? -14.017 3.862 0.307 1.00 73.75 132 SER A N 1
ATOM 1074 C CA . SER A 1 132 ? -14.481 5.216 -0.011 1.00 73.75 132 SER A CA 1
ATOM 1075 C C . SER A 1 132 ? -14.486 6.145 1.202 1.00 73.75 132 SER A C 1
ATOM 1077 O O . SER A 1 132 ? -14.381 5.705 2.348 1.00 73.75 132 SER A O 1
ATOM 1079 N N . LEU A 1 133 ? -14.644 7.450 0.941 1.00 68.81 133 LEU A N 1
ATOM 1080 C CA . LEU A 1 133 ? -14.875 8.481 1.964 1.00 68.81 133 LEU A CA 1
ATOM 1081 C C . LEU A 1 133 ? -13.811 8.512 3.074 1.00 68.81 133 LEU A C 1
ATOM 1083 O O . LEU A 1 133 ? -14.082 8.926 4.202 1.00 68.81 133 LEU A O 1
ATOM 1087 N N . SER A 1 134 ? -12.596 8.058 2.768 1.00 72.06 134 SER A N 1
ATOM 1088 C CA . SER A 1 134 ? -11.449 8.141 3.659 1.00 72.06 134 SER A CA 1
ATOM 1089 C C . SER A 1 134 ? -10.269 8.746 2.905 1.00 72.06 134 SER A C 1
ATOM 1091 O O . SER A 1 134 ? -9.863 8.197 1.876 1.00 72.06 134 SER A O 1
ATOM 1093 N N . PRO A 1 135 ? -9.652 9.826 3.418 1.00 80.75 135 PRO A N 1
ATOM 1094 C CA . PRO A 1 135 ? -8.405 10.336 2.868 1.00 80.75 135 PRO A CA 1
ATOM 1095 C C . PRO A 1 135 ? -7.209 9.434 3.209 1.00 80.75 135 PRO A C 1
ATOM 1097 O O . PRO A 1 135 ? -6.082 9.810 2.901 1.00 80.75 135 PRO A O 1
ATOM 1100 N N . PHE A 1 136 ? -7.433 8.245 3.791 1.00 84.81 136 PHE A N 1
ATOM 1101 C CA . PHE A 1 136 ? -6.396 7.264 4.107 1.00 84.81 136 PHE A CA 1
ATOM 1102 C C . PHE A 1 136 ? -5.417 7.064 2.951 1.00 84.81 136 PHE A C 1
ATOM 1104 O O . PHE A 1 136 ? -4.222 7.183 3.169 1.00 84.81 136 PHE A O 1
ATOM 1111 N N . HIS A 1 137 ? -5.896 6.817 1.726 1.00 87.88 137 HIS A N 1
ATOM 1112 C CA . HIS A 1 137 ? -5.016 6.597 0.574 1.00 87.88 137 HIS A CA 1
ATOM 1113 C C . HIS A 1 137 ? -4.180 7.844 0.258 1.00 87.88 137 HIS A C 1
ATOM 1115 O O . HIS A 1 137 ? -2.981 7.744 0.055 1.00 87.88 137 HIS A O 1
ATOM 1121 N N . PHE A 1 138 ? -4.773 9.039 0.288 1.00 90.12 138 PHE A N 1
ATOM 1122 C CA . PHE A 1 138 ? -4.023 10.276 0.063 1.00 90.12 138 PHE A CA 1
ATOM 1123 C C . PHE A 1 138 ? -2.936 10.491 1.126 1.00 90.12 138 PHE A C 1
ATOM 1125 O O . PHE A 1 138 ? -1.791 10.795 0.788 1.00 90.12 138 PHE A O 1
ATOM 1132 N N . ILE A 1 139 ? -3.279 10.300 2.403 1.00 90.88 139 ILE A N 1
ATOM 1133 C CA . ILE A 1 139 ? -2.345 10.457 3.523 1.00 90.88 139 ILE A CA 1
ATOM 1134 C C . ILE A 1 139 ? -1.260 9.383 3.459 1.00 90.88 139 ILE A C 1
ATOM 1136 O O . ILE A 1 139 ? -0.084 9.715 3.568 1.00 90.88 139 ILE A O 1
ATOM 1140 N N . PHE A 1 140 ? -1.630 8.123 3.229 1.00 92.88 140 PHE A N 1
ATOM 1141 C CA . PHE A 1 140 ? -0.692 7.013 3.105 1.00 92.88 140 PHE A CA 1
ATOM 1142 C C . PHE A 1 140 ? 0.341 7.295 2.016 1.00 92.88 140 PHE A C 1
ATOM 1144 O O . PHE A 1 140 ? 1.536 7.262 2.277 1.00 92.88 140 PHE A O 1
ATOM 1151 N N . GLU A 1 141 ? -0.110 7.632 0.808 1.00 94.62 141 GLU A N 1
ATOM 1152 C CA . GLU A 1 141 ? 0.760 7.860 -0.349 1.00 94.62 141 GLU A CA 1
ATOM 1153 C C . GLU A 1 141 ? 1.636 9.114 -0.159 1.00 94.62 141 GLU A C 1
ATOM 1155 O O . GLU A 1 141 ? 2.777 9.167 -0.622 1.00 94.62 141 GLU A O 1
ATOM 1160 N N . THR A 1 142 ? 1.143 10.105 0.595 1.00 95.19 142 THR A N 1
ATOM 1161 C CA . THR A 1 142 ? 1.919 11.282 1.020 1.00 95.19 142 THR A CA 1
ATOM 1162 C C . THR A 1 142 ? 3.033 10.902 2.000 1.00 95.19 142 THR A C 1
ATOM 1164 O O . THR A 1 142 ? 4.176 11.336 1.841 1.00 95.19 142 THR A O 1
ATOM 1167 N N . VAL A 1 143 ? 2.714 10.090 3.011 1.00 95.31 143 VAL A N 1
ATOM 1168 C CA . VAL A 1 143 ? 3.676 9.605 4.012 1.00 95.31 143 VAL A CA 1
ATOM 1169 C C . VAL A 1 143 ? 4.696 8.665 3.367 1.00 95.31 143 VAL A C 1
ATOM 1171 O O . VAL A 1 143 ? 5.890 8.759 3.647 1.00 95.31 143 VAL A O 1
ATOM 1174 N N . GLU A 1 144 ? 4.252 7.819 2.442 1.00 96.44 144 GLU A N 1
ATOM 1175 C CA . GLU A 1 144 ? 5.110 6.960 1.634 1.00 96.44 144 GLU A CA 1
ATOM 1176 C C . GLU A 1 144 ? 6.083 7.784 0.784 1.00 96.44 144 GLU A C 1
ATOM 1178 O O . GLU A 1 144 ? 7.287 7.533 0.799 1.00 96.44 144 GLU A O 1
ATOM 1183 N N . ALA A 1 145 ? 5.601 8.829 0.104 1.00 97.94 145 ALA A N 1
ATOM 1184 C CA . ALA A 1 145 ? 6.465 9.747 -0.628 1.00 97.94 145 ALA A CA 1
ATOM 1185 C C . ALA A 1 145 ? 7.541 10.370 0.280 1.00 97.94 145 ALA A C 1
ATOM 1187 O O . ALA A 1 145 ? 8.704 10.451 -0.123 1.00 97.94 145 ALA A O 1
ATOM 1188 N N . ALA A 1 146 ? 7.195 10.768 1.508 1.00 98.12 146 ALA A N 1
ATOM 1189 C CA . ALA A 1 146 ? 8.170 11.285 2.467 1.00 98.12 146 ALA A CA 1
ATOM 1190 C C . ALA A 1 146 ? 9.229 10.232 2.841 1.00 98.12 146 ALA A C 1
ATOM 1192 O O . ALA A 1 146 ? 10.428 10.501 2.719 1.00 98.12 146 ALA A O 1
ATOM 1193 N N . GLY A 1 147 ? 8.809 9.012 3.192 1.00 97.62 147 GLY A N 1
ATOM 1194 C CA . GLY A 1 147 ? 9.729 7.917 3.512 1.00 97.62 147 GLY A CA 1
ATOM 1195 C C . GLY A 1 147 ? 10.641 7.541 2.342 1.00 97.62 147 GLY A C 1
ATOM 1196 O O . GLY A 1 147 ? 11.853 7.414 2.513 1.00 97.62 147 GLY A O 1
ATOM 1197 N N . SER A 1 148 ? 10.091 7.467 1.129 1.00 98.06 148 SER A N 1
ATOM 1198 C CA . SER A 1 148 ? 10.849 7.263 -0.108 1.00 98.06 148 SER A CA 1
ATOM 1199 C C . SER A 1 148 ? 11.898 8.352 -0.337 1.00 98.06 148 SER A C 1
ATOM 1201 O O . SER A 1 148 ? 13.051 8.049 -0.632 1.00 98.06 148 SER A O 1
ATOM 1203 N N . GLN A 1 149 ? 11.528 9.622 -0.177 1.00 98.44 149 GLN A N 1
ATOM 1204 C CA . GLN A 1 149 ? 12.436 10.752 -0.362 1.00 98.44 149 GLN A CA 1
ATOM 1205 C C . GLN A 1 149 ? 13.572 10.762 0.667 1.00 98.44 149 GLN A C 1
ATOM 1207 O O . GLN A 1 149 ? 14.717 11.039 0.302 1.00 98.44 149 GLN A O 1
ATOM 1212 N N . PHE A 1 150 ? 13.270 10.424 1.923 1.00 98.56 150 PHE A N 1
ATOM 1213 C CA . PHE A 1 150 ? 14.290 10.245 2.952 1.00 98.56 150 PHE A CA 1
ATOM 1214 C C . PHE A 1 150 ? 15.243 9.102 2.589 1.00 98.56 150 PHE A C 1
ATOM 1216 O O . PHE A 1 150 ? 16.456 9.289 2.620 1.00 98.56 150 PHE A O 1
ATOM 1223 N N . GLY A 1 151 ? 14.707 7.945 2.185 1.00 98.19 151 GLY A N 1
ATOM 1224 C CA . GLY A 1 151 ? 15.503 6.786 1.780 1.00 98.19 151 GLY A CA 1
ATOM 1225 C C . GLY A 1 151 ? 16.419 7.071 0.588 1.00 98.19 151 GLY A C 1
ATOM 1226 O O . GLY A 1 151 ? 17.602 6.750 0.635 1.00 98.19 151 GLY A O 1
ATOM 1227 N N . ILE A 1 152 ? 15.914 7.746 -0.449 1.00 98.38 152 ILE A N 1
ATOM 1228 C CA . ILE A 1 152 ? 16.706 8.190 -1.610 1.00 98.38 152 ILE A CA 1
ATOM 1229 C C . ILE A 1 152 ? 17.873 9.086 -1.162 1.00 98.38 152 ILE A C 1
ATOM 1231 O O . ILE A 1 152 ? 19.015 8.858 -1.571 1.00 98.38 152 ILE A O 1
ATOM 1235 N N . GLY A 1 153 ? 17.600 10.054 -0.279 1.00 98.44 153 GLY A N 1
ATOM 1236 C CA . GLY A 1 153 ? 18.618 10.953 0.264 1.00 98.44 153 GLY A CA 1
ATOM 1237 C C . GLY A 1 153 ? 19.664 10.223 1.111 1.00 98.44 153 GLY A C 1
ATOM 1238 O O . GLY A 1 153 ? 20.858 10.414 0.897 1.00 98.44 153 GLY A O 1
ATOM 1239 N N . LEU A 1 154 ? 19.240 9.315 1.995 1.00 98.56 154 LEU A N 1
ATOM 1240 C CA . LEU A 1 154 ? 20.138 8.487 2.806 1.00 98.56 154 LEU A CA 1
ATOM 1241 C C . LEU A 1 154 ? 21.030 7.595 1.931 1.00 98.56 154 LEU A C 1
ATOM 1243 O O . LEU A 1 154 ? 22.243 7.539 2.124 1.00 98.56 154 LEU A O 1
ATOM 1247 N N . MET A 1 155 ? 20.444 6.950 0.921 1.00 97.81 155 MET A N 1
ATOM 1248 C CA . MET A 1 155 ? 21.180 6.171 -0.074 1.00 97.81 155 MET A CA 1
ATOM 1249 C C . MET A 1 155 ? 22.205 7.032 -0.808 1.00 97.81 155 MET A C 1
ATOM 1251 O O . MET A 1 155 ? 23.311 6.568 -1.071 1.00 97.81 155 MET A O 1
ATOM 1255 N N . ARG A 1 156 ? 21.875 8.294 -1.109 1.00 98.19 156 ARG A N 1
ATOM 1256 C CA . ARG A 1 156 ? 22.803 9.231 -1.750 1.00 98.19 156 ARG A CA 1
ATOM 1257 C C . ARG A 1 156 ? 23.973 9.571 -0.833 1.00 98.19 156 ARG A C 1
ATOM 1259 O O . ARG A 1 156 ? 25.118 9.505 -1.275 1.00 98.19 156 ARG A O 1
ATOM 1266 N N . VAL A 1 157 ? 23.693 9.882 0.435 1.00 98.50 157 VAL A N 1
ATOM 1267 C CA . VAL A 1 157 ? 24.721 10.165 1.448 1.00 98.50 157 VAL A CA 1
ATOM 1268 C C . VAL A 1 157 ? 25.681 8.990 1.577 1.00 98.50 157 VAL A C 1
ATOM 1270 O O . VAL A 1 157 ? 26.884 9.186 1.466 1.00 98.50 157 VAL A O 1
ATOM 1273 N N . ILE A 1 158 ? 25.172 7.771 1.753 1.00 97.88 158 ILE A N 1
ATOM 1274 C CA . ILE A 1 158 ? 26.031 6.607 1.981 1.00 97.88 158 ILE A CA 1
ATOM 1275 C C . ILE A 1 158 ? 26.732 6.178 0.690 1.00 97.88 158 ILE A C 1
ATOM 1277 O O . ILE A 1 158 ? 27.959 6.156 0.633 1.00 97.88 158 ILE A O 1
ATOM 1281 N N . ASN A 1 159 ? 25.979 5.862 -0.365 1.00 96.69 159 ASN A N 1
ATOM 1282 C CA . ASN A 1 159 ? 26.542 5.183 -1.533 1.00 96.69 159 ASN A CA 1
ATOM 1283 C C . ASN A 1 159 ? 27.370 6.099 -2.426 1.00 96.69 159 ASN A C 1
ATOM 1285 O O . ASN A 1 159 ? 28.339 5.641 -3.017 1.00 96.69 159 ASN A O 1
ATOM 1289 N N . GLN A 1 160 ? 26.977 7.364 -2.563 1.00 95.75 160 GLN A N 1
ATOM 1290 C CA . GLN A 1 160 ? 27.697 8.321 -3.403 1.00 95.75 160 GLN A CA 1
ATOM 1291 C C . GLN A 1 160 ? 28.564 9.246 -2.544 1.00 95.75 160 GLN A C 1
ATOM 1293 O O . GLN A 1 160 ? 29.732 9.463 -2.842 1.00 95.75 160 GLN A O 1
ATOM 1298 N N . GLY A 1 161 ? 28.011 9.759 -1.444 1.00 96.69 161 GLY A N 1
ATOM 1299 C CA . GLY A 1 161 ? 28.720 10.667 -0.550 1.00 96.69 161 GLY A CA 1
ATOM 1300 C C . GLY A 1 161 ? 29.931 10.032 0.121 1.00 96.69 161 GLY A C 1
ATOM 1301 O O . GLY A 1 161 ? 31.051 10.497 -0.066 1.00 96.69 161 GLY A O 1
ATOM 1302 N N . LEU A 1 162 ? 29.700 8.962 0.882 1.00 96.00 162 LEU A N 1
ATOM 1303 C CA . LEU A 1 162 ? 30.742 8.298 1.662 1.00 96.00 162 LEU A CA 1
ATOM 1304 C C . LEU A 1 162 ? 31.528 7.286 0.822 1.00 96.00 162 LEU A C 1
ATOM 1306 O O . LEU A 1 162 ? 32.748 7.367 0.761 1.00 96.00 162 LEU A O 1
ATOM 1310 N N . LEU A 1 163 ? 30.852 6.348 0.146 1.00 93.50 163 LEU A N 1
ATOM 1311 C CA . LEU A 1 163 ? 31.542 5.251 -0.550 1.00 93.50 163 LEU A CA 1
ATOM 1312 C C . LEU A 1 163 ? 32.230 5.678 -1.854 1.00 93.50 163 LEU A C 1
ATOM 1314 O O . LEU A 1 163 ? 33.270 5.121 -2.191 1.00 93.50 163 LEU A O 1
ATOM 1318 N N . GLN A 1 164 ? 31.668 6.642 -2.591 1.00 93.44 164 GLN A N 1
ATOM 1319 C CA . GLN A 1 164 ? 32.288 7.196 -3.808 1.00 93.44 164 GLN A CA 1
ATOM 1320 C C . GLN A 1 164 ? 33.025 8.520 -3.545 1.00 93.44 164 GLN A C 1
ATOM 1322 O O . GLN A 1 164 ? 33.471 9.157 -4.496 1.00 93.44 164 GLN A O 1
ATOM 1327 N N . LEU A 1 165 ? 33.151 8.935 -2.276 1.00 95.00 165 LEU A N 1
ATOM 1328 C CA . LEU A 1 165 ? 33.860 10.150 -1.856 1.00 95.00 165 LEU A CA 1
ATOM 1329 C C . LEU A 1 165 ? 33.368 11.430 -2.563 1.00 95.00 165 LEU A C 1
ATOM 1331 O O . LEU 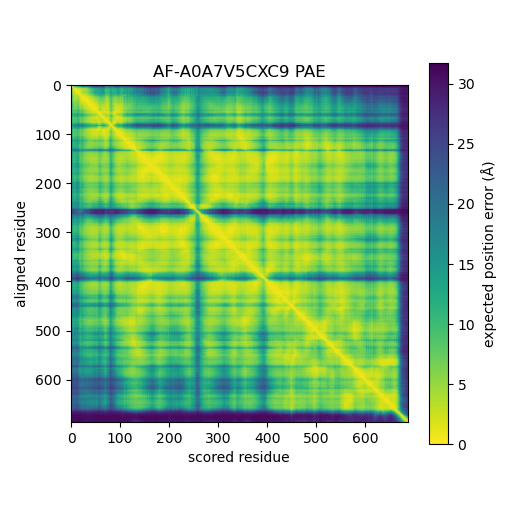A 1 165 ? 34.159 12.298 -2.930 1.00 95.00 165 LEU A O 1
ATOM 1335 N N . ASN A 1 166 ? 32.052 11.562 -2.760 1.00 96.31 166 ASN A N 1
ATOM 1336 C CA . ASN A 1 166 ? 31.441 12.707 -3.437 1.00 96.31 166 ASN A CA 1
ATOM 1337 C C . ASN A 1 166 ? 30.711 13.642 -2.443 1.00 96.31 166 ASN A C 1
ATOM 1339 O O . ASN A 1 166 ? 29.508 13.479 -2.202 1.00 96.31 166 ASN A O 1
ATOM 1343 N N . PRO A 1 167 ? 31.375 14.673 -1.886 1.00 96.81 167 PRO A N 1
ATOM 1344 C CA . PRO A 1 167 ? 30.767 15.557 -0.886 1.00 96.81 167 PRO A CA 1
ATOM 1345 C C . PRO A 1 167 ? 29.544 16.327 -1.413 1.00 96.81 167 PRO A C 1
ATOM 1347 O O . PRO A 1 167 ? 28.594 16.566 -0.666 1.00 96.81 167 PRO A O 1
ATOM 1350 N N . ALA A 1 168 ? 29.506 16.661 -2.708 1.00 97.50 168 ALA A N 1
ATOM 1351 C CA . ALA A 1 168 ? 28.343 17.304 -3.319 1.00 97.50 168 ALA A CA 1
ATOM 1352 C C . ALA A 1 168 ? 27.119 16.369 -3.336 1.00 97.50 168 ALA A C 1
ATOM 1354 O O . ALA A 1 168 ? 25.994 16.806 -3.072 1.00 97.50 168 ALA A O 1
ATOM 1355 N N . ALA A 1 169 ? 27.328 15.071 -3.581 1.00 97.00 169 ALA A N 1
ATOM 1356 C CA . ALA A 1 169 ? 26.275 14.067 -3.469 1.00 97.00 169 ALA A CA 1
ATOM 1357 C C . ALA A 1 169 ? 25.798 13.908 -2.017 1.00 97.00 169 ALA A C 1
ATOM 1359 O O . ALA A 1 169 ? 24.589 13.840 -1.793 1.00 97.00 169 ALA A O 1
ATOM 1360 N N . ALA A 1 170 ? 26.707 13.934 -1.035 1.00 97.81 170 ALA A N 1
ATOM 1361 C CA . ALA A 1 170 ? 26.340 13.915 0.383 1.00 97.81 170 ALA A CA 1
ATOM 1362 C C . ALA A 1 170 ? 25.451 15.114 0.758 1.00 97.81 170 ALA A C 1
ATOM 1364 O O . ALA A 1 170 ? 24.362 14.930 1.302 1.00 97.81 170 ALA A O 1
ATOM 1365 N N . ALA A 1 171 ? 25.850 16.335 0.386 1.00 98.38 171 ALA A N 1
ATOM 1366 C CA . ALA A 1 171 ? 25.068 17.546 0.641 1.00 98.38 171 ALA A CA 1
ATOM 1367 C C . ALA A 1 171 ? 23.685 17.503 -0.034 1.00 98.38 171 ALA A C 1
ATOM 1369 O O . ALA A 1 171 ? 22.667 17.840 0.579 1.00 98.38 171 ALA A O 1
ATOM 1370 N N . LYS A 1 172 ? 23.619 17.027 -1.286 1.00 97.69 172 LYS A N 1
ATOM 1371 C CA . LYS A 1 172 ? 22.350 16.801 -1.992 1.00 97.69 172 LYS A CA 1
ATOM 1372 C C . LYS A 1 172 ? 21.480 15.775 -1.260 1.00 97.69 172 LYS A C 1
ATOM 1374 O O . LYS A 1 172 ? 20.289 16.023 -1.098 1.00 97.69 172 LYS A O 1
ATOM 1379 N N . GLY A 1 173 ? 22.062 14.677 -0.780 1.00 98.12 173 GLY A N 1
ATOM 1380 C CA . GLY A 1 173 ? 21.362 13.641 -0.019 1.00 98.12 173 GLY A CA 1
ATOM 1381 C C . GLY A 1 173 ? 20.789 14.150 1.307 1.00 98.12 173 GLY A C 1
ATOM 1382 O O . GLY A 1 173 ? 19.623 13.903 1.609 1.00 98.12 173 GLY A O 1
ATOM 1383 N N . LEU A 1 174 ? 21.548 14.961 2.050 1.00 98.56 174 LEU A N 1
ATOM 1384 C CA . LEU A 1 174 ? 21.070 15.614 3.276 1.00 98.56 174 LEU A CA 1
ATOM 1385 C C . LEU A 1 174 ? 19.908 16.577 2.999 1.00 98.56 174 LEU A C 1
ATOM 1387 O O . LEU A 1 174 ? 18.897 16.551 3.702 1.00 98.56 174 LEU A O 1
ATOM 1391 N N . ARG A 1 175 ? 19.997 17.386 1.933 1.00 98.38 175 ARG A N 1
ATOM 1392 C CA . ARG A 1 175 ? 18.883 18.244 1.495 1.00 98.38 175 ARG A CA 1
ATOM 1393 C C . ARG A 1 175 ? 17.657 17.415 1.118 1.00 98.38 175 ARG A C 1
ATOM 1395 O O . ARG A 1 175 ? 16.528 17.801 1.417 1.00 98.38 175 ARG A O 1
ATOM 1402 N N . GLU A 1 176 ? 17.866 16.285 0.454 1.00 98.00 176 GLU A N 1
ATOM 1403 C CA . GLU A 1 176 ? 16.807 15.351 0.089 1.00 98.00 176 GLU A CA 1
ATOM 1404 C C . GLU A 1 176 ? 16.111 14.764 1.324 1.00 98.00 176 GLU A C 1
ATOM 1406 O O . GLU A 1 176 ? 14.882 14.724 1.335 1.00 98.00 176 GLU A O 1
ATOM 1411 N N . MET A 1 177 ? 16.857 14.404 2.372 1.00 98.50 177 MET A N 1
ATOM 1412 C CA . MET A 1 177 ? 16.307 13.958 3.657 1.00 98.50 177 MET A CA 1
ATOM 1413 C C . MET A 1 177 ? 15.528 15.076 4.365 1.00 98.50 177 MET A C 1
ATOM 1415 O O . MET A 1 177 ? 14.383 14.865 4.766 1.00 98.50 177 MET A O 1
ATOM 1419 N N . ALA A 1 178 ? 16.098 16.281 4.457 1.00 97.81 178 ALA A N 1
ATOM 1420 C CA . ALA A 1 178 ? 15.477 17.432 5.122 1.00 97.81 178 ALA A CA 1
ATOM 1421 C C . ALA A 1 178 ? 14.183 17.905 4.432 1.00 97.81 178 ALA A C 1
ATOM 1423 O O . ALA A 1 178 ? 13.256 18.376 5.083 1.00 97.81 178 ALA A O 1
ATOM 1424 N N . THR A 1 179 ? 14.096 17.751 3.109 1.00 97.38 179 THR A N 1
ATOM 1425 C CA . THR A 1 179 ? 12.908 18.119 2.317 1.00 97.38 179 THR A CA 1
ATOM 1426 C C . THR A 1 179 ? 11.900 16.978 2.157 1.00 97.38 179 THR A C 1
ATOM 1428 O O . THR A 1 179 ? 10.908 17.141 1.443 1.00 97.38 179 THR A O 1
ATOM 1431 N N . SER A 1 180 ? 12.100 15.842 2.838 1.00 97.81 180 SER A N 1
ATOM 1432 C CA . SER A 1 180 ? 11.171 14.704 2.803 1.00 97.81 180 SER A CA 1
ATOM 1433 C C . SER A 1 180 ? 9.714 15.044 3.161 1.00 97.81 180 SER A C 1
ATOM 1435 O O . SER A 1 180 ? 8.837 14.522 2.473 1.00 97.81 180 SER A O 1
ATOM 1437 N N . PRO A 1 181 ? 9.387 15.983 4.077 1.00 96.38 181 PRO A N 1
ATOM 1438 C CA . PRO A 1 181 ? 7.987 16.353 4.319 1.00 96.38 181 PRO A CA 1
ATOM 1439 C C . PRO A 1 181 ? 7.288 16.985 3.101 1.00 96.38 181 PRO A C 1
ATOM 1441 O O . PRO A 1 181 ? 6.066 16.949 2.996 1.00 96.38 181 PRO A O 1
ATOM 1444 N N . LEU A 1 182 ? 8.052 17.543 2.153 1.00 96.69 182 LEU A N 1
ATOM 1445 C CA . LEU A 1 182 ? 7.545 18.161 0.920 1.00 96.69 182 LEU A CA 1
ATOM 1446 C C . LEU A 1 182 ? 7.604 17.210 -0.291 1.00 96.69 182 LEU A C 1
ATOM 1448 O O . LEU A 1 182 ? 7.264 17.600 -1.414 1.00 96.69 182 LEU A O 1
ATOM 1452 N N . ALA A 1 183 ? 8.036 15.962 -0.081 1.00 97.81 183 ALA A N 1
ATOM 1453 C CA . ALA A 1 183 ? 8.306 14.988 -1.133 1.00 97.81 183 ALA A CA 1
ATOM 1454 C C . ALA A 1 183 ? 7.100 14.714 -2.024 1.00 97.81 183 ALA A C 1
ATOM 1456 O O . ALA A 1 183 ? 7.228 14.694 -3.244 1.00 97.81 183 ALA A O 1
ATOM 1457 N N . ALA A 1 184 ? 5.925 14.548 -1.422 1.00 97.31 184 ALA A N 1
ATOM 1458 C CA . ALA A 1 184 ? 4.685 14.270 -2.128 1.00 97.31 184 ALA A CA 1
ATOM 1459 C C . ALA A 1 184 ? 4.381 15.327 -3.201 1.00 97.31 184 ALA A C 1
ATOM 1461 O O . ALA A 1 184 ? 4.129 15.004 -4.364 1.00 97.31 184 ALA A O 1
ATOM 1462 N N . HIS A 1 185 ? 4.491 16.608 -2.839 1.00 97.12 185 HIS A N 1
ATOM 1463 C CA . HIS A 1 185 ? 4.342 17.703 -3.791 1.00 97.12 185 HIS A CA 1
ATOM 1464 C C . HIS A 1 185 ? 5.444 17.668 -4.860 1.00 97.12 185 HIS A C 1
ATOM 1466 O O . HIS A 1 185 ? 5.155 17.784 -6.053 1.00 97.12 185 HIS A O 1
ATOM 1472 N N . GLY A 1 186 ? 6.700 17.475 -4.446 1.00 97.44 186 GLY A N 1
ATOM 1473 C CA . GLY A 1 186 ? 7.849 17.403 -5.349 1.00 97.44 186 GLY A CA 1
ATOM 1474 C C . GLY A 1 186 ? 7.722 16.297 -6.401 1.00 97.44 186 GLY A C 1
ATOM 1475 O O . GLY A 1 186 ? 7.875 16.564 -7.594 1.00 97.44 186 GLY A O 1
ATOM 1476 N N . PHE A 1 187 ? 7.381 15.076 -5.984 1.00 98.31 187 PHE A N 1
ATOM 1477 C CA . PHE A 1 187 ? 7.188 13.931 -6.870 1.00 98.31 187 PHE A CA 1
ATOM 1478 C C . PHE A 1 187 ? 5.967 14.096 -7.762 1.00 98.31 187 PHE A C 1
ATOM 1480 O O . PHE A 1 187 ? 6.085 13.894 -8.968 1.00 98.31 187 PHE A O 1
ATOM 1487 N N . ALA A 1 188 ? 4.826 14.540 -7.227 1.00 97.94 188 ALA A N 1
ATOM 1488 C CA . ALA A 1 188 ? 3.633 14.760 -8.041 1.00 97.94 188 ALA A CA 1
ATOM 1489 C C . ALA A 1 188 ? 3.875 15.831 -9.123 1.00 97.94 188 ALA A C 1
ATOM 1491 O O . ALA A 1 188 ? 3.449 15.678 -10.273 1.00 97.94 188 ALA A O 1
ATOM 1492 N N . LYS A 1 189 ? 4.607 16.901 -8.782 1.00 97.69 189 LYS A N 1
ATOM 1493 C CA . LYS A 1 189 ? 5.028 17.940 -9.732 1.00 97.69 189 LYS A CA 1
ATOM 1494 C C . LYS A 1 189 ? 5.988 17.380 -10.781 1.00 97.69 189 LYS A C 1
ATOM 1496 O O . LYS A 1 189 ? 5.796 17.651 -11.965 1.00 97.69 189 LYS A O 1
ATOM 1501 N N . LEU A 1 190 ? 6.983 16.590 -10.373 1.00 97.88 190 LEU A N 1
ATOM 1502 C CA . LEU A 1 190 ? 7.939 15.960 -11.285 1.00 97.88 190 LEU A CA 1
ATOM 1503 C C . LEU A 1 190 ? 7.250 14.983 -12.247 1.00 97.88 190 LEU A C 1
ATOM 1505 O O . LEU A 1 190 ? 7.393 15.135 -13.455 1.00 97.88 190 LEU A O 1
ATOM 1509 N N . GLY A 1 191 ? 6.424 14.061 -11.750 1.00 97.81 191 GLY A N 1
ATOM 1510 C CA . GLY A 1 191 ? 5.649 13.153 -12.598 1.00 97.81 191 GLY A CA 1
ATOM 1511 C C . GLY A 1 191 ? 4.709 13.897 -13.548 1.00 97.81 191 GLY A C 1
ATOM 1512 O O . GLY A 1 191 ? 4.571 13.527 -14.711 1.00 97.81 191 GLY A O 1
ATOM 1513 N N . GLY A 1 192 ? 4.120 15.013 -13.104 1.00 97.38 192 GLY A N 1
ATOM 1514 C CA . GLY A 1 192 ? 3.344 15.902 -13.969 1.00 97.38 192 GLY A CA 1
ATOM 1515 C C . GLY A 1 192 ? 4.167 16.520 -15.106 1.00 97.38 192 GLY A C 1
ATOM 1516 O O . GLY A 1 192 ? 3.686 16.569 -16.238 1.00 97.38 192 GLY A O 1
ATOM 1517 N N . LYS A 1 193 ? 5.404 16.959 -14.832 1.00 97.81 193 LYS A N 1
ATOM 1518 C CA . LYS A 1 193 ? 6.341 17.459 -15.854 1.00 97.81 193 LYS A CA 1
ATOM 1519 C C . LYS A 1 193 ? 6.715 16.368 -16.860 1.00 97.81 193 LYS A C 1
ATOM 1521 O O . LYS A 1 193 ? 6.657 16.627 -18.055 1.00 97.81 193 LYS A O 1
ATOM 1526 N N . VAL A 1 194 ? 7.001 15.152 -16.390 1.00 97.62 194 VAL A N 1
ATOM 1527 C CA . VAL A 1 194 ? 7.292 13.994 -17.255 1.00 97.62 194 VAL A CA 1
ATOM 1528 C C . VAL A 1 194 ? 6.118 13.707 -18.190 1.00 97.62 194 VAL A C 1
ATOM 1530 O O . VAL A 1 194 ? 6.304 13.609 -19.397 1.00 97.62 194 VAL A O 1
ATOM 1533 N N . ILE A 1 195 ? 4.889 13.651 -17.665 1.00 96.62 195 ILE A N 1
ATOM 1534 C CA . ILE A 1 195 ? 3.689 13.427 -18.489 1.00 96.62 195 ILE A CA 1
ATOM 1535 C C . ILE A 1 195 ? 3.507 14.540 -19.530 1.00 96.62 195 ILE A C 1
ATOM 1537 O O . ILE A 1 195 ? 3.105 14.254 -20.655 1.00 96.62 195 ILE A O 1
ATOM 1541 N N . ARG A 1 196 ? 3.777 15.806 -19.181 1.00 96.38 196 ARG A N 1
ATOM 1542 C CA . ARG A 1 196 ? 3.716 16.920 -20.145 1.00 96.38 196 ARG A CA 1
ATOM 1543 C C . ARG A 1 196 ? 4.771 16.774 -21.239 1.00 96.38 196 ARG A C 1
ATOM 1545 O O . ARG A 1 196 ? 4.423 16.919 -22.402 1.00 96.38 196 ARG A O 1
ATOM 1552 N N . TYR A 1 197 ? 6.001 16.421 -20.871 1.00 96.88 197 TYR A N 1
ATOM 1553 C CA . TYR A 1 197 ? 7.084 16.197 -21.825 1.00 96.88 197 TYR A CA 1
ATOM 1554 C C . TYR A 1 197 ? 6.790 15.038 -22.788 1.00 96.88 197 TYR A C 1
ATOM 1556 O O . TYR A 1 197 ? 7.060 15.158 -23.973 1.00 96.88 197 TYR A O 1
ATOM 1564 N N . ILE A 1 198 ? 6.165 13.954 -22.315 1.00 95.38 198 ILE A N 1
ATOM 1565 C CA . ILE A 1 198 ? 5.738 12.838 -23.179 1.00 95.38 198 ILE A CA 1
ATOM 1566 C C . ILE A 1 198 ? 4.657 13.272 -24.175 1.00 95.38 198 ILE A C 1
ATOM 1568 O O . ILE A 1 198 ? 4.634 12.795 -25.306 1.00 95.38 198 ILE A O 1
ATOM 1572 N N . LYS A 1 199 ? 3.725 14.130 -23.745 1.00 93.81 199 LYS A N 1
ATOM 1573 C CA . LYS A 1 199 ? 2.594 14.555 -24.579 1.00 93.81 199 LYS A CA 1
ATOM 1574 C C . LYS A 1 199 ? 3.009 15.518 -25.682 1.00 93.81 199 LYS A C 1
ATOM 1576 O O . LYS A 1 199 ? 2.547 15.363 -26.804 1.00 93.81 199 LYS A O 1
ATOM 1581 N N . ASP A 1 200 ? 3.819 16.511 -25.336 1.00 94.88 200 ASP A N 1
ATOM 1582 C CA . ASP A 1 200 ? 4.285 17.529 -26.270 1.00 94.88 200 ASP A CA 1
ATOM 1583 C C . ASP A 1 200 ? 5.667 18.036 -25.829 1.00 94.88 200 ASP A C 1
ATOM 1585 O O . ASP A 1 200 ? 5.773 19.007 -25.068 1.00 94.88 200 ASP A O 1
ATOM 1589 N N . PRO A 1 201 ? 6.746 17.344 -26.233 1.00 93.31 201 PRO A N 1
ATOM 1590 C CA . PRO A 1 201 ? 8.087 17.698 -25.798 1.00 93.31 201 PRO A CA 1
ATOM 1591 C C . PRO A 1 201 ? 8.504 19.065 -26.337 1.00 93.31 201 PRO A C 1
ATOM 1593 O O . PRO A 1 201 ? 9.095 19.843 -25.591 1.00 93.31 201 PRO A O 1
ATOM 1596 N N . ALA A 1 202 ? 8.169 19.369 -27.596 1.00 94.31 202 ALA A N 1
ATOM 1597 C CA . ALA A 1 202 ? 8.586 20.587 -28.283 1.00 94.31 202 ALA A CA 1
ATOM 1598 C C . ALA A 1 202 ? 7.979 21.841 -27.647 1.00 94.31 202 ALA A C 1
ATOM 1600 O O . ALA A 1 202 ? 8.677 22.838 -27.468 1.00 94.31 202 ALA A O 1
ATOM 1601 N N . GLU A 1 203 ? 6.705 21.789 -27.259 1.00 95.94 203 GLU A N 1
ATOM 1602 C CA . GLU A 1 203 ? 6.069 22.920 -26.593 1.00 95.94 203 GLU A CA 1
ATOM 1603 C C . GLU A 1 203 ? 6.452 22.999 -25.114 1.00 95.94 203 GLU A C 1
ATOM 1605 O O . GLU A 1 203 ? 6.728 24.078 -24.584 1.00 95.94 203 GLU A O 1
ATOM 1610 N N . PHE A 1 204 ? 6.563 21.854 -24.432 1.00 96.25 204 PHE A N 1
ATOM 1611 C CA . PHE A 1 204 ? 6.900 21.848 -23.013 1.00 96.25 204 PHE A CA 1
ATOM 1612 C C . PHE A 1 204 ? 8.269 22.480 -22.734 1.00 96.25 204 PHE A C 1
ATOM 1614 O O . PHE A 1 204 ? 8.378 23.267 -21.788 1.00 96.25 204 PHE A O 1
ATOM 1621 N N . ILE A 1 205 ? 9.292 22.194 -23.549 1.00 95.44 205 ILE A N 1
ATOM 1622 C CA . ILE A 1 205 ? 10.652 22.730 -23.353 1.00 95.44 205 ILE A CA 1
ATOM 1623 C C . ILE A 1 205 ? 10.757 24.245 -23.554 1.00 95.44 205 ILE A C 1
ATOM 1625 O O . ILE A 1 205 ? 11.698 24.842 -23.037 1.00 95.44 205 ILE A O 1
ATOM 1629 N N . LYS A 1 206 ? 9.793 24.885 -24.230 1.00 96.50 206 LYS A N 1
ATOM 1630 C CA . LYS A 1 206 ? 9.738 26.353 -24.346 1.00 96.50 206 LYS A CA 1
ATOM 1631 C C . LYS A 1 206 ? 9.304 27.021 -23.042 1.00 96.50 206 LYS A C 1
ATOM 1633 O O . LYS A 1 206 ? 9.633 28.175 -22.794 1.00 96.50 206 LYS A O 1
ATOM 1638 N N . THR A 1 207 ? 8.586 26.300 -22.182 1.00 96.56 207 THR A N 1
ATOM 1639 C CA . THR A 1 207 ? 8.154 26.821 -20.880 1.00 96.56 207 THR A CA 1
ATOM 1640 C C . THR A 1 207 ? 9.313 26.849 -19.878 1.00 96.56 207 THR A C 1
ATOM 1642 O O . THR A 1 207 ? 10.159 25.954 -19.870 1.00 96.56 207 THR A O 1
ATOM 1645 N N . THR A 1 208 ? 9.307 27.779 -18.916 1.00 94.50 208 THR A N 1
ATOM 1646 C CA . THR A 1 208 ? 10.274 27.794 -17.791 1.00 94.50 208 THR A CA 1
ATOM 1647 C C . THR A 1 208 ? 10.288 26.462 -17.021 1.00 94.50 208 THR A C 1
ATOM 1649 O O . THR A 1 208 ? 11.317 25.983 -16.529 1.00 94.50 208 THR A O 1
ATOM 1652 N N . GLY A 1 209 ? 9.123 25.811 -16.930 1.00 92.75 209 GLY A N 1
ATOM 1653 C CA . GLY A 1 209 ? 8.968 24.500 -16.307 1.00 92.75 209 GLY A CA 1
ATOM 1654 C C . GLY A 1 209 ? 9.686 23.374 -17.056 1.00 92.75 209 GLY A C 1
ATOM 1655 O O . GLY A 1 209 ? 10.215 22.477 -16.391 1.00 92.75 209 GLY A O 1
ATOM 1656 N N . GLY A 1 210 ? 9.712 23.434 -18.389 1.00 95.25 210 GLY A N 1
ATOM 1657 C CA . GLY A 1 210 ? 10.407 22.489 -19.262 1.00 95.25 210 GLY A CA 1
ATOM 1658 C C . GLY A 1 210 ? 11.902 22.758 -19.365 1.00 95.25 210 GLY A C 1
ATOM 1659 O O . GLY A 1 210 ? 12.682 21.822 -19.224 1.00 95.25 210 GLY A O 1
ATOM 1660 N N . GLN A 1 211 ? 12.317 24.023 -19.463 1.00 96.38 211 GLN A N 1
ATOM 1661 C CA . GLN A 1 211 ? 13.736 24.399 -19.418 1.00 96.38 211 GLN A CA 1
ATOM 1662 C C . GLN A 1 211 ? 14.404 23.907 -18.125 1.00 96.38 211 GLN A C 1
ATOM 1664 O O . GLN A 1 211 ? 15.438 23.242 -18.158 1.00 96.38 211 GLN A O 1
ATOM 1669 N N . SER A 1 212 ? 13.768 24.150 -16.971 1.00 95.56 212 SER A N 1
ATOM 1670 C CA . SER A 1 212 ? 14.258 23.634 -15.683 1.00 95.56 212 SER A CA 1
ATOM 1671 C C . SER A 1 212 ? 14.246 22.104 -15.602 1.00 95.56 212 SER A C 1
ATOM 1673 O O . SER A 1 212 ? 15.108 21.526 -14.946 1.00 95.56 212 SER A O 1
ATOM 1675 N N . PHE A 1 213 ? 13.284 21.444 -16.254 1.00 96.56 213 PHE A N 1
ATOM 1676 C CA . PHE A 1 213 ? 13.196 19.984 -16.292 1.00 96.56 213 PHE A CA 1
ATOM 1677 C C . PHE A 1 213 ? 14.344 19.364 -17.091 1.00 96.56 213 PHE A C 1
ATOM 1679 O O . PHE A 1 213 ? 15.011 18.482 -16.566 1.00 96.56 213 PHE A O 1
ATOM 1686 N N . ILE A 1 214 ? 14.619 19.855 -18.300 1.00 95.81 214 ILE A N 1
ATOM 1687 C CA . ILE A 1 214 ? 15.709 19.340 -19.143 1.00 95.81 214 ILE A CA 1
ATOM 1688 C C . ILE A 1 214 ? 17.077 19.665 -18.548 1.00 95.81 214 ILE A C 1
ATOM 1690 O O . ILE A 1 214 ? 17.957 18.814 -18.553 1.00 95.81 214 ILE A O 1
ATOM 1694 N N . LYS A 1 215 ? 17.244 20.840 -17.927 1.00 95.06 215 LYS A N 1
ATOM 1695 C CA . LYS A 1 215 ? 18.471 21.142 -17.174 1.00 95.06 215 LYS A CA 1
ATOM 1696 C C . LYS A 1 215 ? 18.715 20.138 -16.040 1.00 95.06 215 LYS A C 1
ATOM 1698 O O . LYS A 1 215 ? 19.859 19.823 -15.736 1.00 95.06 215 LYS A O 1
ATOM 1703 N N . GLN A 1 216 ? 17.650 19.664 -15.393 1.00 92.62 216 GLN A N 1
ATOM 1704 C CA . GLN A 1 216 ? 17.743 18.678 -14.317 1.00 92.62 216 GLN A CA 1
ATOM 1705 C C . GLN A 1 216 ? 17.914 17.242 -14.840 1.00 92.62 216 GLN A C 1
ATOM 1707 O O . GLN A 1 216 ? 18.589 16.444 -14.194 1.00 92.62 216 GL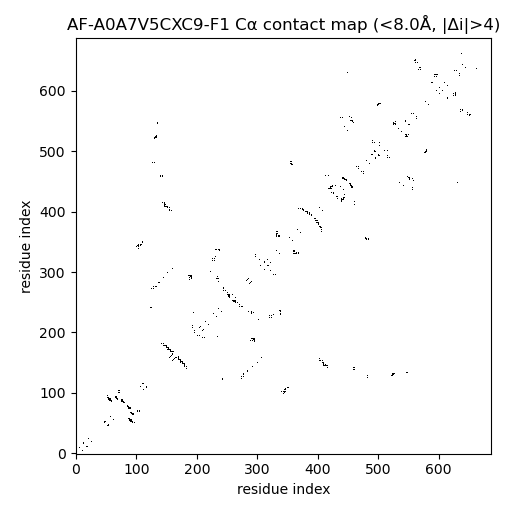N A O 1
ATOM 1712 N N . PHE A 1 217 ? 17.297 16.916 -15.975 1.00 95.19 217 PHE A N 1
ATOM 1713 C CA . PHE A 1 217 ? 17.295 15.593 -16.597 1.00 95.19 217 PHE A CA 1
ATOM 1714 C C . PHE A 1 217 ? 17.632 15.730 -18.090 1.00 95.19 217 PHE A C 1
ATOM 1716 O O . PHE A 1 217 ? 16.719 15.684 -18.920 1.00 95.19 217 PHE A O 1
ATOM 1723 N N . PRO A 1 218 ? 18.916 15.907 -18.450 1.00 94.25 218 PRO A N 1
ATOM 1724 C CA . PRO A 1 218 ? 19.314 16.061 -19.851 1.00 94.25 218 PRO A CA 1
ATOM 1725 C C . PRO A 1 218 ? 18.918 14.840 -20.698 1.00 94.25 218 PRO A C 1
ATOM 1727 O O . PRO A 1 218 ? 18.457 14.996 -21.824 1.00 94.25 218 PRO A O 1
ATOM 1730 N N . ASP A 1 219 ? 18.946 13.642 -20.104 1.00 94.12 219 ASP A N 1
ATOM 1731 C CA . ASP A 1 219 ? 18.581 12.376 -20.756 1.00 94.12 219 ASP A CA 1
ATOM 1732 C C . ASP A 1 219 ? 17.112 11.970 -20.528 1.00 94.12 219 ASP A C 1
ATOM 1734 O O . ASP A 1 219 ? 16.777 10.781 -20.484 1.00 94.12 219 ASP A O 1
ATOM 1738 N N . ALA A 1 220 ? 16.204 12.937 -20.346 1.00 96.00 220 ALA A N 1
ATOM 1739 C CA . ALA A 1 220 ? 14.811 12.670 -19.975 1.00 96.00 220 ALA A CA 1
ATOM 1740 C C . ALA A 1 220 ? 14.105 11.667 -20.905 1.00 96.00 220 ALA A C 1
ATOM 1742 O O . ALA A 1 220 ? 13.394 10.789 -20.416 1.00 96.00 220 ALA A O 1
ATOM 1743 N N . MET A 1 221 ? 14.316 11.755 -22.225 1.00 95.38 221 MET A N 1
ATOM 1744 C CA . MET A 1 221 ? 13.725 10.802 -23.178 1.00 95.38 221 MET A CA 1
ATOM 1745 C C . MET A 1 221 ? 14.232 9.378 -22.970 1.00 95.38 221 MET A C 1
ATOM 1747 O O . MET A 1 221 ? 13.439 8.439 -23.009 1.00 95.38 221 MET A O 1
ATOM 1751 N N . GLN A 1 222 ? 15.526 9.201 -22.697 1.00 96.56 222 GLN A N 1
ATOM 1752 C CA . GLN A 1 222 ? 16.067 7.873 -22.430 1.00 96.56 222 GLN A CA 1
ATOM 1753 C C . GLN A 1 222 ? 15.523 7.316 -21.112 1.00 96.56 222 GLN A C 1
ATOM 1755 O O . GLN A 1 222 ? 15.156 6.148 -21.049 1.00 96.56 222 GLN A O 1
ATOM 1760 N N . ILE A 1 223 ? 15.391 8.149 -20.076 1.00 97.62 223 ILE A N 1
ATOM 1761 C CA . ILE A 1 223 ? 14.781 7.749 -18.799 1.00 97.62 223 ILE A CA 1
ATOM 1762 C C . ILE A 1 223 ? 13.305 7.355 -18.985 1.00 97.62 223 ILE A C 1
ATOM 1764 O O . ILE A 1 223 ? 12.837 6.411 -18.351 1.00 97.62 223 ILE A O 1
ATOM 1768 N N . ILE A 1 224 ? 12.566 8.032 -19.870 1.00 97.62 224 ILE A N 1
ATOM 1769 C CA . ILE A 1 224 ? 11.182 7.671 -20.226 1.00 97.62 224 ILE A CA 1
ATOM 1770 C C . ILE A 1 224 ? 11.130 6.329 -20.953 1.00 97.62 224 ILE A C 1
ATOM 1772 O O . ILE A 1 224 ? 10.287 5.491 -20.633 1.00 97.62 224 ILE A O 1
ATOM 1776 N N . ASN A 1 225 ? 12.030 6.102 -21.907 1.00 96.56 225 ASN A N 1
ATOM 1777 C CA . ASN A 1 225 ? 12.122 4.816 -22.594 1.00 96.56 225 ASN A CA 1
ATOM 1778 C C . ASN A 1 225 ? 12.440 3.691 -21.603 1.00 96.56 225 ASN A C 1
ATOM 1780 O O . ASN A 1 225 ? 11.805 2.638 -21.642 1.00 96.56 225 ASN A O 1
ATOM 1784 N N . ASP A 1 226 ? 13.353 3.945 -20.667 1.00 97.56 226 ASP A N 1
ATOM 1785 C CA . ASP A 1 226 ? 13.712 3.010 -19.606 1.00 97.56 226 ASP A CA 1
ATOM 1786 C C . ASP A 1 226 ? 12.530 2.755 -18.651 1.00 97.56 226 ASP A C 1
ATOM 1788 O O . ASP A 1 226 ? 12.293 1.607 -18.283 1.00 97.56 226 ASP A O 1
ATOM 1792 N N . LEU A 1 227 ? 11.729 3.775 -18.307 1.00 97.00 227 LEU A N 1
ATOM 1793 C CA . LEU A 1 227 ? 10.483 3.614 -17.540 1.00 97.00 227 LEU A CA 1
ATOM 1794 C C . LEU A 1 227 ? 9.541 2.616 -18.226 1.00 97.00 227 LEU A C 1
ATOM 1796 O O . LEU A 1 227 ? 9.048 1.689 -17.582 1.00 97.00 227 LEU A O 1
ATOM 1800 N N . PHE A 1 228 ? 9.305 2.772 -19.531 1.00 94.94 228 PHE A N 1
ATOM 1801 C CA . PHE A 1 228 ? 8.437 1.863 -20.282 1.00 94.94 228 PHE A CA 1
ATOM 1802 C C . PHE A 1 228 ? 9.050 0.466 -20.445 1.00 94.94 228 PHE A C 1
ATOM 1804 O O . PHE A 1 228 ? 8.347 -0.530 -20.271 1.00 94.94 228 PHE A O 1
ATOM 1811 N N . ALA A 1 229 ? 10.358 0.363 -20.696 1.00 91.56 229 ALA A N 1
ATOM 1812 C CA . ALA A 1 229 ? 11.080 -0.914 -20.733 1.00 91.56 229 ALA A CA 1
ATOM 1813 C C . ALA A 1 229 ? 11.104 -1.628 -19.365 1.00 91.56 229 ALA A C 1
ATOM 1815 O O . ALA A 1 229 ? 11.208 -2.861 -19.298 1.00 91.56 229 ALA A O 1
ATOM 1816 N N . GLY A 1 230 ? 10.983 -0.846 -18.288 1.00 91.94 230 GLY A N 1
ATOM 1817 C CA . GLY A 1 230 ? 10.787 -1.268 -16.906 1.00 91.94 230 GLY A CA 1
ATOM 1818 C C . GLY A 1 230 ? 9.388 -1.807 -16.598 1.00 91.94 230 GLY A C 1
ATOM 1819 O O . GLY A 1 230 ? 9.197 -2.399 -15.542 1.00 91.94 230 GLY A O 1
ATOM 1820 N N . GLY A 1 231 ? 8.420 -1.642 -17.508 1.00 91.38 231 GLY A N 1
ATOM 1821 C CA . GLY A 1 231 ? 7.017 -2.017 -17.295 1.00 91.38 231 GLY A CA 1
ATOM 1822 C C . GLY A 1 231 ? 6.150 -0.893 -16.715 1.00 91.38 231 GLY A C 1
ATOM 1823 O O . GLY A 1 231 ? 5.034 -1.157 -16.254 1.00 91.38 231 GLY A O 1
ATOM 1824 N N . GLY A 1 232 ? 6.650 0.346 -16.731 1.00 93.19 232 GLY A N 1
ATOM 1825 C CA . GLY A 1 232 ? 5.954 1.526 -16.239 1.00 93.19 232 GLY A CA 1
ATOM 1826 C C . GLY A 1 232 ? 4.717 1.903 -17.045 1.00 93.19 232 GLY A C 1
ATOM 1827 O O . GLY A 1 232 ? 4.684 1.790 -18.270 1.00 93.19 232 GLY A O 1
ATOM 1828 N N . LYS A 1 233 ? 3.692 2.403 -16.347 1.00 90.38 233 LYS A N 1
ATOM 1829 C CA . LYS A 1 233 ? 2.492 3.000 -16.949 1.00 90.38 233 LYS A CA 1
ATOM 1830 C C . LYS A 1 233 ? 2.314 4.436 -16.468 1.00 90.38 233 LYS A C 1
ATOM 1832 O O . LYS A 1 233 ? 2.594 4.760 -15.318 1.00 90.38 233 LYS A O 1
ATOM 1837 N N . LEU A 1 234 ? 1.798 5.293 -17.351 1.00 91.56 234 LEU A N 1
ATOM 1838 C CA . LEU A 1 234 ? 1.510 6.700 -17.031 1.00 91.56 234 LEU A CA 1
ATOM 1839 C C . LEU A 1 234 ? 0.210 6.898 -16.241 1.00 91.56 234 LEU A C 1
ATOM 1841 O O . LEU A 1 234 ? -0.086 8.004 -15.794 1.00 91.56 234 LEU A O 1
ATOM 1845 N N . SER A 1 235 ? -0.581 5.839 -16.105 1.00 89.31 235 SER A N 1
ATOM 1846 C CA . SER A 1 235 ? -1.839 5.819 -15.373 1.00 89.31 235 SER A CA 1
ATOM 1847 C C . SER A 1 235 ? -1.970 4.517 -14.597 1.00 89.31 235 SER A C 1
ATOM 1849 O O . SER A 1 235 ? -1.240 3.558 -14.852 1.00 89.31 235 SER A O 1
ATOM 1851 N N . MET A 1 236 ? -2.967 4.462 -13.716 1.00 87.62 236 MET A N 1
ATOM 1852 C CA . MET A 1 236 ? -3.436 3.216 -13.116 1.00 87.62 236 MET A CA 1
ATOM 1853 C C . MET A 1 236 ? -3.691 2.142 -14.189 1.00 87.62 236 MET A C 1
ATOM 1855 O O . MET A 1 236 ? -4.148 2.450 -15.299 1.00 87.62 236 MET A O 1
ATOM 1859 N N . TRP A 1 237 ? -3.394 0.886 -13.850 1.00 86.06 237 TRP A N 1
ATOM 1860 C CA . TRP A 1 237 ? -3.671 -0.267 -14.705 1.00 86.06 237 TRP A CA 1
ATOM 1861 C C . TRP A 1 237 ? -5.178 -0.425 -14.957 1.00 86.06 237 TRP A C 1
ATOM 1863 O O . TRP A 1 237 ? -6.008 -0.272 -14.061 1.00 86.06 237 TRP A O 1
ATOM 1873 N N . GLU A 1 238 ? -5.540 -0.754 -16.192 1.00 81.81 238 GLU A N 1
ATOM 1874 C CA . GLU A 1 238 ? -6.909 -0.696 -16.701 1.00 81.81 238 GLU A CA 1
ATOM 1875 C C . GLU A 1 238 ? -7.859 -1.635 -15.959 1.00 81.81 238 GLU A C 1
ATOM 1877 O O . GLU A 1 238 ? -9.031 -1.310 -15.805 1.00 81.81 238 GLU A O 1
ATOM 1882 N N . GLY A 1 239 ? -7.379 -2.777 -15.461 1.00 75.12 239 GLY A N 1
ATOM 1883 C CA . GLY A 1 239 ? -8.234 -3.709 -14.727 1.00 75.12 239 GLY A CA 1
ATOM 1884 C C . GLY A 1 239 ? -8.547 -3.298 -13.283 1.00 75.12 239 GLY A C 1
ATOM 1885 O O . GLY A 1 239 ? -9.348 -3.985 -12.651 1.00 75.12 239 GLY A O 1
ATOM 1886 N N . TYR A 1 240 ? -7.973 -2.201 -12.770 1.00 79.81 240 TYR A N 1
ATOM 1887 C CA . TYR A 1 240 ? -8.462 -1.542 -11.550 1.00 79.81 240 TYR A CA 1
ATOM 1888 C C . TYR A 1 240 ? -9.593 -0.544 -11.836 1.00 79.81 240 TYR A C 1
ATOM 1890 O O . TYR A 1 240 ? -10.344 -0.201 -10.925 1.00 79.81 240 TYR A O 1
ATOM 1898 N N . ARG A 1 241 ? -9.750 -0.077 -13.086 1.00 80.88 241 ARG A N 1
ATOM 1899 C CA . ARG A 1 241 ? -10.801 0.888 -13.431 1.00 80.88 241 ARG A CA 1
ATOM 1900 C C . ARG A 1 241 ? -12.171 0.233 -13.340 1.00 80.88 241 ARG A C 1
ATOM 1902 O O . ARG A 1 241 ? -12.471 -0.723 -14.054 1.00 80.88 241 ARG A O 1
ATOM 1909 N N . VAL A 1 242 ? -13.022 0.808 -12.500 1.00 75.50 242 VAL A N 1
ATOM 1910 C CA . VAL A 1 242 ? -14.397 0.340 -12.301 1.00 75.50 242 VAL A CA 1
ATOM 1911 C C . VAL A 1 242 ? -15.334 0.868 -13.403 1.00 75.50 242 VAL A C 1
ATOM 1913 O O . VAL A 1 242 ? -16.259 0.166 -13.801 1.00 75.50 242 VAL A O 1
ATOM 1916 N N . ASN A 1 243 ? -15.030 2.037 -13.991 1.00 80.56 243 ASN A N 1
ATOM 1917 C CA . ASN A 1 243 ? -15.797 2.695 -15.064 1.00 80.56 243 ASN A CA 1
ATOM 1918 C C . ASN A 1 243 ? -17.281 2.958 -14.714 1.00 80.56 243 ASN A C 1
ATOM 1920 O O . ASN A 1 243 ? -18.134 3.028 -15.603 1.00 80.56 243 ASN A O 1
ATOM 1924 N N . SER A 1 244 ? -17.586 3.128 -13.429 1.00 77.88 244 SER A N 1
ATOM 1925 C CA . SER A 1 244 ? -18.900 3.460 -12.880 1.00 77.88 244 SER A CA 1
ATOM 1926 C C . SER A 1 244 ? -19.464 4.771 -13.430 1.00 77.88 244 SER A C 1
ATOM 1928 O O . SER A 1 244 ? -20.647 4.814 -13.752 1.00 77.88 244 SER A O 1
ATOM 1930 N N . ILE A 1 245 ? -18.649 5.823 -13.603 1.00 79.50 245 ILE A N 1
ATOM 1931 C CA . ILE A 1 245 ? -19.103 7.104 -14.191 1.00 79.50 245 ILE A CA 1
ATOM 1932 C C . ILE A 1 245 ? -19.601 6.885 -15.617 1.00 79.50 245 ILE A C 1
ATOM 1934 O O . ILE A 1 245 ? -20.685 7.337 -15.977 1.00 79.50 245 ILE A O 1
ATOM 1938 N N . LYS A 1 246 ? -18.820 6.163 -16.426 1.00 79.69 246 LYS A N 1
ATOM 1939 C CA . LYS A 1 246 ? -19.187 5.858 -17.809 1.00 79.69 246 LYS A CA 1
ATOM 1940 C C . LYS A 1 246 ? -20.455 5.007 -17.854 1.00 79.69 246 LYS A C 1
ATOM 1942 O O . LYS A 1 246 ? -21.365 5.331 -18.604 1.00 79.69 246 LYS A O 1
ATOM 1947 N N . ALA A 1 247 ? -20.544 3.971 -17.020 1.00 74.88 247 ALA A N 1
ATOM 1948 C CA . ALA A 1 247 ? -21.728 3.121 -16.939 1.00 74.88 247 ALA A CA 1
ATOM 1949 C C . ALA A 1 247 ? -22.979 3.895 -16.479 1.00 74.88 247 ALA A C 1
ATOM 1951 O O . ALA A 1 247 ? -24.078 3.622 -16.954 1.00 74.88 247 ALA A O 1
ATOM 1952 N N . PHE A 1 248 ? -22.826 4.862 -15.570 1.00 77.31 248 PHE A N 1
ATOM 1953 C CA . PHE A 1 248 ? -23.897 5.761 -15.137 1.00 77.31 248 PHE A CA 1
ATOM 1954 C C . PHE A 1 248 ? -24.341 6.701 -16.264 1.00 77.31 248 PHE A C 1
ATOM 1956 O O . PHE A 1 248 ? -25.532 6.795 -16.545 1.00 77.31 248 PHE A O 1
ATOM 1963 N N . GLN A 1 249 ? -23.395 7.334 -16.964 1.00 76.25 249 GLN A N 1
ATOM 1964 C CA . GLN A 1 249 ? -23.682 8.182 -18.125 1.00 76.25 249 GLN A CA 1
ATOM 1965 C C . GLN A 1 249 ? -24.365 7.393 -19.246 1.00 76.25 249 GLN A C 1
ATOM 1967 O O . GLN A 1 249 ? -25.332 7.874 -19.826 1.00 76.25 249 GLN A O 1
ATOM 1972 N N . GLU A 1 250 ? -23.909 6.174 -19.534 1.00 70.25 250 GLU A N 1
ATOM 1973 C CA . GLU A 1 250 ? -24.536 5.273 -20.509 1.00 70.25 250 GLU A CA 1
ATOM 1974 C C . GLU A 1 250 ? -25.954 4.858 -20.080 1.00 70.25 250 GLU A C 1
ATOM 1976 O O . GLU A 1 250 ? -26.841 4.784 -20.926 1.00 70.25 250 GLU A O 1
ATOM 1981 N N . ALA A 1 251 ? -26.199 4.649 -18.779 1.00 66.94 251 ALA A N 1
ATOM 1982 C CA . ALA A 1 251 ? -27.537 4.367 -18.254 1.00 66.94 251 ALA A CA 1
ATOM 1983 C C . ALA A 1 251 ? -28.484 5.580 -18.346 1.00 66.94 251 ALA A C 1
ATOM 1985 O O . ALA A 1 251 ? -29.659 5.404 -18.657 1.00 66.94 251 ALA A O 1
ATOM 1986 N N . LEU A 1 252 ? -27.977 6.800 -18.124 1.00 67.62 252 LEU A N 1
ATOM 1987 C CA . LEU A 1 252 ? -28.740 8.047 -18.278 1.00 67.62 252 LEU A CA 1
ATOM 1988 C C . LEU A 1 252 ? -29.007 8.415 -19.743 1.00 67.62 252 LEU A C 1
ATOM 1990 O O . LEU A 1 252 ? -30.055 8.965 -20.065 1.00 67.62 252 LEU A O 1
ATOM 1994 N N . SER A 1 253 ? -28.056 8.132 -20.632 1.00 62.12 253 SER A N 1
ATOM 1995 C CA . SER A 1 253 ? -28.110 8.519 -22.046 1.00 62.12 253 SER A CA 1
ATOM 1996 C C . SER A 1 253 ? -28.777 7.479 -22.943 1.00 62.12 253 SER A C 1
ATOM 1998 O O . SER A 1 253 ? -28.616 7.589 -24.150 1.00 62.12 253 SER A O 1
ATOM 2000 N N . ALA A 1 254 ? -29.490 6.493 -22.374 1.00 52.50 254 ALA A N 1
ATOM 2001 C CA . ALA A 1 254 ? -30.101 5.331 -23.033 1.00 52.50 254 ALA A CA 1
ATOM 2002 C C . ALA A 1 254 ? -30.589 5.592 -24.476 1.00 52.50 254 ALA A C 1
ATOM 2004 O O . ALA A 1 254 ? -31.747 5.890 -24.725 1.00 52.50 254 ALA A O 1
ATOM 2005 N N . GLU A 1 255 ? -29.656 5.478 -25.419 1.00 46.28 255 GLU A N 1
ATOM 2006 C CA . GLU A 1 255 ? -29.866 5.535 -26.870 1.00 46.28 255 GLU A CA 1
ATOM 2007 C C . GLU A 1 255 ? -29.250 4.280 -27.520 1.00 46.28 255 GLU A C 1
ATOM 2009 O O . GLU A 1 255 ? -29.686 3.804 -28.562 1.00 46.28 255 GLU A O 1
ATOM 2014 N N . LYS A 1 256 ? -28.279 3.640 -26.850 1.00 47.28 256 LYS A N 1
ATOM 2015 C CA . LYS A 1 256 ? -27.484 2.522 -27.389 1.00 47.28 256 LYS A CA 1
ATOM 2016 C C . LYS A 1 256 ? -28.141 1.136 -27.357 1.00 47.28 256 LYS A C 1
ATOM 2018 O O . LYS A 1 256 ? -27.505 0.175 -27.784 1.00 47.28 256 LYS A O 1
ATOM 2023 N N . GLN A 1 257 ? -29.360 0.989 -26.837 1.00 45.34 257 GLN A N 1
ATOM 2024 C CA . GLN A 1 257 ? -29.987 -0.334 -26.649 1.00 45.34 257 GLN A CA 1
ATOM 2025 C C . GLN A 1 257 ? -31.431 -0.454 -27.167 1.00 45.34 257 GLN A C 1
ATOM 2027 O O . GLN A 1 257 ? -32.067 -1.466 -26.895 1.00 45.34 257 GLN A O 1
ATOM 2032 N N . GLY A 1 258 ? -31.947 0.520 -27.926 1.00 48.47 258 GLY A N 1
ATOM 2033 C CA . GLY A 1 258 ? -33.352 0.509 -28.376 1.00 48.47 258 GLY A CA 1
ATOM 2034 C C . GLY A 1 258 ? -34.370 0.814 -27.266 1.00 48.47 258 GLY A C 1
ATOM 2035 O O . GLY A 1 258 ? -35.565 0.648 -27.464 1.00 48.47 258 GLY A O 1
ATOM 2036 N N . ILE A 1 259 ? -33.882 1.261 -26.108 1.00 47.81 259 ILE A N 1
ATOM 2037 C CA . ILE A 1 259 ? -34.648 1.777 -24.967 1.00 47.81 259 ILE A CA 1
ATOM 2038 C C . ILE A 1 259 ? -34.732 3.297 -25.154 1.00 47.81 259 ILE A C 1
ATOM 2040 O O . ILE A 1 259 ? -33.713 3.892 -25.514 1.00 47.81 259 ILE A O 1
ATOM 2044 N N . ARG A 1 260 ? -35.898 3.936 -24.967 1.00 49.28 260 ARG A N 1
ATOM 2045 C CA . ARG A 1 260 ? -36.015 5.389 -25.184 1.00 49.28 260 ARG A CA 1
ATOM 2046 C C . ARG A 1 260 ? -35.198 6.151 -24.136 1.00 49.28 260 ARG A C 1
ATOM 2048 O O . ARG A 1 260 ? -35.043 5.724 -22.988 1.00 49.28 260 ARG A O 1
ATOM 2055 N N . LYS A 1 261 ? -34.699 7.321 -24.539 1.00 43.72 261 LYS A N 1
ATOM 2056 C CA . LYS A 1 261 ? -33.976 8.269 -23.683 1.00 43.72 261 LYS A CA 1
ATOM 2057 C C . LYS A 1 261 ? -34.800 8.531 -22.412 1.00 43.72 261 LYS A C 1
ATOM 2059 O O . LYS A 1 261 ? -35.875 9.114 -22.496 1.00 43.72 261 LYS A O 1
ATOM 2064 N N . GLY A 1 262 ? -34.303 8.081 -21.257 1.00 50.31 262 GLY A N 1
ATOM 2065 C CA . GLY A 1 262 ? -34.973 8.242 -19.960 1.00 50.31 262 GLY A CA 1
ATOM 2066 C C . GLY A 1 262 ? -35.605 6.986 -19.341 1.00 50.31 262 GLY A C 1
ATOM 2067 O O . GLY A 1 262 ? -36.064 7.074 -18.222 1.00 50.31 262 GLY A O 1
ATOM 2068 N N . GLU A 1 263 ? -35.613 5.798 -19.949 1.00 50.00 263 GLU A N 1
ATOM 2069 C CA . GLU A 1 263 ? -36.357 4.658 -19.352 1.00 50.00 263 GLU A CA 1
ATOM 2070 C C . GLU A 1 263 ? -35.558 3.793 -18.342 1.00 50.00 263 GLU A C 1
ATOM 2072 O O . GLU A 1 263 ? -36.149 3.020 -17.591 1.00 50.00 263 GLU A O 1
ATOM 2077 N N . ASN A 1 264 ? -34.227 3.937 -18.228 1.00 62.75 264 ASN A N 1
ATOM 2078 C CA . ASN A 1 264 ? -33.397 3.151 -17.289 1.00 62.75 264 ASN A CA 1
ATOM 2079 C C . ASN A 1 264 ? -33.047 3.902 -15.985 1.00 62.75 264 ASN A C 1
ATOM 2081 O O . ASN A 1 264 ? -31.906 3.859 -15.510 1.00 62.75 264 ASN A O 1
ATOM 2085 N N . TYR A 1 265 ? -34.019 4.598 -15.385 1.00 60.41 265 TYR A N 1
ATOM 2086 C CA . TYR A 1 265 ? -33.814 5.326 -14.123 1.00 60.41 265 TYR A CA 1
ATOM 2087 C C . TYR A 1 265 ? -33.363 4.409 -12.984 1.00 60.41 265 TYR A C 1
ATOM 2089 O O . TYR A 1 265 ? -32.459 4.769 -12.237 1.00 60.41 265 TYR A O 1
ATOM 2097 N N . ILE A 1 266 ? -33.911 3.194 -12.891 1.00 56.81 266 ILE A N 1
ATOM 2098 C CA . ILE A 1 266 ? -33.500 2.208 -11.879 1.00 56.81 266 ILE A CA 1
ATOM 2099 C C . ILE A 1 266 ? -32.020 1.842 -12.066 1.00 56.81 266 ILE A C 1
ATOM 2101 O O . ILE A 1 266 ? -31.246 1.836 -11.106 1.00 56.81 266 ILE A O 1
ATOM 2105 N N . GLY A 1 267 ? -31.581 1.609 -13.307 1.00 62.22 267 GLY A N 1
ATOM 2106 C CA . GLY A 1 267 ? -30.179 1.335 -13.604 1.00 62.22 267 GLY A CA 1
ATOM 2107 C C . GLY A 1 267 ? -29.253 2.524 -13.344 1.00 62.22 267 GLY A C 1
ATOM 2108 O O . GLY A 1 267 ? -28.117 2.304 -12.914 1.00 62.22 267 GLY A O 1
ATOM 2109 N N . ALA A 1 268 ? -29.712 3.757 -13.562 1.00 61.91 268 ALA A N 1
ATOM 2110 C CA . ALA A 1 268 ? -28.967 4.967 -13.218 1.00 61.91 268 ALA A CA 1
ATOM 2111 C C . ALA A 1 268 ? -28.851 5.148 -11.693 1.00 61.91 268 ALA A C 1
ATOM 2113 O O . ALA A 1 268 ? -27.752 5.376 -11.192 1.00 61.91 268 ALA A O 1
ATOM 2114 N N . VAL A 1 269 ? -29.939 4.951 -10.943 1.00 63.53 269 VAL A N 1
ATOM 2115 C CA . VAL A 1 269 ? -29.965 5.040 -9.471 1.00 63.53 269 VAL A CA 1
ATOM 2116 C C . VAL A 1 269 ? -29.014 4.022 -8.837 1.00 63.53 269 VAL A C 1
ATOM 2118 O O . VAL A 1 269 ? -28.198 4.394 -7.996 1.00 63.53 269 VAL A O 1
ATOM 2121 N N . ILE A 1 270 ? -29.023 2.765 -9.296 1.00 67.31 270 ILE A N 1
ATOM 2122 C CA . ILE A 1 270 ? -28.100 1.723 -8.804 1.00 67.31 270 ILE A CA 1
ATOM 2123 C C . ILE A 1 270 ? -26.628 2.098 -9.063 1.00 67.31 270 ILE A C 1
ATOM 2125 O O . ILE A 1 270 ? -25.746 1.775 -8.267 1.00 67.31 270 ILE A O 1
ATOM 2129 N N . ARG A 1 271 ? -26.342 2.791 -10.172 1.00 73.62 271 ARG A N 1
ATOM 2130 C CA . ARG A 1 271 ? -24.977 3.175 -10.575 1.00 73.62 271 ARG A CA 1
ATOM 2131 C C . ARG A 1 271 ? -24.509 4.507 -9.984 1.00 73.62 271 ARG A C 1
ATOM 2133 O O . ARG A 1 271 ? -23.314 4.788 -10.051 1.00 73.62 271 ARG A O 1
ATOM 2140 N N . LEU A 1 272 ? -25.401 5.293 -9.377 1.00 70.75 272 LEU A N 1
ATOM 2141 C CA . LEU A 1 272 ? -25.092 6.620 -8.841 1.00 70.75 272 LEU A CA 1
ATOM 2142 C C . LEU A 1 272 ? -24.039 6.568 -7.730 1.00 70.75 272 LEU A C 1
ATOM 2144 O O . LEU A 1 272 ? -23.020 7.248 -7.821 1.00 70.75 272 LEU A O 1
ATOM 2148 N N . ALA A 1 273 ? -24.250 5.746 -6.697 1.00 70.62 273 ALA A N 1
ATOM 2149 C CA . ALA A 1 273 ? -23.322 5.670 -5.567 1.00 70.62 273 ALA A CA 1
ATOM 2150 C C . ALA A 1 273 ? -21.908 5.207 -5.993 1.00 70.62 273 ALA A C 1
ATOM 2152 O O . ALA A 1 273 ? -20.934 5.882 -5.646 1.00 70.62 273 ALA A O 1
ATOM 2153 N N . PRO A 1 274 ? -21.749 4.147 -6.814 1.00 75.12 274 PRO A N 1
ATOM 2154 C CA . PRO A 1 274 ? -20.445 3.805 -7.378 1.00 75.12 274 PRO A CA 1
ATOM 2155 C C . PRO A 1 274 ? -19.822 4.892 -8.263 1.00 75.12 274 PRO A C 1
ATOM 2157 O O . PRO A 1 274 ? -18.602 5.054 -8.241 1.00 75.12 274 PRO A O 1
ATOM 2160 N N . ALA A 1 275 ? -20.621 5.632 -9.039 1.00 79.25 275 ALA A N 1
ATOM 2161 C CA . ALA A 1 275 ? -20.133 6.717 -9.892 1.00 79.25 275 ALA A CA 1
ATOM 2162 C C . ALA A 1 275 ? -19.643 7.924 -9.079 1.00 79.25 275 ALA A C 1
ATOM 2164 O O . ALA A 1 275 ? -18.585 8.470 -9.385 1.00 79.25 275 ALA A O 1
ATOM 2165 N N . LEU A 1 276 ? -20.359 8.301 -8.014 1.00 74.19 276 LEU A N 1
ATOM 2166 C CA . LEU A 1 276 ? -19.928 9.341 -7.074 1.00 74.19 276 LEU A CA 1
ATOM 2167 C C . LEU A 1 276 ? -18.621 8.953 -6.383 1.00 74.19 276 LEU A C 1
ATOM 2169 O O . LEU A 1 276 ? -17.706 9.768 -6.293 1.00 74.19 276 LEU A O 1
ATOM 2173 N N . ASN A 1 277 ? -18.497 7.697 -5.949 1.00 80.12 277 ASN A N 1
ATOM 2174 C CA . ASN A 1 277 ? -17.252 7.215 -5.363 1.00 80.12 277 ASN A CA 1
ATOM 2175 C C . ASN A 1 277 ? -16.084 7.268 -6.361 1.00 80.12 277 ASN A C 1
ATOM 2177 O O . ASN A 1 277 ? -15.014 7.772 -6.025 1.00 80.12 277 ASN A O 1
ATOM 2181 N N . GLU A 1 278 ? -16.283 6.800 -7.599 1.00 81.88 278 GLU A N 1
ATOM 2182 C CA . GLU A 1 278 ? -15.256 6.925 -8.638 1.00 81.88 278 GLU A CA 1
ATOM 2183 C C . GLU A 1 278 ? -14.892 8.393 -8.875 1.00 81.88 278 GLU A C 1
ATOM 2185 O O . GLU A 1 278 ? -13.711 8.709 -8.936 1.00 81.88 278 GLU A O 1
ATOM 2190 N N . MET A 1 279 ? -15.863 9.305 -8.949 1.00 82.81 279 MET A N 1
ATOM 2191 C CA . MET A 1 279 ? -15.607 10.735 -9.142 1.00 82.81 279 MET A CA 1
ATOM 2192 C C . MET A 1 279 ? -14.708 11.313 -8.043 1.00 82.81 279 MET A C 1
ATOM 2194 O O . MET A 1 279 ? -13.771 12.050 -8.349 1.00 82.81 279 MET A O 1
ATOM 2198 N N . LEU A 1 280 ? -14.962 10.948 -6.784 1.00 79.50 280 LEU A N 1
ATOM 2199 C CA . LEU A 1 280 ? -14.166 11.391 -5.638 1.00 79.50 280 LEU A CA 1
ATOM 2200 C C . LEU A 1 280 ? -12.751 10.794 -5.647 1.00 79.50 280 LEU A C 1
ATOM 2202 O O . LEU A 1 280 ? -11.786 11.481 -5.320 1.00 79.50 280 LEU A O 1
ATOM 2206 N N . MET A 1 281 ? -12.618 9.526 -6.039 1.00 84.81 281 MET A N 1
ATOM 2207 C CA . MET A 1 281 ? -11.357 8.781 -5.957 1.00 84.81 281 MET A CA 1
ATOM 2208 C C . MET A 1 281 ? -10.480 8.912 -7.211 1.00 84.81 281 MET A C 1
ATOM 2210 O O . MET A 1 281 ? -9.263 8.740 -7.144 1.00 84.81 281 MET A O 1
ATOM 2214 N N . LYS A 1 282 ? -11.058 9.258 -8.363 1.00 87.81 282 LYS A N 1
ATOM 2215 C CA . LYS A 1 282 ? -10.358 9.338 -9.651 1.00 87.81 282 LYS A CA 1
ATOM 2216 C C . LYS A 1 282 ? -9.167 10.307 -9.650 1.00 87.81 282 LYS A C 1
ATOM 2218 O O . LYS A 1 282 ? -8.114 9.905 -10.143 1.00 87.81 282 LYS A O 1
ATOM 2223 N N . PRO A 1 283 ? -9.236 11.532 -9.089 1.00 90.56 283 PRO A N 1
ATOM 2224 C CA . PRO A 1 283 ? -8.059 12.402 -9.008 1.00 90.56 283 PRO A CA 1
ATOM 2225 C C . PRO A 1 283 ? -6.898 11.764 -8.236 1.00 90.56 283 PRO A C 1
ATOM 2227 O O . PRO A 1 283 ? -5.734 11.964 -8.583 1.00 90.56 283 PRO A O 1
ATOM 2230 N N . LEU A 1 284 ? -7.202 10.964 -7.216 1.00 89.75 284 LEU A N 1
ATOM 2231 C CA . LEU A 1 284 ? -6.192 10.294 -6.414 1.00 89.75 284 LEU A CA 1
ATOM 2232 C C . LEU A 1 284 ? -5.510 9.164 -7.201 1.00 89.75 284 LEU A C 1
ATOM 2234 O O . LEU A 1 284 ? -4.297 9.208 -7.405 1.00 89.75 284 LEU A O 1
ATOM 2238 N N . PHE A 1 285 ? -6.287 8.201 -7.699 1.00 88.69 285 PHE A N 1
ATOM 2239 C CA . PHE A 1 285 ? -5.754 6.990 -8.338 1.00 88.69 285 PHE A CA 1
ATOM 2240 C C . PHE A 1 285 ? -5.356 7.171 -9.809 1.00 88.69 285 PHE A C 1
ATOM 2242 O O . PHE A 1 285 ? -4.447 6.505 -10.294 1.00 88.69 285 PHE A O 1
ATOM 2249 N N . GLU A 1 286 ? -5.972 8.097 -10.548 1.00 89.00 286 GLU A N 1
ATOM 2250 C CA . GLU A 1 286 ? -5.631 8.312 -11.963 1.00 89.00 286 GLU A CA 1
ATOM 2251 C C . GLU A 1 286 ? -4.663 9.470 -12.205 1.00 89.00 286 GLU A C 1
ATOM 2253 O O . GLU A 1 286 ? -4.109 9.575 -13.302 1.00 89.00 286 GLU A O 1
ATOM 2258 N N . VAL A 1 287 ? -4.439 10.338 -11.213 1.00 92.06 287 VAL A N 1
ATOM 2259 C CA . VAL A 1 287 ? -3.580 11.519 -11.380 1.00 92.06 287 VAL A CA 1
ATOM 2260 C C . VAL A 1 287 ? -2.495 11.591 -10.318 1.00 92.06 287 VAL A C 1
ATOM 2262 O O . VAL A 1 287 ? -1.318 11.642 -10.670 1.00 92.06 287 VAL A O 1
ATOM 2265 N N . TYR A 1 288 ? -2.854 11.620 -9.038 1.00 95.44 288 TYR A N 1
ATOM 2266 C CA . TYR A 1 288 ? -1.892 11.859 -7.964 1.00 95.44 288 TYR A CA 1
ATOM 2267 C C . TYR A 1 288 ? -0.908 10.694 -7.784 1.00 95.44 288 TYR A C 1
ATOM 2269 O O . TYR A 1 288 ? 0.294 10.900 -7.955 1.00 95.44 288 TYR A O 1
ATOM 2277 N N . ILE A 1 289 ? -1.400 9.474 -7.543 1.00 95.38 289 ILE A N 1
ATOM 2278 C CA . ILE A 1 289 ? -0.566 8.279 -7.319 1.00 95.38 289 ILE A CA 1
ATOM 2279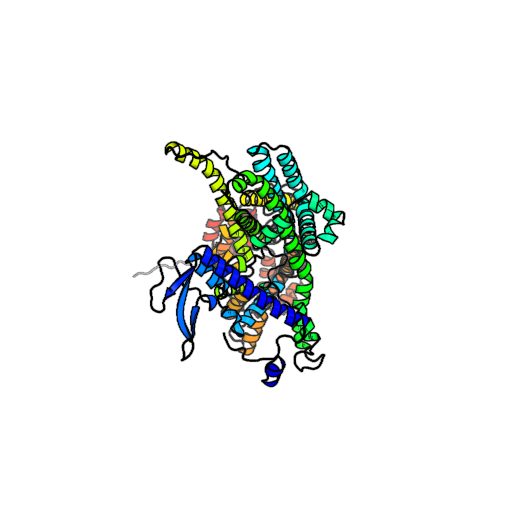 C C . ILE A 1 289 ? 0.314 7.955 -8.541 1.00 95.38 289 ILE A C 1
ATOM 2281 O O . ILE A 1 289 ? 1.526 7.802 -8.369 1.00 95.38 289 ILE A O 1
ATOM 2285 N N . PRO A 1 290 ? -0.197 7.940 -9.793 1.00 96.06 290 PRO A N 1
ATOM 2286 C CA . PRO A 1 290 ? 0.658 7.724 -10.961 1.00 96.06 290 PRO A CA 1
ATOM 2287 C C . PRO A 1 290 ? 1.779 8.761 -11.079 1.00 96.06 290 PRO A C 1
ATOM 2289 O O . PRO A 1 290 ? 2.914 8.413 -11.403 1.00 96.06 290 PRO A O 1
ATOM 2292 N N . ARG A 1 291 ? 1.508 10.036 -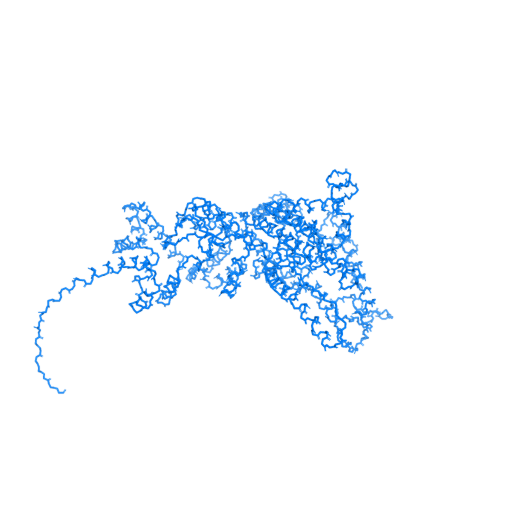10.763 1.00 97.75 291 ARG A N 1
ATOM 2293 C CA . ARG A 1 291 ? 2.546 11.076 -10.768 1.00 97.75 291 ARG A CA 1
ATOM 2294 C C . ARG A 1 291 ? 3.569 10.882 -9.655 1.00 97.75 291 ARG A C 1
ATOM 2296 O O . ARG A 1 291 ? 4.746 11.119 -9.915 1.00 97.75 291 ARG A O 1
ATOM 2303 N N . LEU A 1 292 ? 3.157 10.449 -8.460 1.00 98.06 292 LEU A N 1
ATOM 2304 C CA . LEU A 1 292 ? 4.093 10.087 -7.393 1.00 98.06 292 LEU A CA 1
ATOM 2305 C C . LEU A 1 292 ? 5.031 8.975 -7.859 1.00 98.06 292 LEU A C 1
ATOM 2307 O O . LEU A 1 292 ? 6.245 9.160 -7.823 1.00 98.06 292 LEU A O 1
ATOM 2311 N N . LYS A 1 293 ? 4.480 7.878 -8.391 1.00 98.00 293 LYS A N 1
ATOM 2312 C CA . LYS A 1 293 ? 5.256 6.742 -8.907 1.00 98.00 293 LYS A CA 1
ATOM 2313 C C . LYS A 1 293 ? 6.268 7.163 -9.970 1.00 98.00 293 LYS A C 1
ATOM 2315 O O . LYS A 1 293 ? 7.448 6.844 -9.857 1.00 98.00 293 LYS A O 1
ATOM 2320 N N . ILE A 1 294 ? 5.832 7.929 -10.973 1.00 97.94 294 ILE A N 1
ATOM 2321 C CA . ILE A 1 294 ? 6.719 8.440 -12.030 1.00 97.94 294 ILE A CA 1
ATOM 2322 C C . ILE A 1 294 ? 7.786 9.367 -11.442 1.00 97.94 294 ILE A C 1
ATOM 2324 O O . ILE A 1 294 ? 8.948 9.269 -11.820 1.00 97.94 294 ILE A O 1
ATOM 2328 N N . GLY A 1 295 ? 7.412 10.257 -10.518 1.00 97.88 295 GLY A N 1
ATOM 2329 C CA . GLY A 1 295 ? 8.339 11.178 -9.867 1.00 97.88 295 GLY A CA 1
ATOM 2330 C C . GLY A 1 295 ? 9.412 10.459 -9.049 1.00 97.88 295 GLY A C 1
ATOM 2331 O O . GLY A 1 295 ? 10.590 10.800 -9.159 1.00 97.88 295 GLY A O 1
ATOM 2332 N N . VAL A 1 296 ? 9.025 9.442 -8.274 1.00 98.06 296 VAL A N 1
ATOM 2333 C CA . VAL A 1 296 ? 9.966 8.599 -7.525 1.00 98.06 296 VAL A CA 1
ATOM 2334 C C . VAL A 1 296 ? 10.857 7.816 -8.473 1.00 98.06 296 VAL A C 1
ATOM 2336 O O . VAL A 1 296 ? 12.070 7.852 -8.293 1.00 98.06 296 VAL A O 1
ATOM 2339 N N . PHE A 1 297 ? 10.295 7.187 -9.512 1.00 98.38 297 PHE A N 1
ATOM 2340 C CA . PHE A 1 297 ? 11.087 6.483 -10.519 1.00 98.38 297 PHE A CA 1
ATOM 2341 C C . PHE A 1 297 ? 12.129 7.408 -11.143 1.00 98.38 297 PHE A C 1
ATOM 2343 O O . PHE A 1 297 ? 13.310 7.089 -11.120 1.00 98.38 297 PHE A O 1
ATOM 2350 N N . PHE A 1 298 ? 11.722 8.580 -11.636 1.00 97.75 298 PHE A N 1
ATOM 2351 C CA . PHE A 1 298 ? 12.640 9.530 -12.262 1.00 97.75 298 PHE A CA 1
ATOM 2352 C C . PHE A 1 298 ? 13.786 9.919 -11.331 1.00 97.75 298 PHE A C 1
ATOM 2354 O O . PHE A 1 298 ? 14.937 9.978 -11.759 1.00 97.75 298 PHE A O 1
ATOM 2361 N N . LYS A 1 299 ? 13.488 10.167 -10.053 1.00 96.75 299 LYS A N 1
ATOM 2362 C CA . LYS A 1 299 ? 14.504 10.568 -9.080 1.00 96.75 299 LYS A CA 1
ATOM 2363 C C . LYS A 1 299 ? 15.428 9.414 -8.690 1.00 96.75 299 LYS A C 1
ATOM 2365 O O . LYS A 1 299 ? 16.646 9.565 -8.764 1.00 96.75 299 LYS A O 1
ATOM 2370 N N . GLU A 1 300 ? 14.859 8.281 -8.287 1.00 97.62 300 GLU A N 1
ATOM 2371 C CA . GLU A 1 300 ? 15.604 7.108 -7.825 1.00 97.62 300 GLU A CA 1
ATOM 2372 C C . GLU A 1 300 ? 16.412 6.478 -8.963 1.00 97.62 300 GLU A C 1
ATOM 2374 O O . GLU A 1 300 ? 17.592 6.191 -8.786 1.00 97.62 300 GLU A O 1
ATOM 2379 N N . TYR A 1 301 ? 15.819 6.324 -10.148 1.00 98.12 301 TYR A N 1
ATOM 2380 C CA . TYR A 1 301 ? 16.500 5.746 -11.303 1.00 98.12 301 TYR A CA 1
ATOM 2381 C C . TYR A 1 301 ? 17.649 6.634 -11.785 1.00 98.12 301 TYR A C 1
ATOM 2383 O O . TYR A 1 301 ? 18.739 6.125 -12.017 1.00 98.12 301 TYR A O 1
ATOM 2391 N N . SER A 1 302 ? 17.464 7.959 -11.850 1.00 96.88 302 SER A N 1
ATOM 2392 C CA . SER A 1 302 ? 18.558 8.877 -12.219 1.00 96.88 302 SER A CA 1
ATOM 2393 C C . SER A 1 302 ? 19.724 8.794 -11.234 1.00 96.88 302 SER A C 1
ATOM 2395 O O . SER A 1 302 ? 20.879 8.735 -11.641 1.00 96.88 302 SER A O 1
ATOM 2397 N N . GLN A 1 303 ? 19.434 8.708 -9.932 1.00 96.06 303 GLN A N 1
ATOM 2398 C CA . GLN A 1 303 ? 20.469 8.467 -8.927 1.00 96.06 303 GLN A CA 1
ATOM 2399 C C 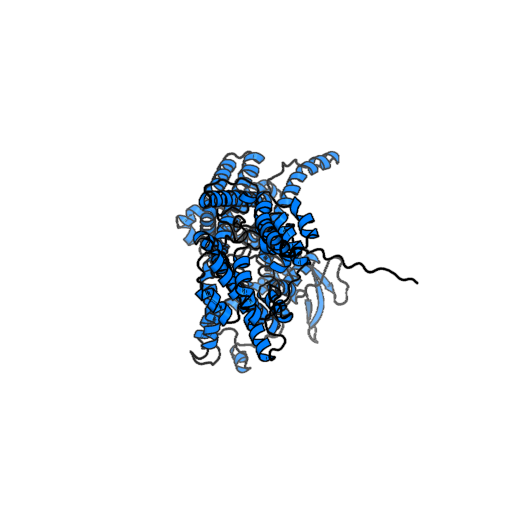. GLN A 1 303 ? 21.170 7.123 -9.121 1.00 96.06 303 GLN A C 1
ATOM 2401 O O . GLN A 1 303 ? 22.376 7.025 -8.920 1.00 96.06 303 GLN A O 1
ATOM 2406 N N . GLN A 1 304 ? 20.433 6.077 -9.485 1.00 95.94 304 GLN A N 1
ATOM 2407 C CA . GLN A 1 304 ? 21.025 4.762 -9.692 1.00 95.94 304 GLN A CA 1
ATOM 2408 C C . GLN A 1 304 ? 21.848 4.685 -10.973 1.00 95.94 304 GLN A C 1
ATOM 2410 O O . GLN A 1 304 ? 22.878 4.025 -10.967 1.00 95.94 304 GLN A O 1
ATOM 2415 N N . LEU A 1 305 ? 21.473 5.403 -12.031 1.00 96.19 305 LEU A N 1
ATOM 2416 C CA . LEU A 1 305 ? 22.320 5.549 -13.214 1.00 96.19 305 LEU A CA 1
ATOM 2417 C C . LEU A 1 305 ? 23.676 6.170 -12.855 1.00 96.19 305 LEU A C 1
ATOM 2419 O O . LEU A 1 305 ? 24.701 5.656 -13.291 1.00 96.19 305 LEU A O 1
ATOM 2423 N N . GLU A 1 306 ? 23.690 7.206 -12.008 1.00 93.69 306 GLU A N 1
ATOM 2424 C CA . GLU A 1 306 ? 24.929 7.786 -11.466 1.00 93.69 306 GLU A CA 1
ATOM 2425 C C . GLU A 1 306 ? 25.682 6.768 -10.586 1.00 93.69 306 GLU A C 1
ATOM 2427 O O . GLU A 1 306 ? 26.882 6.562 -10.742 1.00 93.69 306 GLU A O 1
ATOM 2432 N N . GLN A 1 307 ? 24.979 6.100 -9.663 1.00 93.06 307 GLN A N 1
ATOM 2433 C CA . GLN A 1 307 ? 25.576 5.159 -8.708 1.00 93.06 307 GLN A CA 1
ATOM 2434 C C . GLN A 1 307 ? 26.216 3.938 -9.390 1.00 93.06 307 GLN A C 1
ATOM 2436 O O . GLN A 1 307 ? 27.255 3.473 -8.926 1.00 93.06 307 GLN A O 1
ATOM 2441 N N . TYR A 1 308 ? 25.591 3.417 -10.447 1.00 93.69 308 TYR A N 1
ATOM 2442 C CA . TYR A 1 308 ? 26.003 2.213 -11.175 1.00 93.69 308 TYR A CA 1
ATOM 2443 C C . TYR A 1 308 ? 26.691 2.534 -12.511 1.00 93.69 308 TYR A C 1
ATOM 2445 O O . TYR A 1 308 ? 26.768 1.668 -13.379 1.00 93.69 308 TYR A O 1
ATOM 2453 N N . ALA A 1 309 ? 27.177 3.765 -12.712 1.00 93.75 309 ALA A N 1
ATOM 2454 C CA . ALA A 1 309 ? 27.753 4.196 -13.987 1.00 93.75 309 ALA A CA 1
ATOM 2455 C C . ALA A 1 309 ? 28.908 3.291 -14.457 1.00 93.75 309 ALA A C 1
ATOM 2457 O O . ALA A 1 309 ? 28.946 2.908 -15.627 1.00 93.75 309 ALA A O 1
ATOM 2458 N N . LYS A 1 310 ? 29.801 2.882 -13.539 1.00 91.38 310 LYS A N 1
ATOM 2459 C CA . LYS A 1 310 ? 30.911 1.957 -13.832 1.00 91.38 310 LYS A CA 1
ATOM 2460 C C . LYS A 1 310 ? 30.381 0.582 -14.252 1.00 91.38 310 LYS A C 1
ATOM 2462 O O . LYS A 1 310 ? 30.750 0.075 -15.304 1.00 91.38 310 LYS A O 1
ATOM 2467 N N . GLU A 1 311 ? 29.462 -0.000 -13.485 1.00 92.38 311 GLU A N 1
ATOM 2468 C CA . GLU A 1 311 ? 28.895 -1.318 -13.797 1.00 92.38 311 GLU A CA 1
ATOM 2469 C C . GLU A 1 311 ? 28.056 -1.336 -15.080 1.00 92.38 311 GLU A C 1
ATOM 2471 O O . GLU A 1 311 ? 27.986 -2.369 -15.747 1.00 92.38 311 GLU A O 1
ATOM 2476 N N . LEU A 1 312 ? 27.418 -0.214 -15.422 1.00 94.88 312 LEU A N 1
ATOM 2477 C CA . LEU A 1 312 ? 26.707 -0.032 -16.685 1.00 94.88 312 LEU A CA 1
ATOM 2478 C C . LEU A 1 312 ? 27.689 0.026 -17.861 1.00 94.88 312 LEU A C 1
ATOM 2480 O O . LEU A 1 312 ? 27.459 -0.646 -18.864 1.00 94.88 312 LEU A O 1
ATOM 2484 N N . ALA A 1 313 ? 28.785 0.781 -17.727 1.00 95.00 313 ALA A N 1
ATOM 2485 C CA . ALA A 1 313 ? 29.831 0.873 -18.748 1.00 95.00 313 ALA A CA 1
ATOM 2486 C C . ALA A 1 313 ? 30.532 -0.476 -18.985 1.00 95.00 313 ALA A C 1
ATOM 2488 O O . ALA A 1 313 ? 30.843 -0.827 -20.118 1.00 95.00 313 ALA A O 1
ATOM 2489 N N . GLU A 1 314 ? 30.715 -1.264 -17.926 1.00 93.12 314 GLU A N 1
ATOM 2490 C CA . GLU A 1 314 ? 31.320 -2.601 -17.976 1.00 93.12 314 GLU A CA 1
ATOM 2491 C C . GLU A 1 314 ? 30.335 -3.710 -18.391 1.00 93.12 314 GLU A C 1
ATOM 2493 O O . GLU A 1 314 ? 30.712 -4.878 -18.465 1.00 93.12 314 GLU A O 1
ATOM 2498 N N . GLY A 1 315 ? 29.054 -3.389 -18.602 1.00 92.19 315 GLY A N 1
ATOM 2499 C CA . GLY A 1 315 ? 28.024 -4.370 -18.958 1.00 92.19 315 GLY A CA 1
ATOM 2500 C C . GLY A 1 315 ? 27.662 -5.365 -17.845 1.00 92.19 315 GLY A C 1
ATOM 2501 O O . GLY A 1 315 ? 26.921 -6.318 -18.092 1.00 92.19 315 GLY A O 1
ATOM 2502 N N . LYS A 1 316 ? 28.128 -5.148 -16.605 1.00 90.44 316 LYS A N 1
ATOM 2503 C CA . LYS A 1 316 ? 27.795 -5.976 -15.426 1.00 90.44 316 LYS A CA 1
ATOM 2504 C C . LYS A 1 316 ? 26.308 -5.882 -15.065 1.00 90.44 316 LYS A C 1
ATOM 2506 O O . LYS A 1 316 ? 25.722 -6.826 -14.530 1.00 90.44 316 LYS A O 1
ATOM 2511 N N . ILE A 1 317 ? 25.685 -4.747 -15.372 1.00 94.25 317 ILE A N 1
ATOM 2512 C CA . ILE A 1 317 ? 24.239 -4.533 -15.303 1.00 94.25 317 ILE A CA 1
ATOM 2513 C C . ILE A 1 317 ? 23.778 -3.805 -16.566 1.00 94.25 317 ILE A C 1
ATOM 2515 O O . ILE A 1 317 ? 24.500 -2.982 -17.116 1.00 94.25 317 ILE A O 1
ATOM 2519 N N . SER A 1 318 ? 22.567 -4.099 -17.039 1.00 94.94 318 SER A N 1
ATOM 2520 C CA . SER A 1 318 ? 21.958 -3.360 -18.149 1.00 94.94 318 SER A CA 1
ATOM 2521 C C . SER A 1 318 ? 20.997 -2.292 -17.636 1.00 94.94 318 SER A C 1
ATOM 2523 O O . SER A 1 318 ? 20.342 -2.483 -16.607 1.00 94.94 318 SER A O 1
ATOM 2525 N N . ARG A 1 319 ? 20.829 -1.206 -18.404 1.00 95.31 319 ARG A N 1
ATOM 2526 C CA . ARG A 1 319 ? 19.811 -0.172 -18.130 1.00 95.31 319 ARG A CA 1
ATOM 2527 C C . ARG A 1 319 ? 18.414 -0.772 -17.979 1.00 95.31 319 ARG A C 1
ATOM 2529 O O . ARG A 1 319 ? 17.719 -0.469 -17.020 1.00 95.31 319 ARG A O 1
ATOM 2536 N N . ASN A 1 320 ? 18.046 -1.712 -18.852 1.00 93.69 320 ASN A N 1
ATOM 2537 C CA . ASN A 1 320 ? 16.754 -2.404 -18.789 1.00 93.69 320 ASN A CA 1
ATOM 2538 C C . ASN A 1 320 ? 16.549 -3.159 -17.471 1.00 93.69 320 ASN A C 1
ATOM 2540 O O . ASN A 1 320 ? 15.459 -3.117 -16.905 1.00 93.69 320 ASN A O 1
ATOM 2544 N N . LYS A 1 321 ? 17.581 -3.856 -16.977 1.00 95.69 321 LYS A N 1
ATOM 2545 C CA . LYS A 1 321 ? 17.503 -4.550 -15.688 1.00 95.69 321 LYS A CA 1
ATOM 2546 C C . LYS A 1 321 ? 17.341 -3.546 -14.546 1.00 95.69 321 LYS A C 1
ATOM 2548 O O . LYS A 1 321 ? 16.427 -3.701 -13.742 1.00 95.69 321 LYS A O 1
ATOM 2553 N N . LEU A 1 322 ? 18.164 -2.499 -14.526 1.00 97.25 322 LEU A N 1
ATOM 2554 C CA . LEU A 1 322 ? 18.115 -1.464 -13.494 1.00 97.25 322 LEU A CA 1
ATOM 2555 C C . LEU A 1 322 ? 16.764 -0.727 -13.473 1.00 97.25 322 LEU A C 1
ATOM 2557 O O . LEU A 1 322 ? 16.217 -0.454 -12.405 1.00 97.25 322 LEU A O 1
ATOM 2561 N N . ALA A 1 323 ? 16.197 -0.447 -14.647 1.00 97.94 323 ALA A N 1
ATOM 2562 C CA . ALA A 1 323 ? 14.895 0.191 -14.787 1.00 97.94 323 ALA A CA 1
ATOM 2563 C C . ALA A 1 323 ? 13.762 -0.703 -14.268 1.00 97.94 323 ALA A C 1
ATOM 2565 O O . ALA A 1 323 ? 12.926 -0.228 -13.503 1.00 97.94 323 ALA A O 1
ATOM 2566 N N . ARG A 1 324 ? 13.764 -2.002 -14.608 1.00 96.38 324 ARG A N 1
ATOM 2567 C CA . ARG A 1 324 ? 12.785 -2.977 -14.086 1.00 96.38 324 ARG A CA 1
ATOM 2568 C C . ARG A 1 324 ? 12.854 -3.087 -12.572 1.00 96.38 324 ARG A C 1
ATOM 2570 O O . ARG A 1 324 ? 11.837 -2.939 -11.912 1.00 96.38 324 ARG A O 1
ATOM 2577 N N . GLU A 1 325 ? 14.051 -3.264 -12.018 1.00 95.88 325 GLU A N 1
ATOM 2578 C CA . GLU A 1 325 ? 14.233 -3.362 -10.566 1.00 95.88 325 GLU A CA 1
ATOM 2579 C C . GLU A 1 325 ? 13.795 -2.074 -9.853 1.00 95.88 325 GLU A C 1
ATOM 2581 O O . GLU A 1 325 ? 13.197 -2.127 -8.779 1.00 95.88 325 GLU A O 1
ATOM 2586 N N . THR A 1 326 ? 14.045 -0.908 -10.458 1.00 97.44 326 THR A N 1
ATOM 2587 C CA . THR A 1 326 ? 13.603 0.377 -9.902 1.00 97.44 326 THR A CA 1
ATOM 2588 C C . THR A 1 326 ? 12.094 0.538 -9.961 1.00 97.44 326 THR A C 1
ATOM 2590 O O . THR A 1 326 ? 11.487 0.913 -8.957 1.00 97.44 326 THR A O 1
ATOM 2593 N N . TRP A 1 327 ? 11.470 0.220 -11.094 1.00 97.12 327 TRP A N 1
ATOM 2594 C CA . TRP A 1 327 ? 10.021 0.286 -11.225 1.00 97.12 327 TRP A CA 1
ATOM 2595 C C . TRP A 1 327 ? 9.320 -0.714 -10.300 1.00 97.12 327 TRP A C 1
ATOM 2597 O O . TRP A 1 327 ? 8.407 -0.320 -9.582 1.00 97.12 327 TRP A O 1
ATOM 2607 N N . ASP A 1 328 ? 9.813 -1.951 -10.198 1.00 95.94 328 ASP A N 1
ATOM 2608 C CA . ASP A 1 328 ? 9.292 -2.957 -9.267 1.00 95.94 328 ASP A CA 1
ATOM 2609 C C . ASP A 1 328 ? 9.308 -2.443 -7.821 1.00 95.94 328 ASP A C 1
ATOM 2611 O O . ASP A 1 328 ? 8.324 -2.591 -7.095 1.00 95.94 328 ASP A O 1
ATOM 2615 N N . ARG A 1 329 ? 10.390 -1.781 -7.383 1.00 96.00 329 ARG A N 1
ATOM 2616 C CA . ARG A 1 329 ? 10.439 -1.165 -6.045 1.00 96.00 329 ARG A CA 1
ATOM 2617 C C . ARG A 1 329 ? 9.455 -0.007 -5.889 1.00 96.00 329 ARG A C 1
ATOM 2619 O O . ARG A 1 329 ? 8.953 0.197 -4.784 1.00 96.00 329 ARG A O 1
ATOM 2626 N N . VAL A 1 330 ? 9.200 0.769 -6.940 1.00 96.81 330 VAL A N 1
ATOM 2627 C CA . VAL A 1 330 ? 8.177 1.829 -6.936 1.00 96.81 330 VAL A CA 1
ATOM 2628 C C . VAL A 1 330 ? 6.772 1.224 -6.831 1.00 96.81 330 VAL A C 1
ATOM 2630 O O . VAL A 1 330 ? 5.967 1.694 -6.030 1.00 96.81 330 VAL A O 1
ATOM 2633 N N . GLU A 1 331 ? 6.468 0.150 -7.561 1.00 94.62 331 GLU A N 1
ATOM 2634 C CA . GLU A 1 331 ? 5.165 -0.520 -7.456 1.00 94.62 331 GLU A CA 1
ATOM 2635 C C . GLU A 1 331 ? 4.990 -1.269 -6.125 1.00 94.62 331 GLU A C 1
ATOM 2637 O O . GLU A 1 331 ? 3.879 -1.350 -5.605 1.00 94.62 331 GLU A O 1
ATOM 2642 N N . ASN A 1 332 ? 6.077 -1.784 -5.538 1.00 94.06 332 ASN A N 1
ATOM 2643 C CA . ASN A 1 332 ? 6.036 -2.441 -4.229 1.00 94.06 332 ASN A CA 1
ATOM 2644 C C . ASN A 1 332 ? 5.599 -1.494 -3.105 1.00 94.06 332 ASN A C 1
ATOM 2646 O O . ASN A 1 332 ? 4.930 -1.947 -2.181 1.00 94.06 332 ASN A O 1
ATOM 2650 N N . ARG A 1 333 ? 5.968 -0.208 -3.179 1.00 92.12 333 ARG A N 1
ATOM 2651 C CA . ARG A 1 333 ? 5.671 0.778 -2.130 1.00 92.12 333 ARG A CA 1
ATOM 2652 C C . ARG A 1 333 ? 4.350 1.522 -2.368 1.00 92.12 333 ARG A C 1
ATOM 2654 O O . ARG A 1 333 ? 3.500 1.565 -1.498 1.00 92.12 333 ARG A O 1
ATOM 2661 N N . PHE A 1 334 ? 4.082 1.999 -3.581 1.00 92.94 334 PHE A N 1
ATOM 2662 C CA . PHE A 1 334 ? 2.850 2.757 -3.872 1.00 92.94 334 PHE A CA 1
ATOM 2663 C C . PHE A 1 334 ? 1.651 1.873 -4.277 1.00 92.94 334 PHE A C 1
ATOM 2665 O O . PHE A 1 334 ? 0.659 2.353 -4.823 1.00 92.94 334 PHE A O 1
ATOM 2672 N N . GLY A 1 335 ? 1.756 0.549 -4.122 1.00 87.94 335 GLY A N 1
ATOM 2673 C CA . GLY A 1 335 ? 0.694 -0.387 -4.488 1.00 87.94 335 GLY A CA 1
ATOM 2674 C C . GLY A 1 335 ? 0.288 -0.314 -5.964 1.00 87.94 335 GLY A C 1
ATOM 2675 O O . GLY A 1 335 ? 1.091 0.014 -6.833 1.00 87.94 335 GLY A O 1
ATOM 2676 N N . GLU A 1 336 ? -0.969 -0.667 -6.264 1.00 85.50 336 GLU A N 1
ATOM 2677 C CA . GLU A 1 336 ? -1.565 -0.681 -7.615 1.00 85.50 336 GLU A CA 1
ATOM 2678 C C . GLU A 1 336 ? -0.634 -1.208 -8.713 1.00 85.50 336 GLU A C 1
ATOM 2680 O O . GLU A 1 336 ? -0.500 -0.605 -9.782 1.00 85.50 336 GLU A O 1
ATOM 2685 N N . MET A 1 337 ? 0.044 -2.320 -8.427 1.00 91.56 337 MET A N 1
ATOM 2686 C CA . MET A 1 337 ? 0.986 -2.900 -9.376 1.00 91.56 337 MET A CA 1
ATOM 2687 C C . MET A 1 337 ? 0.280 -3.213 -10.689 1.00 91.56 337 MET A C 1
ATOM 2689 O O . MET A 1 337 ? -0.858 -3.712 -10.696 1.00 91.56 337 MET A O 1
ATOM 2693 N N . ASN A 1 338 ? 0.983 -2.991 -11.789 1.00 90.38 338 ASN A N 1
ATOM 2694 C CA . ASN A 1 338 ? 0.602 -3.494 -13.087 1.00 90.38 338 ASN A CA 1
ATOM 2695 C C . ASN A 1 338 ? 0.670 -5.029 -13.070 1.00 90.38 338 ASN A C 1
ATOM 2697 O O . ASN A 1 338 ? 1.735 -5.632 -13.176 1.00 90.38 338 ASN A O 1
ATOM 2701 N N . PHE A 1 339 ? -0.491 -5.679 -12.953 1.00 89.62 339 PHE A N 1
ATOM 2702 C CA . PHE A 1 339 ? -0.589 -7.141 -12.928 1.00 89.62 339 PHE A CA 1
ATOM 2703 C C . PHE A 1 339 ? 0.037 -7.819 -14.151 1.00 89.62 339 PHE A C 1
ATOM 2705 O O . PHE A 1 339 ? 0.434 -8.981 -14.060 1.00 89.62 339 PHE A O 1
ATOM 2712 N N . ASP A 1 340 ? 0.121 -7.119 -15.282 1.00 87.56 340 ASP A N 1
ATOM 2713 C CA . ASP A 1 340 ? 0.723 -7.665 -16.494 1.00 87.56 340 ASP A CA 1
ATOM 2714 C C . ASP A 1 340 ? 2.242 -7.861 -16.329 1.00 87.56 340 ASP A C 1
ATOM 2716 O O . ASP A 1 340 ? 2.791 -8.801 -16.898 1.00 87.56 340 ASP A O 1
ATOM 2720 N N . ASN A 1 341 ? 2.895 -7.082 -15.452 1.00 89.81 341 ASN A N 1
ATOM 2721 C CA . ASN A 1 341 ? 4.310 -7.248 -15.093 1.00 89.81 341 ASN A CA 1
ATOM 2722 C C . ASN A 1 341 ? 4.560 -8.498 -14.225 1.00 89.81 341 ASN A C 1
ATOM 2724 O O . ASN A 1 341 ? 5.698 -8.938 -14.085 1.00 89.81 341 ASN A O 1
ATOM 2728 N N . LEU A 1 342 ? 3.512 -9.094 -13.639 1.00 91.00 342 LEU A N 1
ATOM 2729 C CA . LEU A 1 342 ? 3.637 -10.286 -12.791 1.00 91.00 342 LEU A CA 1
ATOM 2730 C C . LEU A 1 342 ? 3.608 -11.597 -13.586 1.00 91.00 342 LEU A C 1
ATOM 2732 O O . LEU A 1 342 ? 3.981 -12.635 -13.040 1.00 91.00 342 LEU A O 1
ATOM 2736 N N . PHE A 1 343 ? 3.154 -11.563 -14.847 1.00 91.56 343 PHE A N 1
ATOM 2737 C CA . PHE A 1 343 ? 3.021 -12.741 -15.716 1.00 91.56 343 PHE A CA 1
ATOM 2738 C C . PHE A 1 343 ? 2.308 -13.918 -15.029 1.00 91.56 343 PHE A C 1
ATOM 2740 O O . PHE A 1 343 ? 2.720 -15.076 -15.131 1.00 91.56 343 PHE A O 1
ATOM 2747 N N . TRP A 1 344 ? 1.240 -13.622 -14.287 1.00 93.69 344 TRP A N 1
ATOM 2748 C CA . TRP A 1 344 ? 0.383 -14.636 -13.679 1.00 93.69 344 TRP A CA 1
ATOM 2749 C C . TRP A 1 344 ? -0.635 -15.152 -14.685 1.00 93.69 344 TRP A C 1
ATOM 2751 O O . TRP A 1 344 ? -1.160 -14.385 -15.495 1.00 93.69 344 TRP A O 1
ATOM 2761 N N . ASN A 1 345 ? -0.955 -16.444 -14.595 1.00 94.81 345 ASN A N 1
ATOM 2762 C CA . ASN A 1 345 ? -2.112 -16.997 -15.287 1.00 94.81 345 ASN A CA 1
ATOM 2763 C C . ASN A 1 345 ? -3.354 -16.145 -14.958 1.00 94.81 345 ASN A C 1
ATOM 2765 O O . ASN A 1 345 ? -3.572 -15.785 -13.797 1.00 94.81 345 ASN A O 1
ATOM 2769 N N . ARG A 1 346 ? -4.154 -15.790 -15.970 1.00 93.31 346 ARG A N 1
ATOM 2770 C CA . ARG A 1 346 ? -5.241 -14.815 -15.808 1.00 93.31 346 ARG A CA 1
ATOM 2771 C C . ARG A 1 346 ? -6.344 -15.319 -14.885 1.00 93.31 346 ARG A C 1
ATOM 2773 O O . ARG A 1 346 ? -6.815 -14.547 -14.058 1.00 93.31 346 ARG A O 1
ATOM 2780 N N . THR A 1 347 ? -6.675 -16.607 -14.956 1.00 94.88 347 THR A N 1
ATOM 2781 C CA . THR A 1 347 ? -7.653 -17.233 -14.054 1.00 94.88 347 THR A CA 1
ATOM 2782 C C . THR A 1 347 ? -7.155 -17.199 -12.610 1.00 94.88 347 THR A C 1
ATOM 2784 O O . THR A 1 347 ? -7.874 -16.753 -11.721 1.00 94.88 347 THR A O 1
ATOM 2787 N N . PHE A 1 348 ? -5.894 -17.576 -12.373 1.00 95.38 348 PHE A N 1
ATOM 2788 C CA . PHE A 1 348 ? -5.285 -17.504 -11.039 1.00 95.38 348 PHE A CA 1
ATOM 2789 C C . PHE A 1 348 ? -5.246 -16.069 -10.494 1.00 95.38 348 PHE A C 1
ATOM 2791 O O . PHE A 1 348 ? -5.669 -15.814 -9.367 1.00 95.38 348 PHE A O 1
ATOM 2798 N N . LYS A 1 349 ? -4.808 -15.108 -11.318 1.00 93.94 349 LYS A N 1
ATOM 2799 C CA . LYS A 1 349 ? -4.832 -13.678 -10.984 1.00 93.94 349 LYS A CA 1
ATOM 2800 C C . LYS A 1 349 ? -6.225 -13.251 -10.539 1.00 93.94 349 LYS A C 1
ATOM 2802 O O . LYS A 1 349 ? -6.367 -12.579 -9.522 1.00 93.94 349 LYS A O 1
ATOM 2807 N N . THR A 1 350 ? -7.245 -13.611 -11.305 1.00 93.38 350 THR A N 1
ATOM 2808 C CA . THR A 1 350 ? -8.610 -13.180 -11.037 1.00 93.38 350 THR A CA 1
ATOM 2809 C C . THR A 1 350 ? -9.239 -13.887 -9.841 1.00 93.38 350 THR A C 1
ATOM 2811 O O . THR A 1 350 ? -9.949 -13.228 -9.083 1.00 93.38 350 THR A O 1
ATOM 2814 N N . ALA A 1 351 ? -8.893 -15.147 -9.575 1.00 94.88 351 ALA A N 1
ATOM 2815 C CA . ALA A 1 351 ? -9.249 -15.816 -8.326 1.00 94.88 351 ALA A CA 1
ATOM 2816 C C . ALA A 1 351 ? -8.696 -15.048 -7.114 1.00 94.88 351 ALA A C 1
ATOM 2818 O O . ALA A 1 351 ? -9.445 -14.705 -6.201 1.00 94.88 351 ALA A O 1
ATOM 2819 N N . LEU A 1 352 ? -7.414 -14.663 -7.149 1.00 94.44 352 LEU A N 1
ATOM 2820 C CA . LEU A 1 352 ? -6.816 -13.846 -6.091 1.00 94.44 352 LEU A CA 1
ATOM 2821 C C . LEU A 1 352 ? -7.463 -12.458 -5.992 1.00 94.44 352 LEU A C 1
ATOM 2823 O O . LEU A 1 352 ? -7.706 -11.974 -4.888 1.00 94.44 352 LEU A O 1
ATOM 2827 N N . GLN A 1 353 ? -7.768 -11.811 -7.122 1.00 91.75 353 GLN A N 1
ATOM 2828 C CA . GLN A 1 353 ? -8.470 -10.523 -7.128 1.00 91.75 353 GLN A CA 1
ATOM 2829 C C . GLN A 1 353 ? -9.861 -10.617 -6.502 1.00 91.75 353 GLN A C 1
ATOM 2831 O O . GLN A 1 353 ? -10.296 -9.641 -5.899 1.00 91.75 353 GLN A O 1
ATOM 2836 N N . PHE A 1 354 ? -10.559 -11.741 -6.657 1.00 92.31 354 PHE A N 1
ATOM 2837 C CA . PHE A 1 354 ? -11.850 -11.972 -6.019 1.00 92.31 354 PHE A CA 1
ATOM 2838 C C . PHE A 1 354 ? -11.688 -12.210 -4.513 1.00 92.31 354 PHE A C 1
ATOM 2840 O O . PHE A 1 354 ? -12.315 -11.521 -3.707 1.00 92.31 354 PHE A O 1
ATOM 2847 N N . MET A 1 355 ? -10.796 -13.133 -4.141 1.00 92.69 355 MET A N 1
ATOM 2848 C CA . MET A 1 355 ? -10.572 -13.534 -2.752 1.00 92.69 355 MET A CA 1
ATOM 2849 C C . MET A 1 355 ? -10.065 -12.386 -1.883 1.00 92.69 355 MET A C 1
ATOM 2851 O O . MET A 1 355 ? -10.538 -12.219 -0.767 1.00 92.69 355 MET A O 1
ATOM 2855 N N . PHE A 1 356 ? -9.127 -11.574 -2.375 1.00 92.81 356 PHE A N 1
ATOM 2856 C CA . PHE A 1 356 ? -8.452 -10.550 -1.575 1.00 92.81 356 PHE A CA 1
ATOM 2857 C C . PHE A 1 356 ? -8.912 -9.135 -1.913 1.00 92.81 356 PHE A C 1
ATOM 2859 O O . PHE A 1 356 ? -9.185 -8.792 -3.067 1.00 92.81 356 PHE A O 1
ATOM 2866 N N . ARG A 1 357 ? -8.930 -8.258 -0.901 1.00 90.31 357 ARG A N 1
ATOM 2867 C CA . ARG A 1 357 ? -9.270 -6.841 -1.090 1.00 90.31 357 ARG A CA 1
ATOM 2868 C C . ARG A 1 357 ? -8.286 -6.161 -2.042 1.00 90.31 357 ARG A C 1
ATOM 2870 O O . ARG A 1 357 ? -8.711 -5.600 -3.049 1.00 90.31 357 ARG A O 1
ATOM 2877 N N . SER A 1 358 ? -6.987 -6.301 -1.768 1.00 89.19 358 SER A N 1
ATOM 2878 C CA . SER A 1 358 ? -5.901 -5.801 -2.617 1.00 89.19 358 SER A CA 1
ATOM 2879 C C . SER A 1 358 ? -4.706 -6.757 -2.606 1.00 89.19 358 SER A C 1
ATOM 2881 O O . SER A 1 358 ? -3.915 -6.779 -1.666 1.00 89.19 358 SER A O 1
ATOM 2883 N N . VAL A 1 359 ? -4.578 -7.570 -3.659 1.00 90.50 359 VAL A N 1
ATOM 2884 C CA . VAL A 1 359 ? -3.486 -8.555 -3.796 1.00 90.50 359 VAL A CA 1
ATOM 2885 C C . VAL A 1 359 ? -2.132 -7.867 -3.958 1.00 90.50 359 VAL A C 1
ATOM 2887 O O . VAL A 1 359 ? -1.149 -8.257 -3.336 1.00 90.50 359 VAL A O 1
ATOM 2890 N N . THR A 1 360 ? -2.077 -6.837 -4.797 1.00 90.50 360 THR A N 1
ATOM 2891 C CA . THR A 1 360 ? -0.832 -6.161 -5.182 1.00 90.50 360 THR A CA 1
ATOM 2892 C C . THR A 1 360 ? -0.272 -5.303 -4.064 1.00 90.50 360 THR A C 1
ATOM 2894 O O . THR A 1 360 ? 0.939 -5.258 -3.899 1.00 90.50 360 THR A O 1
ATOM 2897 N N . TRP A 1 361 ? -1.132 -4.732 -3.219 1.00 89.31 361 TRP A N 1
ATOM 2898 C CA . TRP A 1 361 ? -0.708 -4.121 -1.961 1.00 89.31 361 TRP A CA 1
ATOM 2899 C C . TRP A 1 361 ? 0.033 -5.113 -1.060 1.00 89.31 361 TRP A C 1
ATOM 2901 O O . TRP A 1 361 ? 1.144 -4.863 -0.606 1.00 89.31 361 TRP A O 1
ATOM 2911 N N . LYS A 1 362 ? -0.562 -6.288 -0.833 1.00 88.31 362 LYS A N 1
ATOM 2912 C CA . LYS A 1 362 ? 0.008 -7.314 0.050 1.00 88.31 362 LYS A CA 1
ATOM 2913 C C . LYS A 1 362 ? 1.305 -7.885 -0.515 1.00 88.31 362 LYS A C 1
ATOM 2915 O O . LYS A 1 362 ? 2.276 -8.047 0.222 1.00 88.31 362 LYS A O 1
ATOM 2920 N N . LEU A 1 363 ? 1.331 -8.136 -1.822 1.00 90.62 363 LEU A N 1
ATOM 2921 C CA . LEU A 1 363 ? 2.531 -8.558 -2.533 1.00 90.62 363 LEU A CA 1
ATOM 2922 C C . LEU A 1 363 ? 3.640 -7.502 -2.436 1.00 90.62 363 LEU A C 1
ATOM 2924 O O . LEU A 1 363 ? 4.787 -7.863 -2.184 1.00 90.62 363 LEU A O 1
ATOM 2928 N N . GLY A 1 364 ? 3.291 -6.223 -2.592 1.00 91.81 364 GLY A N 1
ATOM 2929 C CA . GLY A 1 364 ? 4.204 -5.089 -2.472 1.00 91.81 364 GLY A CA 1
ATOM 2930 C C . GLY A 1 364 ? 4.827 -4.984 -1.099 1.00 91.81 364 GLY A C 1
ATOM 2931 O O . GLY A 1 364 ? 6.050 -4.948 -1.004 1.00 91.81 364 GLY A O 1
ATOM 2932 N N . ASN A 1 365 ? 4.018 -5.087 -0.045 1.00 88.50 365 ASN A N 1
ATOM 2933 C CA . ASN A 1 365 ? 4.517 -5.109 1.326 1.00 88.50 365 ASN A CA 1
ATOM 2934 C C . ASN A 1 365 ? 5.537 -6.244 1.502 1.00 88.50 365 ASN A C 1
ATOM 2936 O O . ASN A 1 365 ? 6.684 -6.003 1.868 1.00 88.50 365 ASN A O 1
ATOM 2940 N N . ILE A 1 366 ? 5.169 -7.483 1.166 1.00 87.94 366 ILE A N 1
ATOM 2941 C CA . ILE A 1 366 ? 6.065 -8.638 1.341 1.00 87.94 366 ILE A CA 1
ATOM 2942 C C . ILE A 1 366 ? 7.370 -8.459 0.547 1.00 87.94 366 ILE A C 1
ATOM 2944 O O . ILE A 1 366 ? 8.453 -8.677 1.091 1.00 87.94 366 ILE A O 1
ATOM 2948 N N . ARG A 1 367 ? 7.286 -8.031 -0.719 1.00 91.75 367 ARG A N 1
ATOM 2949 C CA . ARG A 1 367 ? 8.459 -7.814 -1.581 1.00 91.75 367 ARG A CA 1
ATOM 2950 C C . ARG A 1 367 ? 9.318 -6.638 -1.131 1.00 91.75 367 ARG A C 1
ATOM 2952 O O . ARG A 1 367 ? 10.535 -6.749 -1.185 1.00 91.75 367 ARG A O 1
ATOM 2959 N N . GLY A 1 368 ? 8.716 -5.541 -0.685 1.00 90.44 368 GLY A N 1
ATOM 2960 C CA . GLY A 1 368 ? 9.420 -4.351 -0.213 1.00 90.44 368 GLY A CA 1
ATOM 2961 C C . GLY A 1 368 ? 10.213 -4.636 1.059 1.00 90.44 368 GLY A C 1
ATOM 2962 O O . GLY A 1 368 ? 11.425 -4.432 1.088 1.00 90.44 368 GLY A O 1
ATOM 2963 N N . PHE A 1 369 ? 9.555 -5.188 2.083 1.00 87.50 369 PHE A N 1
ATOM 2964 C CA . PHE A 1 369 ? 10.207 -5.515 3.356 1.00 87.50 369 PHE A CA 1
ATOM 2965 C C . PHE A 1 369 ? 11.201 -6.668 3.224 1.00 87.50 369 PHE A C 1
ATOM 2967 O O . PHE A 1 369 ? 12.343 -6.549 3.669 1.00 87.50 369 PHE A O 1
ATOM 2974 N N . GLY A 1 370 ? 10.796 -7.766 2.575 1.00 88.25 370 GLY A N 1
ATOM 2975 C CA . GLY A 1 370 ? 11.686 -8.897 2.319 1.00 88.25 370 GLY A CA 1
ATOM 2976 C C . GLY A 1 370 ? 12.876 -8.497 1.446 1.00 88.25 370 GLY A C 1
ATOM 2977 O O . GLY A 1 370 ? 14.005 -8.886 1.732 1.00 88.25 370 GLY A O 1
ATOM 2978 N N . GLY A 1 371 ? 12.637 -7.664 0.430 1.00 89.25 371 GLY A N 1
ATOM 2979 C CA . GLY A 1 371 ? 13.663 -7.110 -0.447 1.00 89.25 371 GLY A CA 1
ATOM 2980 C C . GLY A 1 371 ? 14.680 -6.252 0.296 1.00 89.25 371 GLY A C 1
ATOM 2981 O O . GLY A 1 371 ? 15.867 -6.431 0.063 1.00 89.25 371 GLY A O 1
ATOM 2982 N N . GLY A 1 372 ? 14.251 -5.402 1.236 1.00 92.06 372 GLY A N 1
ATOM 2983 C CA . GLY A 1 372 ? 15.171 -4.582 2.033 1.00 92.06 372 GLY A CA 1
ATOM 2984 C C . GLY A 1 372 ? 16.101 -5.416 2.916 1.00 92.06 372 GLY A C 1
ATOM 2985 O O . GLY A 1 372 ? 17.315 -5.231 2.882 1.00 92.06 372 GLY A O 1
ATOM 2986 N N . VAL A 1 373 ? 15.556 -6.391 3.652 1.00 91.62 373 VAL A N 1
ATOM 2987 C CA . VAL A 1 373 ? 16.363 -7.256 4.535 1.00 91.62 373 VAL A CA 1
ATOM 2988 C C . VAL A 1 373 ? 17.311 -8.145 3.726 1.00 91.62 373 VAL A C 1
ATOM 2990 O O . VAL A 1 373 ? 18.510 -8.191 3.998 1.00 91.62 373 VAL A O 1
ATOM 2993 N N . VAL A 1 374 ? 16.792 -8.844 2.711 1.00 94.25 374 VAL A N 1
ATOM 2994 C CA . VAL A 1 374 ? 17.593 -9.768 1.893 1.00 94.25 374 VAL A CA 1
ATOM 2995 C C . VAL A 1 374 ? 18.595 -9.013 1.018 1.00 94.25 374 VAL A C 1
ATOM 2997 O O . VAL A 1 374 ? 19.721 -9.476 0.848 1.00 94.25 374 VAL A O 1
ATOM 3000 N N . GLY A 1 375 ? 18.208 -7.864 0.462 1.00 94.06 375 GLY A N 1
ATOM 3001 C CA . GLY A 1 375 ? 19.075 -7.004 -0.341 1.00 94.06 375 GLY A CA 1
ATOM 3002 C C . GLY A 1 375 ? 20.254 -6.484 0.472 1.00 94.06 375 GLY A C 1
ATOM 3003 O O . GLY A 1 375 ? 21.403 -6.672 0.074 1.00 94.06 375 GLY A O 1
ATOM 3004 N N . GLN A 1 376 ? 19.996 -5.954 1.671 1.00 96.00 376 GLN A N 1
ATOM 3005 C CA . GLN A 1 376 ? 21.071 -5.468 2.533 1.00 96.00 376 GLN A CA 1
ATOM 3006 C C . GLN A 1 376 ? 22.002 -6.591 3.009 1.00 96.00 376 GLN A C 1
ATOM 3008 O O . GLN A 1 376 ? 23.219 -6.409 3.039 1.00 96.00 376 GLN A O 1
ATOM 3013 N N . ALA A 1 377 ? 21.458 -7.769 3.336 1.00 93.62 377 ALA A N 1
ATOM 3014 C CA . ALA A 1 377 ? 22.271 -8.931 3.692 1.00 93.62 377 ALA A CA 1
ATOM 3015 C C . ALA A 1 377 ? 23.196 -9.366 2.541 1.00 93.62 377 ALA A C 1
ATOM 3017 O O . ALA A 1 377 ? 24.345 -9.733 2.782 1.00 93.62 377 ALA A O 1
ATOM 3018 N N . LYS A 1 378 ? 22.729 -9.283 1.285 1.00 92.44 378 LYS A N 1
ATOM 3019 C CA . LYS A 1 378 ? 23.565 -9.548 0.104 1.00 92.44 378 LYS A CA 1
ATOM 3020 C C . LYS A 1 378 ? 24.700 -8.538 -0.027 1.00 92.44 378 LYS A C 1
ATOM 3022 O O . LYS A 1 378 ? 25.823 -8.968 -0.260 1.00 92.44 378 LYS A O 1
ATOM 3027 N N . GLU A 1 379 ? 24.439 -7.245 0.172 1.00 93.12 379 GLU A N 1
ATOM 3028 C CA . GLU A 1 379 ? 25.495 -6.220 0.147 1.00 93.12 379 GLU A CA 1
ATOM 3029 C C . GLU A 1 379 ? 26.555 -6.479 1.231 1.00 93.12 379 GLU A C 1
ATOM 3031 O O . GLU A 1 379 ? 27.744 -6.417 0.934 1.00 93.12 379 GLU A O 1
ATOM 3036 N N . PHE A 1 380 ? 26.169 -6.873 2.453 1.00 92.75 380 PHE A N 1
ATOM 3037 C CA . PHE A 1 380 ? 27.134 -7.244 3.504 1.00 92.75 380 PHE A CA 1
ATOM 3038 C C . PHE A 1 380 ? 27.917 -8.532 3.220 1.00 92.75 380 PHE A C 1
ATOM 3040 O O . PHE A 1 380 ? 29.014 -8.707 3.747 1.00 92.75 380 PHE A O 1
ATOM 3047 N N . ALA A 1 381 ? 27.392 -9.424 2.378 1.00 89.94 381 ALA A N 1
ATOM 3048 C CA . ALA A 1 381 ? 28.096 -10.631 1.958 1.00 89.94 381 ALA A CA 1
ATOM 3049 C C . ALA A 1 381 ? 29.100 -10.383 0.813 1.00 89.94 381 ALA A C 1
ATOM 3051 O O . ALA A 1 381 ? 29.972 -11.223 0.589 1.00 89.94 381 ALA A O 1
ATOM 3052 N N . GLU A 1 382 ? 29.014 -9.260 0.089 1.00 86.50 382 GLU A N 1
ATOM 3053 C CA . GLU A 1 382 ? 29.923 -8.944 -1.027 1.00 86.50 382 GLU A CA 1
ATOM 3054 C C . GLU A 1 382 ? 31.410 -8.904 -0.612 1.00 86.50 382 GLU A C 1
ATOM 3056 O O . GLU A 1 382 ? 32.216 -9.568 -1.271 1.00 86.50 382 GLU A O 1
ATOM 3061 N N . PRO A 1 383 ? 31.808 -8.254 0.502 1.00 85.31 383 PRO A N 1
ATOM 3062 C CA . PRO A 1 383 ? 33.189 -8.310 0.989 1.00 85.31 383 PRO A CA 1
ATOM 3063 C C . PRO A 1 383 ? 33.681 -9.728 1.314 1.00 85.31 383 PRO A C 1
ATOM 3065 O O . PRO A 1 383 ? 34.855 -10.037 1.122 1.00 85.31 383 PRO A O 1
ATOM 3068 N N . LEU A 1 384 ? 32.796 -10.620 1.773 1.00 86.00 384 LEU A N 1
ATOM 3069 C CA . LEU A 1 384 ? 33.167 -12.007 2.079 1.00 86.00 384 LEU A CA 1
ATOM 3070 C C . LEU A 1 384 ? 33.480 -12.805 0.808 1.00 86.00 384 LEU A C 1
ATOM 3072 O O . LEU A 1 384 ? 34.341 -13.687 0.833 1.00 86.00 384 LEU A O 1
ATOM 3076 N N . LYS A 1 385 ? 32.830 -12.475 -0.320 1.00 83.25 385 LYS A N 1
ATOM 3077 C CA . LYS A 1 385 ? 33.158 -13.077 -1.620 1.00 83.25 385 LYS A CA 1
ATOM 3078 C C . LYS A 1 385 ? 34.585 -12.753 -2.024 1.00 83.25 385 LYS A C 1
ATOM 3080 O O . LYS A 1 385 ? 35.272 -13.673 -2.442 1.00 83.25 385 LYS A O 1
ATOM 3085 N N . PHE A 1 386 ? 35.031 -11.509 -1.826 1.00 80.50 386 PHE A N 1
ATOM 3086 C CA . PHE A 1 386 ? 36.413 -11.102 -2.093 1.00 80.50 386 PHE A CA 1
ATOM 3087 C C . PHE A 1 386 ? 37.410 -11.996 -1.348 1.00 80.50 386 PHE A C 1
ATOM 3089 O O . PHE A 1 386 ? 38.274 -12.596 -1.983 1.00 80.50 386 PHE A O 1
ATOM 3096 N N . VAL A 1 387 ? 37.240 -12.167 -0.031 1.00 80.81 387 VAL A N 1
ATOM 3097 C CA . VAL A 1 387 ? 38.116 -13.028 0.787 1.00 80.81 387 VAL A CA 1
ATOM 3098 C C . VAL A 1 387 ? 38.118 -14.465 0.261 1.00 80.81 387 VAL A C 1
ATOM 3100 O O . VAL A 1 387 ? 39.175 -15.045 0.021 1.00 80.81 387 VAL A O 1
ATOM 3103 N N . TYR A 1 388 ? 36.938 -15.033 0.007 1.00 83.38 388 TYR A N 1
ATOM 3104 C CA . TYR A 1 388 ? 36.807 -16.402 -0.488 1.00 83.38 388 TYR A CA 1
ATOM 3105 C C . TYR A 1 388 ? 37.437 -16.617 -1.873 1.00 83.38 388 TYR A C 1
ATOM 3107 O O . TYR A 1 388 ? 38.076 -17.641 -2.116 1.00 83.38 388 TYR A O 1
ATOM 3115 N N . THR A 1 389 ? 37.260 -15.679 -2.805 1.00 81.56 389 THR A N 1
ATOM 3116 C CA . THR A 1 389 ? 37.816 -15.787 -4.161 1.00 81.56 389 THR A CA 1
ATOM 3117 C C . THR A 1 389 ? 39.322 -15.569 -4.188 1.00 81.56 389 THR A C 1
ATOM 3119 O O . THR A 1 389 ? 39.997 -16.264 -4.945 1.00 81.56 389 THR A O 1
ATOM 3122 N N . GLN A 1 390 ? 39.847 -14.688 -3.328 1.00 80.06 390 GLN A N 1
ATOM 3123 C CA . GLN A 1 390 ? 41.288 -14.499 -3.136 1.00 80.06 390 GLN A CA 1
ATOM 3124 C C . GLN A 1 390 ? 41.940 -15.785 -2.609 1.00 80.06 390 GLN A C 1
ATOM 3126 O O . GLN A 1 390 ? 42.915 -16.252 -3.190 1.00 80.06 390 GLN A O 1
ATOM 3131 N N . LEU A 1 391 ? 41.330 -16.449 -1.614 1.00 84.19 391 LEU A N 1
ATOM 3132 C CA . LEU A 1 391 ? 41.776 -17.770 -1.134 1.00 84.19 391 LEU A CA 1
ATOM 3133 C C . LEU A 1 391 ? 41.759 -18.855 -2.226 1.00 84.19 391 LEU A C 1
ATOM 3135 O O . LEU A 1 391 ? 42.481 -19.842 -2.129 1.00 84.19 391 LEU A O 1
ATOM 3139 N N . LYS A 1 392 ? 40.943 -18.686 -3.273 1.00 85.94 392 LYS A N 1
ATOM 3140 C CA . LYS A 1 392 ? 40.855 -19.592 -4.430 1.00 85.94 392 LYS A CA 1
ATOM 3141 C C . LYS A 1 392 ? 41.674 -19.140 -5.644 1.00 85.94 392 LYS A C 1
ATOM 3143 O O . LYS A 1 392 ? 41.490 -19.707 -6.721 1.00 85.94 392 LYS A O 1
ATOM 3148 N N . GLY A 1 393 ? 42.524 -18.121 -5.504 1.00 77.00 393 GLY A N 1
ATOM 3149 C CA . GLY A 1 393 ? 43.357 -17.599 -6.591 1.00 77.00 393 GLY A CA 1
ATOM 3150 C C . GLY A 1 393 ? 42.564 -17.016 -7.767 1.00 77.00 393 GLY A C 1
ATOM 3151 O O . GLY A 1 393 ? 43.054 -17.007 -8.893 1.00 77.00 393 GLY A O 1
ATOM 3152 N N . ARG A 1 394 ? 41.316 -16.574 -7.545 1.00 75.00 394 ARG A N 1
ATOM 3153 C CA . ARG A 1 394 ? 40.463 -15.981 -8.587 1.00 75.00 394 ARG A CA 1
ATOM 3154 C C . ARG A 1 394 ? 40.422 -14.458 -8.447 1.00 75.00 394 ARG A C 1
ATOM 3156 O O . ARG A 1 394 ? 40.233 -13.972 -7.330 1.00 75.00 394 ARG A O 1
ATOM 3163 N N . PRO A 1 395 ? 40.515 -13.700 -9.555 1.00 70.25 395 PRO A N 1
ATOM 3164 C CA . PRO A 1 395 ? 40.423 -12.249 -9.503 1.00 70.25 395 PRO A CA 1
ATOM 3165 C C . PRO A 1 395 ? 39.012 -11.821 -9.082 1.00 70.25 395 PRO A C 1
ATOM 3167 O O . PRO A 1 395 ? 38.015 -12.222 -9.685 1.00 70.25 395 PRO A O 1
ATOM 3170 N N . TYR A 1 396 ? 38.935 -10.994 -8.041 1.00 74.31 396 TYR A N 1
ATOM 3171 C CA . TYR A 1 396 ? 37.714 -10.321 -7.606 1.00 74.31 396 TYR A CA 1
ATOM 3172 C C . TYR A 1 396 ? 38.076 -8.925 -7.114 1.00 74.31 396 TYR A C 1
ATOM 3174 O O . TYR A 1 396 ? 38.980 -8.783 -6.290 1.00 74.31 396 TYR A O 1
ATOM 3182 N N . GLU A 1 397 ? 37.390 -7.898 -7.612 1.00 75.50 397 GLU A N 1
ATOM 3183 C CA . GLU A 1 397 ? 37.563 -6.530 -7.119 1.00 75.50 397 GLU A CA 1
ATOM 3184 C C . GLU A 1 397 ? 36.834 -6.379 -5.782 1.00 75.50 397 GLU A C 1
ATOM 3186 O O . GLU A 1 397 ? 35.649 -6.703 -5.671 1.00 75.50 397 GLU A O 1
ATOM 3191 N N . PHE A 1 398 ? 37.529 -5.878 -4.759 1.00 79.25 398 PHE A N 1
ATOM 3192 C CA . PHE A 1 398 ? 36.881 -5.542 -3.497 1.00 79.25 398 PHE A CA 1
ATOM 3193 C C . PHE A 1 398 ? 35.809 -4.473 -3.728 1.00 79.25 398 PHE A C 1
ATOM 3195 O O . PHE A 1 398 ? 36.044 -3.457 -4.385 1.00 79.25 398 PHE A O 1
ATOM 3202 N N . ARG A 1 399 ? 34.635 -4.681 -3.132 1.00 80.88 399 ARG A N 1
ATOM 3203 C CA . ARG A 1 399 ? 33.543 -3.712 -3.127 1.00 80.88 399 ARG A CA 1
ATOM 3204 C C . ARG A 1 399 ? 33.010 -3.565 -1.709 1.00 80.88 399 ARG A C 1
ATOM 3206 O O . ARG A 1 399 ? 32.538 -4.532 -1.118 1.00 80.88 399 ARG A O 1
ATOM 3213 N N . ALA A 1 400 ? 33.049 -2.338 -1.195 1.00 86.81 400 ALA A N 1
ATOM 3214 C CA . ALA A 1 400 ? 32.403 -1.998 0.065 1.00 86.81 400 ALA A CA 1
ATOM 3215 C C . ALA A 1 400 ? 30.875 -2.202 -0.035 1.00 86.81 400 ALA A C 1
ATOM 3217 O O . ALA A 1 400 ? 30.292 -1.929 -1.095 1.00 86.81 400 ALA A O 1
ATOM 3218 N N . PRO A 1 401 ? 30.219 -2.667 1.044 1.00 92.00 401 PRO A N 1
ATOM 3219 C CA . PRO A 1 401 ? 28.783 -2.914 1.047 1.00 92.00 401 PRO A CA 1
ATOM 3220 C C . PRO A 1 401 ? 28.027 -1.601 0.841 1.00 92.00 401 PRO A C 1
ATOM 3222 O O . PRO A 1 401 ? 28.250 -0.632 1.569 1.00 92.00 401 PRO A O 1
ATOM 3225 N N . ARG A 1 402 ? 27.123 -1.557 -0.141 1.00 94.38 402 ARG A N 1
ATOM 3226 C CA . ARG A 1 402 ? 26.249 -0.397 -0.350 1.00 94.38 402 ARG A CA 1
ATOM 3227 C C . ARG A 1 402 ? 25.033 -0.475 0.574 1.00 94.38 402 ARG A C 1
ATOM 3229 O O . ARG A 1 402 ? 24.646 -1.550 1.034 1.00 94.38 402 ARG A O 1
ATOM 3236 N N . LEU A 1 403 ? 24.395 0.666 0.815 1.00 96.81 403 LEU A N 1
ATOM 3237 C CA . LEU A 1 403 ? 23.021 0.691 1.301 1.00 96.81 403 LEU A CA 1
ATOM 3238 C C . LEU A 1 403 ? 22.101 0.257 0.154 1.00 96.81 403 LEU A C 1
ATOM 3240 O O . LEU A 1 403 ? 22.031 0.931 -0.881 1.00 96.81 403 LEU A O 1
ATOM 3244 N N . ASP A 1 404 ? 21.408 -0.863 0.342 1.00 96.19 404 ASP A N 1
ATOM 3245 C CA . ASP A 1 404 ? 20.432 -1.377 -0.615 1.00 96.19 404 ASP A CA 1
ATOM 3246 C C . ASP A 1 404 ? 19.252 -0.389 -0.768 1.00 96.19 404 ASP A C 1
ATOM 3248 O O . ASP A 1 404 ? 18.772 0.148 0.236 1.00 96.19 404 ASP A O 1
ATOM 3252 N N . PRO A 1 405 ? 18.739 -0.136 -1.990 1.00 95.75 405 PRO A N 1
ATOM 3253 C CA . PRO A 1 405 ? 17.643 0.813 -2.196 1.00 95.75 405 PRO A CA 1
ATOM 3254 C C . PRO A 1 405 ? 16.359 0.485 -1.417 1.00 95.75 405 PRO A C 1
ATOM 3256 O O . PRO A 1 405 ? 15.693 1.393 -0.914 1.00 95.75 405 PRO A O 1
ATOM 3259 N N . SER A 1 406 ? 15.999 -0.796 -1.289 1.00 95.56 406 SER A N 1
ATOM 3260 C CA . SER A 1 406 ? 14.836 -1.219 -0.503 1.00 95.56 406 SER A CA 1
ATOM 3261 C C . SER A 1 406 ? 15.091 -1.066 0.997 1.00 95.56 406 SER A C 1
ATOM 3263 O O . SER A 1 406 ? 14.180 -0.680 1.727 1.00 95.56 406 SER A O 1
ATOM 3265 N N . MET A 1 407 ? 16.320 -1.288 1.468 1.00 96.69 407 MET A N 1
ATOM 3266 C CA . MET A 1 407 ? 16.690 -1.009 2.862 1.00 96.69 407 MET A CA 1
ATOM 3267 C C . MET A 1 407 ? 16.709 0.494 3.178 1.00 96.69 407 MET A C 1
ATOM 3269 O O . MET A 1 407 ? 16.300 0.916 4.265 1.00 96.69 407 MET A O 1
ATOM 3273 N N . ALA A 1 408 ? 17.139 1.320 2.224 1.00 97.38 408 ALA A N 1
ATOM 3274 C CA . ALA A 1 408 ? 17.104 2.771 2.351 1.00 97.38 408 ALA A CA 1
ATOM 3275 C C . ALA A 1 408 ? 15.663 3.283 2.484 1.00 97.38 408 ALA A C 1
ATOM 3277 O O . ALA A 1 408 ? 15.363 4.061 3.391 1.00 97.38 408 ALA A O 1
ATOM 3278 N N . TRP A 1 409 ? 14.758 2.793 1.630 1.00 96.25 409 TRP A N 1
ATOM 3279 C CA . TRP A 1 409 ? 13.322 3.057 1.732 1.00 96.25 409 TRP A CA 1
ATOM 3280 C C . TRP A 1 409 ? 12.750 2.608 3.082 1.00 96.25 409 TRP A C 1
ATOM 3282 O O . TRP A 1 409 ? 12.078 3.393 3.751 1.00 96.25 409 TRP A O 1
ATOM 3292 N N . LEU A 1 410 ? 13.065 1.382 3.514 1.00 95.25 410 LEU A N 1
ATOM 3293 C CA . LEU A 1 410 ? 12.604 0.839 4.790 1.00 95.25 410 LEU A CA 1
ATOM 3294 C C . LEU A 1 410 ? 13.020 1.738 5.960 1.00 95.25 410 LEU A C 1
ATOM 3296 O O . LEU A 1 410 ? 12.186 2.104 6.788 1.00 95.25 410 LEU A O 1
ATOM 3300 N N . THR A 1 411 ? 14.288 2.149 5.993 1.00 96.25 411 THR A N 1
ATOM 3301 C CA . THR A 1 411 ? 14.802 3.100 6.988 1.00 96.25 411 THR A CA 1
ATOM 3302 C C . THR A 1 411 ? 14.046 4.428 6.926 1.00 96.25 411 THR A C 1
ATOM 3304 O O . THR A 1 411 ? 13.632 4.949 7.960 1.00 96.25 411 THR A O 1
ATOM 3307 N N . GLY A 1 412 ? 13.798 4.955 5.724 1.00 96.88 412 GLY A N 1
ATOM 3308 C CA . GLY A 1 412 ? 13.017 6.177 5.534 1.00 96.88 412 GLY A CA 1
ATOM 3309 C C . GLY A 1 412 ? 11.593 6.083 6.081 1.00 96.88 412 GLY A C 1
ATOM 3310 O O . GLY A 1 412 ? 11.118 7.013 6.736 1.00 96.88 412 GLY A O 1
ATOM 3311 N N . ILE A 1 413 ? 10.923 4.947 5.891 1.00 95.38 413 ILE A N 1
ATOM 3312 C CA . ILE A 1 413 ? 9.586 4.693 6.438 1.00 95.38 413 ILE A CA 1
ATOM 3313 C C . ILE A 1 413 ? 9.598 4.526 7.961 1.00 95.38 413 ILE A C 1
ATOM 3315 O O . ILE A 1 413 ? 8.683 5.028 8.621 1.00 95.38 413 ILE A O 1
ATOM 3319 N N . VAL A 1 414 ? 10.627 3.888 8.537 1.00 95.38 414 VAL A N 1
ATOM 3320 C CA . VAL A 1 414 ? 10.827 3.846 9.999 1.00 95.38 414 VAL A CA 1
ATOM 3321 C C . VAL A 1 414 ? 10.941 5.267 10.543 1.00 95.38 414 VAL A C 1
ATOM 3323 O O . VAL A 1 414 ? 10.145 5.646 11.397 1.00 95.38 414 VAL A O 1
ATOM 3326 N N . VAL A 1 415 ? 11.873 6.068 10.016 1.00 96.88 415 VAL A N 1
ATOM 3327 C CA . VAL A 1 415 ? 12.113 7.441 10.489 1.00 96.88 415 VAL A CA 1
ATOM 3328 C C . VAL A 1 415 ? 10.850 8.287 10.359 1.00 96.88 415 VAL A C 1
ATOM 3330 O O . VAL A 1 415 ? 10.437 8.920 11.324 1.00 96.88 415 VAL A O 1
ATOM 3333 N N . THR A 1 416 ? 10.169 8.224 9.214 1.00 95.56 416 THR A N 1
ATOM 3334 C CA . THR A 1 416 ? 8.922 8.972 8.994 1.00 95.56 416 THR A CA 1
ATOM 3335 C C . THR A 1 416 ? 7.837 8.562 9.994 1.00 95.56 416 THR A C 1
ATOM 3337 O O . THR A 1 416 ? 7.158 9.420 10.556 1.00 95.56 416 THR A O 1
ATOM 3340 N N . THR A 1 417 ? 7.691 7.262 10.269 1.00 95.50 417 THR A N 1
ATOM 3341 C CA . THR A 1 417 ? 6.713 6.758 11.248 1.00 95.50 417 THR A CA 1
ATOM 3342 C C . THR A 1 417 ? 7.040 7.229 12.662 1.00 95.50 417 THR A C 1
ATOM 3344 O O . THR A 1 417 ? 6.146 7.699 13.364 1.00 95.50 417 THR A O 1
ATOM 3347 N N . VAL A 1 418 ? 8.309 7.142 13.064 1.00 96.38 418 VAL A N 1
ATOM 3348 C CA . VAL A 1 418 ? 8.809 7.582 14.375 1.00 96.38 418 VAL A CA 1
ATOM 3349 C C . VAL A 1 418 ? 8.575 9.079 14.562 1.00 96.38 418 VAL A C 1
ATOM 3351 O O . VAL A 1 418 ? 8.057 9.495 15.599 1.00 96.38 418 VAL A O 1
ATOM 3354 N N . THR A 1 419 ? 8.893 9.891 13.550 1.00 96.06 419 THR A N 1
ATOM 3355 C CA . THR A 1 419 ? 8.695 11.344 13.581 1.00 96.06 419 THR A CA 1
ATOM 3356 C C . THR A 1 419 ? 7.214 11.699 13.679 1.00 96.06 419 THR A C 1
ATOM 3358 O O . THR A 1 419 ? 6.835 12.469 14.559 1.00 96.06 419 THR A O 1
ATOM 3361 N N . LEU A 1 420 ? 6.358 11.112 12.836 1.00 94.88 420 LEU A N 1
ATOM 3362 C CA . LEU A 1 420 ? 4.917 11.376 12.877 1.00 94.88 420 LEU A CA 1
ATOM 3363 C C . LEU A 1 420 ? 4.295 10.926 14.196 1.00 94.88 420 LEU A C 1
ATOM 3365 O O . LEU A 1 420 ? 3.511 11.669 14.776 1.00 94.88 420 LEU A O 1
ATOM 3369 N N . SER A 1 421 ? 4.671 9.751 14.700 1.00 95.75 421 SER A N 1
ATOM 3370 C CA . SER A 1 421 ? 4.174 9.254 15.984 1.00 95.75 421 SER A CA 1
ATOM 3371 C C . SER A 1 421 ? 4.581 10.174 17.130 1.00 95.75 421 SER A C 1
ATOM 3373 O O . SER A 1 421 ? 3.746 10.541 17.952 1.00 95.75 421 SER A O 1
ATOM 3375 N N . THR A 1 422 ? 5.835 10.629 17.132 1.00 97.25 422 THR A N 1
ATOM 3376 C CA . THR A 1 422 ? 6.337 11.609 18.102 1.00 97.25 422 THR A CA 1
ATOM 3377 C C . THR A 1 422 ? 5.535 12.909 18.063 1.00 97.25 422 THR A C 1
ATOM 3379 O O . THR A 1 422 ? 5.097 13.379 19.110 1.00 97.25 422 THR A O 1
ATOM 3382 N N . ILE A 1 423 ? 5.303 13.469 16.870 1.00 95.50 423 ILE A N 1
ATOM 3383 C CA . ILE A 1 423 ? 4.525 14.706 16.695 1.00 95.50 423 ILE A CA 1
ATOM 3384 C C . ILE A 1 423 ? 3.084 14.509 17.171 1.00 95.50 423 ILE A C 1
ATOM 3386 O O . ILE A 1 423 ? 2.578 15.338 17.921 1.00 95.50 423 ILE A O 1
ATOM 3390 N N . ILE A 1 424 ? 2.434 13.413 16.766 1.00 92.94 424 ILE A N 1
ATOM 3391 C CA . ILE A 1 424 ? 1.050 13.105 17.145 1.00 92.94 424 ILE A CA 1
ATOM 3392 C C . ILE A 1 424 ? 0.936 12.978 18.662 1.00 92.94 424 ILE A C 1
ATOM 3394 O O . ILE A 1 424 ? 0.090 13.636 19.257 1.00 92.94 424 ILE A O 1
ATOM 3398 N N . GLN A 1 425 ? 1.798 12.184 19.301 1.00 95.12 425 GLN A N 1
ATOM 3399 C CA . GLN A 1 425 ? 1.749 12.012 20.750 1.00 95.12 425 GLN A CA 1
ATOM 3400 C C . GLN A 1 425 ? 2.004 13.337 21.467 1.00 95.12 425 GLN A C 1
ATOM 3402 O O . GLN A 1 425 ? 1.193 13.739 22.295 1.00 95.12 425 GLN A O 1
ATOM 3407 N N . LYS A 1 426 ? 3.055 14.072 21.083 1.00 96.62 426 LYS A N 1
ATOM 3408 C CA . LYS A 1 426 ? 3.375 15.364 21.697 1.00 96.62 426 LYS A CA 1
ATOM 3409 C C . LYS A 1 426 ? 2.233 16.371 21.557 1.00 96.62 426 LYS A C 1
ATOM 3411 O O . LYS A 1 426 ? 1.961 17.099 22.507 1.00 96.62 426 LYS A O 1
ATOM 3416 N N . ALA A 1 427 ? 1.560 16.400 20.406 1.00 93.06 427 ALA A N 1
ATOM 3417 C CA . ALA A 1 427 ? 0.437 17.297 20.149 1.00 93.06 427 ALA A CA 1
ATOM 3418 C C . ALA A 1 427 ? -0.828 16.921 20.938 1.00 93.06 427 ALA A C 1
ATOM 3420 O O . ALA A 1 427 ? -1.549 17.812 21.374 1.00 93.06 427 ALA A O 1
ATOM 3421 N N . PHE A 1 428 ? -1.103 15.627 21.124 1.00 90.81 428 PHE A N 1
ATOM 3422 C CA . PHE A 1 428 ? -2.328 15.158 21.782 1.00 90.81 428 PHE A CA 1
ATOM 3423 C C . PHE A 1 428 ? -2.194 15.015 23.300 1.00 90.81 428 PHE A C 1
ATOM 3425 O O . PHE A 1 428 ? -3.164 15.235 24.018 1.00 90.81 428 PHE A O 1
ATOM 3432 N N . THR A 1 429 ? -1.019 14.634 23.804 1.00 92.69 429 THR A N 1
ATOM 3433 C CA . THR A 1 429 ? -0.810 14.358 25.235 1.00 92.69 429 THR A CA 1
ATOM 3434 C C . THR A 1 429 ? 0.036 15.411 25.937 1.00 92.69 429 THR A C 1
ATOM 3436 O O . THR A 1 429 ? 0.051 15.454 27.161 1.00 92.69 429 THR A O 1
ATOM 3439 N N . GLY A 1 430 ? 0.779 16.235 25.190 1.00 95.06 430 GLY A N 1
ATOM 3440 C CA . GLY A 1 430 ? 1.807 17.115 25.750 1.00 95.06 430 GLY A CA 1
ATOM 3441 C C . GLY A 1 430 ? 3.091 16.381 26.162 1.00 95.06 430 GLY A C 1
ATOM 3442 O O . GLY A 1 430 ? 4.087 17.029 26.497 1.00 95.06 430 GLY A O 1
ATOM 3443 N N . GLU A 1 431 ? 3.129 15.052 26.068 1.00 95.38 431 GLU A N 1
ATOM 3444 C CA . GLU A 1 431 ? 4.246 14.207 26.494 1.00 95.38 431 GLU A CA 1
ATOM 3445 C C . GLU A 1 431 ? 5.047 13.698 25.292 1.00 95.38 431 GLU A C 1
ATOM 3447 O O . GLU A 1 431 ? 4.512 13.439 24.214 1.00 95.38 431 GLU A O 1
ATOM 3452 N N . TRP A 1 432 ? 6.352 13.525 25.480 1.00 96.75 432 TRP A N 1
ATOM 3453 C CA . TRP A 1 432 ? 7.186 12.836 24.497 1.00 96.75 432 TRP A CA 1
ATOM 3454 C C . TRP A 1 432 ? 6.979 11.312 24.586 1.00 96.75 432 TRP A C 1
ATOM 3456 O O . TRP A 1 432 ? 6.601 10.814 25.649 1.00 96.75 432 TRP A O 1
ATOM 3466 N N . PRO A 1 433 ? 7.222 10.550 23.501 1.00 96.56 433 PRO A N 1
ATOM 3467 C CA . PRO A 1 433 ? 7.262 9.089 23.551 1.00 96.56 433 PRO A CA 1
ATOM 3468 C C . PRO A 1 433 ? 8.181 8.579 24.667 1.00 96.56 433 PRO A C 1
ATOM 3470 O O . PRO A 1 433 ? 9.351 8.954 24.718 1.00 96.56 433 PRO A O 1
ATOM 3473 N N . SER A 1 434 ? 7.669 7.713 25.544 1.00 94.25 434 SER A N 1
ATOM 3474 C CA . SER A 1 434 ? 8.427 7.191 26.697 1.00 94.25 434 SER A CA 1
ATOM 3475 C C . SER A 1 434 ? 8.773 5.706 26.588 1.00 94.25 434 SER A C 1
ATOM 3477 O O . SER A 1 434 ? 9.578 5.187 27.355 1.00 94.25 434 SER A O 1
ATOM 3479 N N . GLU A 1 435 ? 8.198 5.007 25.614 1.00 91.56 435 GLU A N 1
ATOM 3480 C CA . GLU A 1 435 ? 8.365 3.569 25.415 1.00 91.56 435 GLU A CA 1
ATOM 3481 C C . GLU A 1 435 ? 8.376 3.219 23.925 1.00 91.56 435 GLU A C 1
ATOM 3483 O O . GLU A 1 435 ? 7.801 3.926 23.101 1.00 91.56 435 GLU A O 1
ATOM 3488 N N . LEU A 1 436 ? 8.989 2.088 23.556 1.00 90.06 436 LEU A N 1
ATOM 3489 C CA . LEU A 1 436 ? 9.209 1.728 22.147 1.00 90.06 436 LEU A CA 1
ATOM 3490 C C . LEU A 1 436 ? 7.919 1.714 21.307 1.00 90.06 436 LEU A C 1
ATOM 3492 O O . LEU A 1 436 ? 7.928 2.098 20.139 1.00 90.06 436 LEU A O 1
ATOM 3496 N N . ARG A 1 437 ? 6.796 1.287 21.895 1.00 89.94 437 ARG A N 1
ATOM 3497 C CA . ARG A 1 437 ? 5.500 1.244 21.201 1.00 89.94 437 ARG A CA 1
ATOM 3498 C C . ARG A 1 437 ? 4.929 2.627 20.885 1.00 89.94 437 ARG A C 1
ATOM 3500 O O . ARG A 1 437 ? 4.173 2.722 19.926 1.00 89.94 437 ARG A O 1
ATOM 3507 N N . ASP A 1 438 ? 5.298 3.676 21.619 1.00 94.50 438 ASP A N 1
ATOM 3508 C CA . ASP A 1 438 ? 4.828 5.047 21.364 1.00 94.50 438 ASP A CA 1
ATOM 3509 C C . ASP A 1 438 ? 5.315 5.562 19.999 1.00 94.50 438 ASP A C 1
ATOM 3511 O O . ASP A 1 438 ? 4.609 6.308 19.328 1.00 94.50 438 ASP A O 1
ATOM 3515 N N . TYR A 1 439 ? 6.475 5.092 19.533 1.00 93.94 439 TYR A N 1
ATOM 3516 C CA . TYR A 1 439 ? 7.051 5.472 18.239 1.00 93.94 439 TYR A CA 1
ATOM 3517 C C . TYR A 1 439 ? 6.371 4.839 17.015 1.00 93.94 439 TYR A C 1
ATOM 3519 O O . TYR A 1 439 ? 6.638 5.251 15.886 1.00 93.94 439 TYR A O 1
ATOM 3527 N N . PHE A 1 440 ? 5.504 3.846 17.222 1.00 92.31 440 PHE A N 1
ATOM 3528 C CA . PHE A 1 440 ? 4.734 3.188 16.157 1.00 92.31 440 PHE A CA 1
ATOM 3529 C C . PHE A 1 440 ? 3.220 3.329 16.356 1.00 92.31 440 PHE A C 1
ATOM 3531 O O . PHE A 1 440 ? 2.460 3.323 15.387 1.00 92.31 440 PHE A O 1
ATOM 3538 N N . PHE A 1 441 ? 2.790 3.446 17.613 1.00 94.19 441 PHE A N 1
ATOM 3539 C CA . PHE A 1 441 ? 1.402 3.551 18.040 1.00 94.19 441 PHE A CA 1
ATOM 3540 C C . PHE A 1 441 ? 1.263 4.650 19.106 1.00 94.19 441 PHE A C 1
ATOM 3542 O O . PHE A 1 441 ? 1.157 4.334 20.303 1.00 94.19 441 PHE A O 1
ATOM 3549 N N . PRO A 1 442 ? 1.295 5.932 18.699 1.00 94.56 442 PRO A N 1
ATOM 3550 C CA . PRO A 1 442 ? 1.273 7.058 19.623 1.00 94.56 442 PRO A CA 1
ATOM 3551 C C . PRO A 1 442 ? -0.008 7.097 20.455 1.00 94.56 442 PRO A C 1
ATOM 3553 O O . PRO A 1 442 ? -1.095 6.738 19.984 1.00 94.56 442 PRO A O 1
ATOM 3556 N N . LYS A 1 443 ? 0.130 7.550 21.702 1.00 93.44 443 LYS A N 1
ATOM 3557 C CA . LYS A 1 443 ? -0.988 7.800 22.622 1.00 93.44 443 LYS A CA 1
ATOM 3558 C C . LYS A 1 443 ? -1.775 9.036 22.181 1.00 93.44 443 LYS A C 1
ATOM 3560 O O . LYS A 1 443 ? -1.209 9.994 21.666 1.00 93.44 443 LYS A O 1
ATOM 3565 N N . THR A 1 444 ? -3.078 9.016 22.439 1.00 90.00 444 THR A N 1
ATOM 3566 C CA . THR A 1 444 ? -3.994 10.148 22.186 1.00 90.00 444 THR A CA 1
ATOM 3567 C C . THR A 1 444 ? -4.356 10.924 23.454 1.00 90.00 444 THR A C 1
ATOM 3569 O O . THR A 1 444 ? -5.093 11.898 23.377 1.00 90.00 444 THR A O 1
ATOM 3572 N N . GLY A 1 445 ? -3.891 10.476 24.627 1.00 88.06 445 GLY A N 1
ATOM 3573 C CA . GLY A 1 445 ? -4.190 11.097 25.925 1.00 88.06 445 GLY A CA 1
ATOM 3574 C C . GLY A 1 445 ? -5.530 10.664 26.524 1.00 88.06 445 GLY A C 1
ATOM 3575 O O . GLY A 1 445 ? -5.788 10.887 27.704 1.00 88.06 445 GLY A O 1
ATOM 3576 N N . GLN A 1 446 ? -6.367 9.981 25.745 1.00 85.25 446 GLN A N 1
ATOM 3577 C CA . GLN A 1 446 ? -7.623 9.412 26.216 1.00 85.25 446 GLN A CA 1
ATOM 3578 C C . GLN A 1 446 ? -7.489 7.964 26.655 1.00 85.25 446 GLN A C 1
ATOM 3580 O O . GLN A 1 446 ? -6.570 7.242 26.266 1.00 85.25 446 GLN A O 1
ATOM 3585 N N . ARG A 1 447 ? -8.497 7.515 27.404 1.00 83.81 447 ARG A N 1
ATOM 3586 C CA . ARG A 1 447 ? -8.679 6.118 27.774 1.00 83.81 447 ARG A CA 1
ATOM 3587 C C . ARG A 1 447 ? -9.952 5.555 27.158 1.00 83.81 447 ARG A C 1
ATOM 3589 O O . ARG A 1 447 ? -10.952 6.257 27.046 1.00 83.81 447 ARG A O 1
ATOM 3596 N N . ASP A 1 448 ? -9.906 4.293 26.752 1.00 78.06 448 ASP A N 1
ATOM 3597 C CA . ASP A 1 448 ? -11.087 3.576 26.292 1.00 78.06 448 ASP A CA 1
ATOM 3598 C C . ASP A 1 448 ? -11.953 3.102 27.470 1.00 78.06 448 ASP A C 1
ATOM 3600 O O . ASP A 1 448 ? -11.640 3.307 28.645 1.00 78.06 448 ASP A O 1
ATOM 3604 N N . ARG A 1 449 ? -13.064 2.430 27.151 1.00 71.88 449 ARG A N 1
ATOM 3605 C CA . ARG A 1 449 ? -14.012 1.882 28.136 1.00 71.88 449 ARG A CA 1
ATOM 3606 C C . ARG A 1 449 ? -13.394 0.876 29.111 1.00 71.88 449 ARG A C 1
ATOM 3608 O O . ARG A 1 449 ? -14.022 0.550 30.114 1.00 71.88 449 ARG A O 1
ATOM 3615 N N . GLU A 1 450 ? -12.225 0.329 28.793 1.00 72.00 450 GLU A N 1
ATOM 3616 C CA . GLU A 1 450 ? -11.487 -0.628 29.619 1.00 72.00 450 GLU A CA 1
ATOM 3617 C C . GLU A 1 450 ? -10.433 0.075 30.486 1.00 72.00 450 GLU A C 1
ATOM 3619 O O . GLU A 1 450 ? -9.768 -0.578 31.283 1.00 72.00 450 GLU A O 1
ATOM 3624 N N . GLY A 1 451 ? -10.315 1.402 30.370 1.00 75.88 451 GLY A N 1
ATOM 3625 C CA . GLY A 1 451 ? -9.316 2.211 31.055 1.00 75.88 451 GLY A CA 1
ATOM 3626 C C . GLY A 1 451 ? -7.967 2.240 30.337 1.00 75.88 451 GLY A C 1
ATOM 3627 O O . GLY A 1 451 ? -7.029 2.843 30.858 1.00 75.88 451 GLY A O 1
ATOM 3628 N N . ASN A 1 452 ? -7.842 1.638 29.152 1.00 84.06 452 ASN A N 1
ATOM 3629 C CA . ASN A 1 452 ? -6.576 1.570 28.427 1.00 84.06 452 ASN A CA 1
ATOM 3630 C C . ASN A 1 452 ? -6.324 2.849 27.638 1.00 84.06 452 ASN A C 1
ATOM 3632 O O . ASN A 1 452 ? -7.250 3.406 27.058 1.00 84.06 452 ASN A O 1
ATOM 3636 N N . GLN A 1 453 ? -5.065 3.280 27.553 1.00 88.06 453 GLN A N 1
ATOM 3637 C CA . GLN A 1 453 ? -4.679 4.411 26.706 1.00 88.06 453 GLN A CA 1
ATOM 3638 C C . GLN A 1 453 ? -5.061 4.142 25.246 1.00 88.06 453 GLN A C 1
ATOM 3640 O O . GLN A 1 453 ? -4.641 3.144 24.654 1.00 88.06 453 GLN A O 1
ATOM 3645 N N . ILE A 1 454 ? -5.835 5.047 24.652 1.00 87.88 454 ILE A N 1
ATOM 3646 C CA . ILE A 1 454 ? -6.176 4.973 23.237 1.00 87.88 454 ILE A CA 1
ATOM 3647 C C . ILE A 1 454 ? -4.930 5.330 22.439 1.00 87.88 454 ILE A C 1
ATOM 3649 O O . ILE A 1 454 ? -4.369 6.422 22.568 1.00 87.88 454 ILE A O 1
ATOM 3653 N N . ARG A 1 455 ? -4.524 4.392 21.588 1.00 91.44 455 ARG A N 1
ATOM 3654 C CA . ARG A 1 455 ? -3.420 4.544 20.646 1.00 91.44 455 ARG A CA 1
ATOM 3655 C C . ARG A 1 455 ? -3.940 4.502 19.229 1.00 91.44 455 ARG A C 1
ATOM 3657 O O . ARG A 1 455 ? -4.863 3.737 18.936 1.00 91.44 455 ARG A O 1
ATOM 3664 N N . VAL A 1 456 ? -3.302 5.259 18.350 1.00 91.00 456 VAL A N 1
ATOM 3665 C CA . VAL A 1 456 ? -3.595 5.233 16.914 1.00 91.00 456 VAL A CA 1
ATOM 3666 C C . VAL A 1 456 ? -2.442 4.609 16.147 1.00 91.00 456 VAL A C 1
ATOM 3668 O O . VAL A 1 456 ? -1.296 4.677 16.567 1.00 91.00 456 VAL A O 1
ATOM 3671 N N . SER A 1 457 ? -2.740 3.978 15.020 1.00 91.06 457 SER A N 1
ATOM 3672 C CA . SER A 1 457 ? -1.748 3.571 14.035 1.00 91.06 457 SER A CA 1
ATOM 3673 C C . SER A 1 457 ? -1.542 4.717 13.060 1.00 91.06 457 SER A C 1
ATOM 3675 O O . SER A 1 457 ? -2.505 5.196 12.458 1.00 91.06 457 SER A O 1
ATOM 3677 N N . VAL A 1 458 ? -0.288 5.105 12.840 1.00 91.38 458 VAL A N 1
ATOM 3678 C CA . VAL A 1 458 ? 0.055 5.942 11.687 1.00 91.38 458 VAL A CA 1
ATOM 3679 C C . VAL A 1 458 ? -0.252 5.135 10.412 1.00 91.38 458 VAL A C 1
ATOM 3681 O O . VAL A 1 458 ? -0.018 3.919 10.410 1.00 91.38 458 VAL A O 1
ATOM 3684 N N . PRO A 1 459 ? -0.820 5.747 9.355 1.00 89.44 459 PRO A N 1
ATOM 3685 C CA . PRO A 1 459 ? -1.101 5.085 8.081 1.00 89.44 459 PRO A CA 1
ATOM 3686 C C . PRO A 1 459 ? 0.200 4.778 7.322 1.00 89.44 459 PRO A C 1
ATOM 3688 O O . PRO A 1 459 ? 0.553 5.429 6.347 1.00 89.44 459 PRO A O 1
ATOM 3691 N N . THR A 1 460 ? 0.918 3.773 7.819 1.00 90.50 460 THR A N 1
ATOM 3692 C CA . THR A 1 460 ? 2.138 3.180 7.263 1.00 90.50 460 THR A CA 1
ATOM 3693 C C . THR A 1 460 ? 2.024 1.654 7.336 1.00 90.50 460 THR A C 1
ATOM 3695 O O . THR A 1 460 ? 1.029 1.094 7.805 1.00 90.50 460 THR A O 1
ATOM 3698 N N . TYR A 1 461 ? 3.039 0.937 6.865 1.00 87.81 461 TYR A N 1
ATOM 3699 C CA . TYR A 1 461 ? 2.997 -0.524 6.750 1.00 87.81 461 TYR A CA 1
ATOM 3700 C C . TYR A 1 461 ? 3.184 -1.285 8.068 1.00 87.81 461 TYR A C 1
ATOM 3702 O O . TYR A 1 461 ? 2.970 -2.499 8.101 1.00 87.81 461 TYR A O 1
ATOM 3710 N N . PHE A 1 462 ? 3.611 -0.625 9.152 1.00 86.44 462 PHE A N 1
ATOM 3711 C CA . PHE A 1 462 ? 4.003 -1.324 10.383 1.00 86.44 462 PHE A CA 1
ATOM 3712 C C . PHE A 1 462 ? 2.856 -2.112 11.005 1.00 86.44 462 PHE A C 1
ATOM 3714 O O . PHE A 1 462 ? 3.078 -3.217 11.493 1.00 86.44 462 PHE A O 1
ATOM 3721 N N . ARG A 1 463 ? 1.618 -1.614 10.915 1.00 85.06 463 ARG A N 1
ATOM 3722 C CA . ARG A 1 463 ? 0.441 -2.368 11.362 1.00 85.06 463 ARG A CA 1
ATOM 3723 C C . ARG A 1 463 ? 0.322 -3.714 10.643 1.00 85.06 463 ARG A C 1
ATOM 3725 O O . ARG A 1 463 ? 0.126 -4.737 11.296 1.00 85.06 463 ARG A O 1
ATOM 3732 N N . ASP A 1 464 ? 0.463 -3.717 9.319 1.00 83.81 464 ASP A N 1
ATOM 3733 C CA . ASP A 1 464 ? 0.350 -4.924 8.494 1.00 83.81 464 ASP A CA 1
ATOM 3734 C C . ASP A 1 464 ? 1.508 -5.895 8.774 1.00 83.81 464 ASP A C 1
ATOM 3736 O O . ASP A 1 464 ? 1.282 -7.093 8.932 1.00 83.81 464 ASP A O 1
ATOM 3740 N N . LEU A 1 465 ? 2.734 -5.387 8.916 1.00 83.06 465 LEU A N 1
ATOM 3741 C CA . LEU A 1 465 ? 3.910 -6.197 9.242 1.00 83.06 465 LEU A CA 1
ATOM 3742 C C . LEU A 1 465 ? 3.829 -6.872 10.603 1.00 83.06 465 LEU A C 1
ATOM 3744 O O . LEU A 1 465 ? 4.139 -8.055 10.744 1.00 83.06 465 LEU A O 1
ATOM 3748 N N . LEU A 1 466 ? 3.447 -6.104 11.617 1.00 84.56 466 LEU A N 1
ATOM 3749 C CA . LEU A 1 466 ? 3.354 -6.597 12.980 1.00 84.56 466 LEU A CA 1
ATOM 3750 C C . LEU A 1 466 ? 2.229 -7.628 13.100 1.00 84.56 466 LEU A C 1
ATOM 3752 O O . LEU A 1 466 ? 2.412 -8.647 13.767 1.00 84.56 466 LEU A O 1
ATOM 3756 N N . SER A 1 467 ? 1.128 -7.419 12.371 1.00 83.88 467 SER A N 1
ATOM 3757 C CA . SER A 1 467 ? 0.045 -8.400 12.245 1.00 83.88 467 SER A CA 1
ATOM 3758 C C . SER A 1 467 ? 0.524 -9.681 11.554 1.00 83.88 467 SER A C 1
ATOM 3760 O O . SER A 1 467 ? 0.304 -10.769 12.078 1.00 83.88 467 SER A O 1
ATOM 3762 N N . LEU A 1 468 ? 1.243 -9.570 10.428 1.00 83.44 468 LEU A N 1
ATOM 3763 C CA . LEU A 1 468 ? 1.792 -10.721 9.702 1.00 83.44 468 LEU A CA 1
ATOM 3764 C C . LEU A 1 468 ? 2.783 -11.528 10.557 1.00 83.44 468 LEU A C 1
ATOM 3766 O O . LEU A 1 468 ? 2.738 -12.755 10.545 1.00 83.44 468 LEU A O 1
ATOM 3770 N N . LYS A 1 469 ? 3.653 -10.855 11.323 1.00 84.56 469 LYS A N 1
ATOM 3771 C CA . LYS A 1 469 ? 4.630 -11.509 12.210 1.00 84.56 469 LYS A CA 1
ATOM 3772 C C . LYS A 1 469 ? 3.959 -12.272 13.356 1.00 84.56 469 LYS A C 1
ATOM 3774 O O . LYS A 1 469 ? 4.463 -13.313 13.763 1.00 84.56 469 LYS A O 1
ATOM 3779 N N . ARG A 1 470 ? 2.879 -11.729 13.923 1.00 82.88 470 ARG A N 1
ATOM 3780 C CA . ARG A 1 470 ? 2.244 -12.275 15.135 1.00 82.88 470 ARG A CA 1
ATOM 3781 C C . ARG A 1 470 ? 1.144 -13.288 14.841 1.00 82.88 470 ARG A C 1
ATOM 3783 O O . ARG A 1 470 ? 1.046 -14.283 15.547 1.00 82.88 470 ARG A O 1
ATOM 3790 N N . ALA A 1 471 ? 0.317 -13.024 13.835 1.00 84.06 471 ALA A N 1
ATOM 3791 C CA . ALA A 1 471 ? -0.868 -13.814 13.521 1.00 84.06 471 ALA A CA 1
ATOM 3792 C C . ALA A 1 471 ? -1.038 -13.945 11.994 1.00 84.06 471 ALA A C 1
ATOM 3794 O O . ALA A 1 471 ? -1.952 -13.351 11.419 1.00 84.06 471 ALA A O 1
ATOM 3795 N N . PRO A 1 472 ? -0.162 -14.705 11.306 1.00 85.44 472 PRO A N 1
ATOM 3796 C CA . PRO A 1 472 ? -0.133 -14.759 9.843 1.00 85.44 472 PRO A CA 1
ATOM 3797 C C . PRO A 1 472 ? -1.429 -15.298 9.224 1.00 85.44 472 PRO A C 1
ATOM 3799 O O . PRO A 1 472 ? -1.872 -14.774 8.204 1.00 85.44 472 PRO A O 1
ATOM 3802 N N . LEU A 1 473 ? -2.064 -16.299 9.846 1.00 86.62 473 LEU A N 1
ATOM 3803 C CA . LEU A 1 473 ? -3.334 -16.859 9.363 1.00 86.62 473 LEU A CA 1
ATOM 3804 C C . LEU A 1 473 ? -4.470 -15.837 9.479 1.00 86.62 473 LEU A C 1
ATOM 3806 O O . LEU A 1 473 ? -5.114 -15.510 8.487 1.00 86.62 473 LEU A O 1
ATOM 3810 N N . THR A 1 474 ? -4.621 -15.229 10.655 1.00 83.44 474 THR A N 1
ATOM 3811 C CA . THR A 1 474 ? -5.602 -14.165 10.902 1.00 83.44 474 THR A CA 1
ATOM 3812 C C . THR A 1 474 ? -5.369 -12.948 10.000 1.00 83.44 474 THR A C 1
ATOM 3814 O O . THR A 1 474 ? -6.310 -12.324 9.518 1.00 83.44 474 THR A O 1
ATOM 3817 N N . TYR A 1 475 ? -4.110 -12.614 9.703 1.00 85.00 475 TYR A N 1
ATOM 3818 C CA . TYR A 1 475 ? -3.775 -11.558 8.750 1.00 85.00 475 TYR A CA 1
ATOM 3819 C C . TYR A 1 475 ? -4.253 -11.876 7.326 1.00 85.00 475 TYR A C 1
ATOM 3821 O O . TYR A 1 475 ? -4.748 -10.981 6.635 1.00 85.00 475 TYR A O 1
ATOM 3829 N N . ILE A 1 476 ? -4.122 -13.130 6.878 1.00 86.94 476 ILE A N 1
ATOM 3830 C CA . ILE A 1 476 ? -4.635 -13.583 5.577 1.00 86.94 476 ILE A CA 1
ATOM 3831 C C . ILE A 1 476 ? -6.163 -13.498 5.554 1.00 86.94 476 ILE A C 1
ATOM 3833 O O . ILE A 1 476 ? -6.711 -12.904 4.627 1.00 86.94 476 ILE A O 1
ATOM 3837 N N . GLU A 1 477 ? -6.835 -13.998 6.592 1.00 85.44 477 GLU A N 1
ATOM 3838 C CA . GLU A 1 477 ? -8.297 -13.953 6.721 1.00 85.44 477 GLU A CA 1
ATOM 3839 C C . GLU A 1 477 ? -8.830 -12.514 6.680 1.00 85.44 477 GLU A C 1
ATOM 3841 O O . GLU A 1 477 ? -9.728 -12.192 5.904 1.00 85.44 477 GLU A O 1
ATOM 3846 N N . HIS A 1 478 ? -8.214 -11.593 7.428 1.00 83.19 478 HIS A N 1
ATOM 3847 C CA . HIS A 1 478 ? -8.575 -10.170 7.403 1.00 83.19 478 HIS A CA 1
ATOM 3848 C C . HIS A 1 478 ? -8.212 -9.455 6.091 1.00 83.19 478 HIS A C 1
ATOM 3850 O O . HIS A 1 478 ? -8.692 -8.348 5.823 1.00 83.19 478 HIS A O 1
ATOM 3856 N N . SER A 1 479 ? -7.369 -10.067 5.258 1.00 88.50 479 SER A N 1
ATOM 3857 C CA . SER A 1 479 ? -7.010 -9.540 3.939 1.00 88.50 479 SER A CA 1
ATOM 3858 C C . SER A 1 479 ? -8.016 -9.920 2.849 1.00 88.50 479 SER A C 1
ATOM 3860 O O . SER A 1 479 ? -7.942 -9.362 1.743 1.00 88.50 479 SER A O 1
ATOM 3862 N N . PHE A 1 480 ? -8.958 -10.826 3.134 1.00 91.69 480 PHE A N 1
ATOM 3863 C CA . PHE A 1 480 ? -10.026 -11.161 2.202 1.00 91.69 480 PHE A CA 1
ATOM 3864 C C . PHE A 1 480 ? -10.872 -9.937 1.831 1.00 91.69 480 PHE A C 1
ATOM 3866 O O . PHE A 1 480 ? -10.967 -8.947 2.566 1.00 91.69 480 PHE A O 1
ATOM 3873 N N . SER A 1 481 ? -11.432 -9.970 0.622 1.00 91.56 481 SER A N 1
ATOM 3874 C CA . SER A 1 481 ? -12.380 -8.956 0.177 1.00 91.56 481 SER A CA 1
ATOM 3875 C C . SER A 1 481 ? -13.646 -9.057 1.019 1.00 91.56 481 SER A C 1
ATOM 3877 O O . SER A 1 481 ? -14.061 -10.157 1.383 1.00 91.56 481 SER A O 1
ATOM 3879 N N . GLY A 1 482 ? -14.278 -7.924 1.336 1.00 89.31 482 GLY A N 1
ATOM 3880 C CA . GLY A 1 482 ? -15.468 -7.974 2.181 1.00 89.31 482 GLY A CA 1
ATOM 3881 C C . GLY A 1 482 ? -16.622 -8.708 1.508 1.00 89.31 482 GLY A C 1
ATOM 3882 O O . GLY A 1 482 ? -17.354 -9.398 2.201 1.00 89.31 482 GLY A O 1
ATOM 3883 N N . LEU A 1 483 ? -16.728 -8.683 0.170 1.00 90.25 483 LEU A N 1
ATOM 3884 C CA . LEU A 1 483 ? -17.676 -9.551 -0.539 1.00 90.25 483 LEU A CA 1
ATOM 3885 C C . LEU A 1 483 ? -17.396 -11.033 -0.263 1.00 90.25 483 LEU A C 1
ATOM 3887 O O . LEU A 1 483 ? -18.322 -11.760 0.069 1.00 90.25 483 LEU A O 1
ATOM 3891 N N . PHE A 1 484 ? -16.145 -11.482 -0.390 1.00 91.69 484 PHE A N 1
ATOM 3892 C CA . PHE A 1 484 ? -15.798 -12.882 -0.146 1.00 91.69 484 PHE A CA 1
ATOM 3893 C C . PHE A 1 484 ? -16.096 -13.291 1.302 1.00 91.69 484 PHE A C 1
ATOM 3895 O O . PHE A 1 484 ? -16.791 -14.280 1.518 1.00 91.69 484 PHE A O 1
ATOM 3902 N N . SER A 1 485 ? -15.655 -12.493 2.282 1.00 90.38 485 SER A N 1
ATOM 3903 C CA . SER A 1 485 ? -15.948 -12.736 3.701 1.00 90.38 485 SER A CA 1
ATOM 3904 C C . SER A 1 485 ? -17.451 -12.780 3.972 1.00 90.38 485 SER A C 1
ATOM 3906 O O . SER A 1 485 ? -17.935 -13.740 4.554 1.00 90.38 485 SER A O 1
ATOM 3908 N N . LYS A 1 486 ? -18.215 -11.804 3.473 1.00 90.38 486 LYS A N 1
ATOM 3909 C CA . LYS A 1 486 ? -19.663 -11.722 3.702 1.00 90.38 486 LYS A CA 1
ATOM 3910 C C . LYS A 1 486 ? -20.454 -12.825 3.006 1.00 90.38 486 LYS A C 1
ATOM 3912 O O . LYS A 1 486 ? -21.496 -13.219 3.513 1.00 90.38 486 LYS A O 1
ATOM 3917 N N . LEU A 1 487 ? -19.982 -13.328 1.863 1.00 90.00 487 LEU A N 1
ATOM 3918 C CA . LEU A 1 487 ? -20.569 -14.505 1.219 1.00 90.00 487 LEU A CA 1
ATOM 3919 C C . LEU A 1 487 ? -20.366 -15.760 2.073 1.00 90.00 487 LEU A C 1
ATOM 3921 O O . LEU A 1 487 ? -21.305 -16.536 2.221 1.00 90.00 487 LEU A O 1
ATOM 3925 N N . LEU A 1 488 ? -19.177 -15.941 2.658 1.00 89.81 488 LEU A N 1
ATOM 3926 C CA . LEU A 1 488 ? -18.922 -17.038 3.596 1.00 89.81 488 LEU A CA 1
ATOM 3927 C C . LEU A 1 488 ? -19.755 -16.892 4.875 1.00 89.81 488 LEU A C 1
ATOM 3929 O O . LEU A 1 488 ? -20.358 -17.862 5.322 1.00 89.81 488 LEU A O 1
ATOM 3933 N N . GLU A 1 489 ? -19.847 -15.682 5.422 1.00 92.06 489 GLU A N 1
ATOM 3934 C CA . GLU A 1 489 ? -20.696 -15.365 6.576 1.00 92.06 489 GLU A CA 1
ATOM 3935 C C . GLU A 1 489 ? -22.173 -15.685 6.285 1.00 92.06 489 GLU A C 1
ATOM 3937 O O . GLU A 1 489 ? -22.817 -16.410 7.042 1.00 92.06 489 GLU A O 1
ATOM 3942 N N . ALA A 1 490 ? -22.704 -15.231 5.143 1.00 89.81 490 ALA A N 1
ATOM 3943 C CA . ALA A 1 490 ? -24.074 -15.517 4.713 1.00 89.81 490 ALA A CA 1
ATOM 3944 C C . ALA A 1 490 ? -24.324 -17.017 4.482 1.00 89.81 490 ALA A C 1
ATOM 3946 O O . ALA A 1 490 ? -25.396 -17.518 4.827 1.00 89.81 490 ALA A O 1
ATOM 3947 N N . TRP A 1 491 ? -23.336 -17.733 3.936 1.00 90.00 491 TRP A N 1
ATOM 3948 C CA . TRP A 1 491 ? -23.387 -19.182 3.733 1.00 90.00 491 TRP A CA 1
ATOM 3949 C C . TRP A 1 491 ? -23.433 -19.953 5.056 1.00 90.00 491 TRP A C 1
ATOM 3951 O O . TRP A 1 491 ? -24.222 -20.883 5.204 1.00 90.00 491 TRP A O 1
ATOM 3961 N N . HIS A 1 492 ? -22.630 -19.541 6.037 1.00 93.25 492 HIS A N 1
ATOM 3962 C CA . HIS A 1 492 ? -22.617 -20.133 7.375 1.00 93.25 492 HIS A CA 1
ATOM 3963 C C . HIS A 1 492 ? -23.713 -19.582 8.302 1.00 93.25 492 HIS A C 1
ATOM 3965 O O . HIS A 1 492 ? -23.831 -20.039 9.437 1.00 93.25 492 HIS A O 1
ATOM 3971 N N . ASN A 1 493 ? -24.521 -18.627 7.825 1.00 94.19 493 ASN A N 1
ATOM 3972 C CA . ASN A 1 493 ? -25.467 -17.842 8.619 1.00 94.19 493 ASN A CA 1
ATOM 3973 C C . ASN A 1 493 ? -24.837 -17.279 9.909 1.00 94.19 493 ASN A C 1
ATOM 3975 O O . ASN A 1 493 ? -25.450 -17.313 10.973 1.00 94.19 493 ASN A O 1
ATOM 3979 N N . GLN A 1 494 ? -23.600 -16.793 9.835 1.00 93.50 494 GLN A N 1
ATOM 3980 C CA . GLN A 1 494 ? -22.879 -16.231 10.974 1.00 93.50 494 GLN A CA 1
ATOM 3981 C C . GLN A 1 494 ? -22.109 -14.992 10.539 1.00 93.50 494 GLN A C 1
ATOM 3983 O O . GLN A 1 494 ? -21.319 -15.061 9.605 1.00 93.50 494 GLN A O 1
ATOM 3988 N N . ASP A 1 495 ? -22.346 -13.866 11.205 1.00 90.38 495 ASP A N 1
ATOM 3989 C CA . ASP A 1 495 ? -21.619 -12.624 10.969 1.00 90.38 495 ASP A CA 1
ATOM 3990 C C . ASP A 1 495 ? -20.177 -12.690 11.504 1.00 90.38 495 ASP A C 1
ATOM 3992 O O . ASP A 1 495 ? -19.761 -13.651 12.153 1.00 90.38 495 ASP A O 1
ATOM 3996 N N . PHE A 1 496 ? -19.410 -11.621 11.279 1.00 85.31 496 PHE A N 1
ATOM 3997 C CA . PHE A 1 496 ? -18.047 -11.466 11.801 1.00 85.31 496 PHE A CA 1
ATOM 3998 C C . PHE A 1 496 ? -17.903 -11.705 13.321 1.00 85.31 496 PHE A C 1
ATOM 4000 O O . PHE A 1 496 ? -16.819 -12.046 13.796 1.00 85.31 496 PHE A O 1
ATOM 4007 N N . TYR A 1 497 ? -18.965 -11.501 14.104 1.00 86.00 497 TYR A N 1
ATOM 4008 C CA . TYR A 1 497 ? -18.967 -11.700 15.553 1.00 86.00 497 TYR A CA 1
ATOM 4009 C C . TYR A 1 497 ? -19.439 -13.099 15.971 1.00 86.00 497 TYR A C 1
ATOM 4011 O O . TYR A 1 497 ? -19.404 -13.395 17.165 1.00 86.00 497 TYR A O 1
ATOM 4019 N N . GLY A 1 498 ? -19.842 -13.945 15.018 1.00 89.56 498 GLY A N 1
ATOM 4020 C CA . GLY A 1 498 ? -20.395 -15.276 15.250 1.00 89.56 498 GLY A CA 1
ATOM 4021 C C . GLY A 1 498 ? -21.902 -15.291 15.518 1.00 89.56 498 GLY A C 1
ATOM 4022 O O . GLY A 1 498 ? -22.427 -16.339 15.883 1.00 89.56 498 GLY A O 1
ATOM 4023 N N . ASN A 1 499 ? -22.612 -14.170 15.348 1.00 93.44 499 ASN A N 1
ATOM 4024 C CA . ASN A 1 499 ? -24.060 -14.098 15.545 1.00 93.44 499 ASN A CA 1
ATOM 4025 C C . ASN A 1 499 ? -24.826 -14.449 14.267 1.00 93.44 499 ASN A C 1
ATOM 4027 O O . ASN A 1 499 ? -24.320 -14.268 13.164 1.00 93.44 499 ASN A O 1
ATOM 4031 N N . PHE A 1 500 ? -26.079 -14.884 14.401 1.00 94.81 500 PHE A N 1
ATOM 4032 C CA . PHE A 1 500 ? -26.908 -15.211 13.243 1.00 94.81 500 PHE A CA 1
ATOM 4033 C C . PHE A 1 500 ? -27.232 -13.974 12.397 1.00 94.81 500 PHE A C 1
ATOM 4035 O O . PHE A 1 500 ? -27.619 -12.931 12.925 1.00 94.81 500 PHE A O 1
ATOM 4042 N N . ILE A 1 501 ? -27.125 -14.101 11.073 1.00 92.75 501 ILE A N 1
ATOM 4043 C CA . ILE A 1 501 ? -27.500 -13.030 10.132 1.00 92.75 501 ILE A CA 1
ATOM 4044 C C . ILE A 1 501 ? -29.023 -12.976 9.985 1.00 92.75 501 ILE A C 1
ATOM 4046 O O . ILE A 1 501 ? -29.621 -11.901 9.936 1.00 92.75 501 ILE A O 1
ATOM 4050 N N . TYR A 1 502 ? -29.652 -14.146 9.943 1.00 92.75 502 TYR A N 1
ATOM 4051 C CA . TYR A 1 502 ? -31.097 -14.333 9.919 1.00 92.75 502 TYR A CA 1
ATOM 4052 C C . TYR A 1 502 ? -31.499 -15.470 10.853 1.00 92.75 502 TYR A C 1
ATOM 4054 O O . TYR A 1 502 ? -30.683 -16.332 11.194 1.00 92.75 502 TYR A O 1
ATOM 4062 N N . ASP A 1 503 ? -32.768 -15.497 11.253 1.00 93.69 503 ASP A N 1
ATOM 4063 C CA . ASP A 1 503 ? -33.264 -16.589 12.081 1.00 93.69 503 ASP A CA 1
ATOM 4064 C C . ASP A 1 503 ? -33.274 -17.902 11.265 1.00 93.69 503 ASP A C 1
ATOM 4066 O O . ASP A 1 503 ? -33.819 -17.932 10.153 1.00 93.69 503 ASP A O 1
ATOM 4070 N N . PRO A 1 504 ? -32.692 -19.012 11.761 1.00 92.88 504 PRO A N 1
ATOM 4071 C CA . PRO A 1 504 ? -32.789 -20.315 11.104 1.00 92.88 504 PRO A CA 1
ATOM 4072 C C . PRO A 1 504 ? -34.229 -20.782 10.837 1.00 92.88 504 PRO A C 1
ATOM 4074 O O . PRO A 1 504 ? -34.437 -21.609 9.947 1.00 92.88 504 PRO A O 1
ATOM 4077 N N . GLN A 1 505 ? -35.217 -20.249 11.553 1.00 93.19 505 GLN A N 1
ATOM 4078 C CA . GLN A 1 505 ? -36.643 -20.536 11.389 1.00 93.19 505 GLN A CA 1
ATOM 4079 C C . GLN A 1 505 ? -37.344 -19.596 10.392 1.00 93.19 505 GLN A C 1
ATOM 4081 O O . GLN A 1 505 ? -38.488 -19.851 10.023 1.00 93.19 505 GLN A O 1
ATOM 4086 N N . ASP A 1 506 ? -36.670 -18.551 9.893 1.00 91.12 506 ASP A N 1
ATOM 4087 C CA . ASP A 1 506 ? -37.265 -17.623 8.927 1.00 91.12 506 ASP A CA 1
ATOM 4088 C C . ASP A 1 506 ? -37.648 -18.324 7.599 1.00 91.12 506 ASP A C 1
ATOM 4090 O O . ASP A 1 506 ? -36.953 -19.249 7.146 1.00 91.12 506 ASP A O 1
ATOM 4094 N N . PRO A 1 507 ? -38.705 -17.858 6.901 1.00 93.62 507 PRO A N 1
ATOM 4095 C CA . PRO A 1 507 ? -39.033 -18.319 5.553 1.00 93.62 507 PRO A CA 1
ATOM 4096 C C . PRO A 1 507 ? -37.879 -18.105 4.564 1.00 93.62 507 PRO A C 1
ATOM 4098 O O . PRO A 1 507 ? -37.141 -17.121 4.653 1.00 93.62 507 PRO A O 1
ATOM 4101 N N . GLY A 1 508 ? -37.754 -18.984 3.561 1.00 89.56 508 GLY A N 1
ATOM 4102 C CA . GLY A 1 508 ? -36.625 -18.985 2.616 1.00 89.56 508 GLY A CA 1
ATOM 4103 C C . GLY A 1 508 ? -36.374 -17.642 1.915 1.00 89.56 508 GLY A C 1
ATOM 4104 O O . GLY A 1 508 ? -35.227 -17.215 1.799 1.00 89.56 508 GLY A O 1
ATOM 4105 N N . LEU A 1 509 ? -37.433 -16.923 1.524 1.00 84.38 509 LEU A N 1
ATOM 4106 C CA . LEU A 1 509 ? -37.304 -15.597 0.910 1.00 84.38 509 LEU A CA 1
ATOM 4107 C C . LEU A 1 509 ? -36.728 -14.555 1.883 1.00 84.38 509 LEU A C 1
ATOM 4109 O O . LEU A 1 509 ? -35.888 -13.749 1.490 1.00 84.38 509 LEU A O 1
ATOM 4113 N N . LYS A 1 510 ? -37.128 -14.589 3.160 1.00 88.75 510 LYS A N 1
ATOM 4114 C CA . LYS A 1 510 ? -36.603 -13.679 4.189 1.00 88.75 510 LYS A CA 1
ATOM 4115 C C . LYS A 1 510 ? -35.122 -13.962 4.460 1.00 88.75 510 LYS A C 1
ATOM 4117 O O . LYS A 1 510 ? -34.336 -13.020 4.497 1.00 88.75 510 LYS A O 1
ATOM 4122 N N . LYS A 1 511 ? -34.724 -15.240 4.530 1.00 89.94 511 LYS A N 1
ATOM 4123 C CA . LYS A 1 511 ? -33.310 -15.653 4.631 1.00 89.94 511 LYS A CA 1
ATOM 4124 C C . LYS A 1 511 ? -32.480 -15.134 3.459 1.00 89.94 511 LYS A C 1
ATOM 4126 O O . LYS A 1 511 ? -31.410 -14.568 3.667 1.00 89.94 511 LYS A O 1
ATOM 4131 N N . LEU A 1 512 ? -32.998 -15.268 2.235 1.00 82.12 512 LEU A N 1
ATOM 4132 C CA . LEU A 1 512 ? -32.340 -14.766 1.029 1.00 82.12 512 LEU A CA 1
ATOM 4133 C C . LEU A 1 512 ? -32.174 -13.240 1.067 1.00 82.12 512 LEU A C 1
ATOM 4135 O O . LEU A 1 512 ? -31.077 -12.744 0.824 1.00 82.12 512 LEU A O 1
ATOM 4139 N N . ILE A 1 513 ? -33.233 -12.497 1.405 1.00 84.81 513 ILE A N 1
ATOM 4140 C CA . ILE A 1 513 ? -33.197 -11.028 1.486 1.00 84.81 513 ILE A CA 1
ATOM 4141 C C . ILE A 1 513 ? -32.193 -10.562 2.545 1.00 84.81 513 ILE A C 1
ATOM 4143 O O . ILE A 1 513 ? -31.373 -9.691 2.261 1.00 84.81 513 ILE A O 1
ATOM 4147 N N . LEU A 1 514 ? -32.225 -11.147 3.746 1.00 86.88 514 LEU A N 1
ATOM 4148 C CA . LEU A 1 514 ? -31.310 -10.790 4.833 1.00 86.88 514 LEU A CA 1
ATOM 4149 C C . LEU A 1 514 ? -29.860 -11.167 4.506 1.00 86.88 514 LEU A C 1
ATOM 4151 O O . LEU A 1 514 ? -28.955 -10.364 4.729 1.00 86.88 514 LEU A O 1
ATOM 4155 N N . GLY A 1 515 ? -29.641 -12.336 3.896 1.00 86.38 515 GLY A N 1
ATOM 4156 C CA . GLY A 1 515 ? -28.332 -12.751 3.395 1.00 86.38 515 GLY A CA 1
ATOM 4157 C C . GLY A 1 515 ? -27.775 -11.785 2.344 1.00 86.38 515 GLY A C 1
ATOM 4158 O O . GLY A 1 515 ? -26.618 -11.385 2.431 1.00 86.38 515 GLY A O 1
ATOM 4159 N N . ILE A 1 516 ? -28.602 -11.337 1.392 1.00 80.75 516 ILE A N 1
ATOM 4160 C CA . ILE A 1 516 ? -28.209 -10.334 0.387 1.00 80.75 516 ILE A CA 1
ATOM 4161 C C . ILE A 1 516 ? -27.940 -8.971 1.039 1.00 80.75 516 ILE A C 1
ATOM 4163 O O . ILE A 1 516 ? -26.952 -8.318 0.704 1.00 80.75 516 ILE A O 1
ATOM 4167 N N . ALA A 1 517 ? -28.782 -8.532 1.977 1.00 83.25 517 ALA A N 1
ATOM 4168 C CA . ALA A 1 517 ? -28.607 -7.255 2.666 1.00 83.25 517 ALA A CA 1
ATOM 4169 C C . ALA A 1 517 ? -27.279 -7.201 3.441 1.00 83.25 517 ALA A C 1
ATOM 4171 O O . ALA A 1 517 ? -26.583 -6.186 3.395 1.00 83.25 517 ALA A O 1
ATOM 4172 N N . HIS A 1 518 ? -26.882 -8.311 4.075 1.00 86.25 518 HIS A N 1
ATOM 4173 C CA . HIS A 1 518 ? -25.607 -8.443 4.791 1.00 86.25 518 HIS A CA 1
ATOM 4174 C C . HIS A 1 518 ? -24.383 -8.197 3.897 1.00 86.25 518 HIS A C 1
ATOM 4176 O O . HIS A 1 518 ? -23.367 -7.647 4.337 1.00 86.25 518 HIS A O 1
ATOM 4182 N N . VAL A 1 519 ? -24.487 -8.537 2.609 1.00 81.56 519 VAL A N 1
ATOM 4183 C CA . VAL A 1 519 ? -23.398 -8.383 1.637 1.00 81.56 519 VAL A CA 1
ATOM 4184 C C . VAL A 1 519 ? -23.049 -6.908 1.371 1.00 81.56 519 VAL A C 1
ATOM 4186 O O . VAL A 1 519 ? -21.887 -6.594 1.092 1.00 81.56 519 VAL A O 1
ATOM 4189 N N . PHE A 1 520 ? -23.984 -5.967 1.526 1.00 79.81 520 PHE A N 1
ATOM 4190 C CA . PHE A 1 520 ? -23.722 -4.553 1.236 1.00 79.81 520 PHE A CA 1
ATOM 4191 C C . PHE A 1 520 ? -22.797 -3.897 2.281 1.00 79.81 520 PHE A C 1
ATOM 4193 O O . PHE A 1 520 ? -23.041 -3.997 3.486 1.00 79.81 520 PHE A O 1
ATOM 4200 N N . PRO A 1 521 ? -21.681 -3.261 1.872 1.00 81.25 521 PRO A N 1
ATOM 4201 C CA . PRO A 1 521 ? -20.717 -2.689 2.808 1.00 81.25 521 PRO A CA 1
ATOM 4202 C C . PRO A 1 521 ? -21.081 -1.271 3.258 1.00 81.25 521 PRO A C 1
ATOM 4204 O O . PRO A 1 521 ? -21.704 -0.501 2.529 1.00 81.25 521 PRO A O 1
ATOM 4207 N N . VAL A 1 522 ? -20.580 -0.905 4.438 1.00 81.00 522 VAL A N 1
ATOM 4208 C CA . VAL A 1 522 ? -20.482 0.483 4.908 1.00 81.00 522 VAL A CA 1
ATOM 4209 C C . VAL A 1 522 ? -19.010 0.907 4.808 1.00 81.00 522 VAL A C 1
ATOM 4211 O O . VAL A 1 522 ? -18.141 0.095 5.141 1.00 81.00 522 VAL A O 1
ATOM 4214 N N . PRO A 1 523 ? -18.693 2.144 4.379 1.00 84.19 523 PRO A N 1
ATOM 4215 C CA . PRO A 1 523 ? -17.315 2.630 4.339 1.00 84.19 523 PRO A CA 1
ATOM 4216 C C . PRO A 1 523 ? -16.603 2.497 5.693 1.00 84.19 523 PRO A C 1
ATOM 4218 O O . PRO A 1 523 ? -17.197 2.727 6.758 1.00 84.19 523 PRO A O 1
ATOM 4221 N N . PHE A 1 524 ? -15.313 2.149 5.673 1.00 83.38 524 PHE A N 1
ATOM 4222 C CA . PHE A 1 524 ? -14.558 1.929 6.909 1.00 83.38 524 PHE A CA 1
ATOM 4223 C C . PHE A 1 524 ? -14.430 3.197 7.753 1.00 83.38 524 PHE A C 1
ATOM 4225 O O . PHE A 1 524 ? -14.571 3.110 8.968 1.00 83.38 524 PHE A O 1
ATOM 4232 N N . SER A 1 525 ? -14.223 4.370 7.146 1.00 79.75 525 SER A N 1
ATOM 4233 C CA . SER A 1 525 ? -14.126 5.643 7.881 1.00 79.75 525 SER A CA 1
ATOM 4234 C C . SER A 1 525 ? -15.389 5.937 8.692 1.00 79.75 525 SER A C 1
ATOM 4236 O O . SER A 1 525 ? -15.298 6.296 9.865 1.00 79.75 525 SER A O 1
ATOM 4238 N N . VAL A 1 526 ? -16.565 5.702 8.103 1.00 81.94 526 VAL A N 1
ATOM 4239 C CA . VAL A 1 526 ? -17.869 5.868 8.763 1.00 81.94 526 VAL A CA 1
ATOM 4240 C C . VAL A 1 526 ? -18.026 4.870 9.908 1.00 81.94 526 VAL A C 1
ATOM 4242 O O . VAL A 1 526 ? -18.408 5.248 11.016 1.00 81.94 526 VAL A O 1
ATOM 4245 N N . SER A 1 527 ? -17.684 3.604 9.662 1.00 82.12 527 SER A N 1
ATOM 4246 C CA . SER A 1 527 ? -17.759 2.548 10.677 1.00 82.12 527 SER A CA 1
ATOM 4247 C C . SER A 1 527 ? -16.837 2.845 11.866 1.00 82.12 527 SER A C 1
ATOM 4249 O O . SER A 1 527 ? -17.257 2.744 13.016 1.00 82.12 527 SER A O 1
ATOM 4251 N N . GLN A 1 528 ? -15.602 3.285 11.605 1.00 81.06 528 GLN A N 1
ATOM 4252 C CA . GLN A 1 528 ? -14.631 3.654 12.640 1.00 81.06 528 GLN A CA 1
ATOM 4253 C C . GLN A 1 528 ? -15.081 4.885 13.435 1.00 81.06 528 GLN A C 1
ATOM 4255 O O . GLN A 1 528 ? -15.048 4.860 14.665 1.00 81.06 528 GLN A O 1
ATOM 4260 N N . TYR A 1 529 ? -15.565 5.932 12.756 1.00 82.69 529 TYR A N 1
ATOM 4261 C CA . TYR A 1 529 ? -16.099 7.125 13.414 1.00 82.69 529 TYR A CA 1
ATOM 4262 C C . TYR A 1 529 ? -17.271 6.776 14.341 1.00 82.69 529 TYR A C 1
ATOM 4264 O O . TYR A 1 529 ? -17.297 7.198 15.498 1.00 82.69 529 TYR A O 1
ATOM 4272 N N . LYS A 1 530 ? -18.224 5.962 13.860 1.00 81.94 530 LYS A N 1
ATOM 4273 C CA . LYS A 1 530 ? -19.384 5.521 14.646 1.00 81.94 530 LYS A CA 1
ATOM 4274 C C . LYS A 1 530 ? -18.959 4.706 15.868 1.00 81.94 530 LYS A C 1
ATOM 4276 O O . LYS A 1 530 ? -19.434 4.987 16.967 1.00 81.94 530 LYS A O 1
ATOM 4281 N N . ASN A 1 531 ? -18.044 3.752 15.695 1.00 80.12 531 ASN A N 1
ATOM 4282 C CA . ASN A 1 531 ? -17.549 2.914 16.788 1.00 80.12 531 ASN A CA 1
ATOM 4283 C C . ASN A 1 531 ? -16.859 3.751 17.878 1.00 80.12 531 ASN A C 1
ATOM 4285 O O . ASN A 1 531 ? -17.166 3.597 19.057 1.00 80.12 531 ASN A O 1
ATOM 4289 N N . LEU A 1 532 ? -15.992 4.697 17.502 1.00 79.56 532 LEU A N 1
ATOM 4290 C CA . LEU A 1 532 ? -15.323 5.583 18.463 1.00 79.56 532 LEU A CA 1
ATOM 4291 C C . LEU A 1 532 ? -16.285 6.579 19.122 1.00 79.56 532 LEU A C 1
ATOM 4293 O O . LEU A 1 532 ? -16.167 6.871 20.312 1.00 79.56 532 LEU A O 1
ATOM 4297 N N . SER A 1 533 ? -17.291 7.051 18.381 1.00 79.12 533 SER A N 1
ATOM 4298 C CA . SER A 1 533 ? -18.362 7.866 18.954 1.00 79.12 533 SER A CA 1
ATOM 4299 C C . SER A 1 533 ? -19.131 7.118 20.035 1.00 79.12 533 SER A C 1
ATOM 4301 O O . SER A 1 533 ? -19.462 7.708 21.062 1.00 79.12 533 SER A O 1
ATOM 4303 N N . GLN A 1 534 ? -19.399 5.829 19.826 1.00 74.94 534 GLN A N 1
ATOM 4304 C CA . GLN A 1 534 ? -20.003 4.982 20.847 1.00 74.94 534 GLN A CA 1
ATOM 4305 C C . GLN A 1 534 ? -19.041 4.794 22.025 1.00 74.94 534 GLN A C 1
ATOM 4307 O O . GLN A 1 534 ? -19.467 4.909 23.171 1.00 74.94 534 GLN A O 1
ATOM 4312 N N . GLU A 1 535 ? -17.741 4.592 21.786 1.00 72.06 535 GLU A N 1
ATOM 4313 C CA . GLU A 1 535 ? -16.721 4.509 22.847 1.00 72.06 535 GLU A CA 1
ATOM 4314 C C . GLU A 1 535 ? -16.582 5.785 23.698 1.00 72.06 535 GLU A C 1
ATOM 4316 O O . GLU A 1 535 ? -16.005 5.713 24.780 1.00 72.06 535 GLU A O 1
ATOM 4321 N N . GLY A 1 536 ? -17.174 6.909 23.278 1.00 71.62 536 GLY A N 1
ATOM 4322 C CA . GLY A 1 536 ? -17.192 8.157 24.040 1.00 71.62 536 GLY A CA 1
ATOM 4323 C C . GLY A 1 536 ? -15.937 9.009 23.858 1.00 71.62 536 GLY A C 1
ATOM 4324 O O . GLY A 1 536 ? -15.713 9.917 24.651 1.00 71.62 536 GLY A O 1
ATOM 4325 N N . THR A 1 537 ? -15.139 8.748 22.819 1.00 77.88 537 THR A N 1
ATOM 4326 C CA . THR A 1 537 ? -13.883 9.476 22.572 1.00 77.88 537 THR A CA 1
ATOM 4327 C C . THR A 1 537 ? -14.132 10.929 22.168 1.00 77.88 537 THR A C 1
ATOM 4329 O O . THR A 1 537 ? -15.218 11.253 21.692 1.00 77.88 537 THR A O 1
ATOM 4332 N N . ASP A 1 538 ? -13.148 11.815 22.277 1.00 82.94 538 ASP A N 1
ATOM 4333 C CA . ASP A 1 538 ? -13.283 13.209 21.847 1.00 82.94 538 ASP A CA 1
ATOM 4334 C C . ASP A 1 538 ? -13.420 13.356 20.308 1.00 82.94 538 ASP A C 1
ATOM 4336 O O . ASP A 1 538 ? -13.066 12.437 19.553 1.00 82.94 538 ASP A O 1
ATOM 4340 N N . PRO A 1 539 ? -13.934 14.501 19.811 1.00 84.75 539 PRO A N 1
ATOM 4341 C CA . PRO A 1 539 ? -14.109 14.747 18.378 1.00 84.75 539 PRO A CA 1
ATOM 4342 C C . PRO A 1 539 ? -12.824 14.703 17.539 1.00 84.75 539 PRO A C 1
ATOM 4344 O O . PRO A 1 539 ? -12.876 14.229 16.403 1.00 84.75 539 PRO A O 1
ATOM 4347 N N . ALA A 1 540 ? -11.683 15.155 18.066 1.00 83.81 540 ALA A N 1
ATOM 4348 C CA . ALA A 1 540 ? -10.413 15.173 17.339 1.00 83.81 540 ALA A CA 1
ATOM 4349 C C . ALA A 1 540 ? -9.913 13.748 17.072 1.00 83.81 540 ALA A C 1
ATOM 4351 O O . ALA A 1 540 ? -9.487 13.425 15.964 1.00 83.81 540 ALA A O 1
ATOM 4352 N N . THR A 1 541 ? -10.062 12.852 18.043 1.00 83.25 541 THR A N 1
ATOM 4353 C CA . THR A 1 541 ? -9.701 11.436 17.892 1.00 83.25 541 THR A CA 1
ATOM 4354 C C . THR A 1 541 ? -10.630 10.699 16.933 1.00 83.25 541 THR A C 1
ATOM 4356 O O . THR A 1 541 ? -10.175 9.889 16.121 1.00 83.25 541 THR A O 1
ATOM 4359 N N . ARG A 1 542 ? -11.930 11.025 16.943 1.00 83.81 542 ARG A N 1
ATOM 4360 C CA . ARG A 1 542 ? -12.880 10.505 15.941 1.00 83.81 542 ARG A CA 1
ATOM 4361 C C . ARG A 1 542 ? -12.525 10.985 14.533 1.00 83.81 542 ARG A C 1
ATOM 4363 O O . ARG A 1 542 ? -12.588 10.197 13.589 1.00 83.81 542 ARG A O 1
ATOM 4370 N N . LEU A 1 543 ? -12.133 12.254 14.392 1.00 82.19 543 LEU A N 1
ATOM 4371 C CA . LEU A 1 543 ? -11.690 12.823 13.120 1.00 82.19 543 LEU A CA 1
ATOM 4372 C C . LEU A 1 543 ? -10.416 12.130 12.624 1.00 82.19 543 LEU A C 1
ATOM 4374 O O . LEU A 1 543 ? -10.386 11.684 11.483 1.00 82.19 543 LEU A O 1
ATOM 4378 N N . MET A 1 544 ? -9.411 11.945 13.484 1.00 84.62 544 MET A N 1
ATOM 4379 C CA . MET A 1 544 ? -8.182 11.212 13.153 1.00 84.62 544 MET A CA 1
ATOM 4380 C C . MET A 1 544 ? -8.477 9.809 12.606 1.00 84.62 544 MET A C 1
ATOM 4382 O O . MET A 1 544 ? -7.942 9.420 11.566 1.00 84.62 544 MET A O 1
ATOM 4386 N N . ALA A 1 545 ? -9.392 9.072 13.236 1.00 80.44 545 ALA A N 1
ATOM 4387 C CA . ALA A 1 545 ? -9.796 7.758 12.747 1.00 80.44 545 ALA A CA 1
ATOM 4388 C C . ALA A 1 545 ? -10.507 7.808 11.388 1.00 80.44 545 ALA A C 1
ATOM 4390 O O . ALA A 1 545 ? -10.234 6.966 10.530 1.00 80.44 545 ALA A O 1
ATOM 4391 N N . ALA A 1 546 ? -11.364 8.808 11.150 1.00 79.19 546 ALA A N 1
ATOM 4392 C CA . ALA A 1 546 ? -11.983 9.025 9.840 1.00 79.19 546 ALA A CA 1
ATOM 4393 C C . ALA A 1 546 ? -10.937 9.355 8.755 1.00 79.19 546 ALA A C 1
ATOM 4395 O O . ALA A 1 546 ? -11.065 8.905 7.611 1.00 79.19 546 ALA A O 1
ATOM 4396 N N . LEU A 1 547 ? -9.864 10.063 9.135 1.00 82.00 547 LEU A N 1
ATOM 4397 C CA . LEU A 1 547 ? -8.704 10.349 8.288 1.00 82.00 547 LEU A CA 1
ATOM 4398 C C . LEU A 1 547 ? -7.793 9.125 8.054 1.00 82.00 547 LEU A C 1
ATOM 4400 O O . LEU A 1 547 ? -6.887 9.189 7.231 1.00 82.00 547 LEU A O 1
ATOM 4404 N N . GLY A 1 548 ? -8.035 7.998 8.729 1.00 80.44 548 GLY A N 1
ATOM 4405 C CA . GLY A 1 548 ? -7.276 6.758 8.551 1.00 80.44 548 GLY A CA 1
ATOM 4406 C C . GLY A 1 548 ? -6.246 6.458 9.644 1.00 80.44 548 GLY A C 1
ATOM 4407 O O . GLY A 1 548 ? -5.603 5.409 9.588 1.00 80.44 548 GLY A O 1
ATOM 4408 N N . PHE A 1 549 ? -6.128 7.308 10.669 1.00 87.75 549 PHE A N 1
ATOM 4409 C CA . PHE A 1 549 ? -5.371 7.017 11.892 1.00 87.75 549 PHE A CA 1
ATOM 4410 C C . PHE A 1 549 ? -6.219 6.146 12.820 1.00 87.75 549 PHE A C 1
ATOM 4412 O O . PHE A 1 549 ? -6.804 6.603 13.801 1.00 87.75 549 PHE A O 1
ATOM 4419 N N . VAL A 1 550 ? -6.368 4.878 12.448 1.00 85.75 550 VAL A N 1
ATOM 4420 C CA . VAL A 1 550 ? -7.249 3.947 13.161 1.00 85.75 550 VAL A CA 1
ATOM 4421 C C . VAL A 1 550 ? -6.666 3.531 14.510 1.00 85.75 550 VAL A C 1
ATOM 4423 O O . VAL A 1 550 ? -5.458 3.613 14.721 1.00 85.75 550 VAL A O 1
ATOM 4426 N N . LYS A 1 551 ? -7.514 3.017 15.406 1.00 86.94 551 LYS A N 1
ATOM 4427 C CA . LYS A 1 551 ? -7.089 2.442 16.691 1.00 86.94 551 LYS A CA 1
ATOM 4428 C C . LYS A 1 551 ? -6.003 1.376 16.473 1.00 86.94 551 LYS A C 1
ATOM 4430 O O . LYS A 1 551 ? -6.097 0.561 15.551 1.00 86.94 551 LYS A O 1
ATOM 4435 N N . ALA A 1 552 ? -4.964 1.400 17.304 1.00 89.75 552 ALA A N 1
ATOM 4436 C CA . ALA A 1 552 ? -3.903 0.400 17.269 1.00 89.75 552 ALA A CA 1
ATOM 4437 C C . ALA A 1 552 ? -4.467 -1.008 17.562 1.00 89.75 552 ALA A C 1
ATOM 4439 O O . ALA A 1 552 ? -5.505 -1.129 18.223 1.00 89.75 552 ALA A O 1
ATOM 4440 N N . PRO A 1 553 ? -3.805 -2.084 17.099 1.00 85.69 553 PRO A N 1
ATOM 4441 C CA . PRO A 1 553 ? -4.226 -3.441 17.433 1.00 85.69 553 PRO A CA 1
ATOM 4442 C C . PRO A 1 553 ? -4.291 -3.657 18.954 1.00 85.69 553 PRO A C 1
ATOM 4444 O O . PRO A 1 553 ? -3.516 -3.064 19.713 1.00 85.69 553 PRO A O 1
ATOM 4447 N N . LYS A 1 554 ? -5.233 -4.491 19.414 1.00 85.25 554 LYS A N 1
ATOM 4448 C CA . LYS A 1 554 ? -5.568 -4.642 20.845 1.00 85.25 554 LYS A CA 1
ATOM 4449 C C . LYS A 1 554 ? -4.364 -5.050 21.687 1.00 85.25 554 LYS A C 1
ATOM 4451 O O . LYS A 1 554 ? -4.244 -4.616 22.823 1.00 85.25 554 LYS A O 1
ATOM 4456 N N . GLU A 1 555 ? -3.456 -5.827 21.124 1.00 83.62 555 GLU A N 1
ATOM 4457 C CA . GLU A 1 555 ? -2.223 -6.291 21.750 1.00 83.62 555 GLU A CA 1
ATOM 4458 C C . GLU A 1 555 ? -1.162 -5.197 21.968 1.00 83.62 555 GLU A C 1
ATOM 4460 O O . GLU A 1 555 ? -0.165 -5.436 22.643 1.00 83.62 555 GLU A O 1
ATOM 4465 N N . TYR A 1 556 ? -1.354 -3.999 21.409 1.00 85.44 556 TYR A N 1
ATOM 4466 C CA . TYR A 1 556 ? -0.542 -2.813 21.713 1.00 85.44 556 TYR A CA 1
ATOM 4467 C C . TYR A 1 556 ? -1.237 -1.847 22.680 1.00 85.44 556 TYR A C 1
ATOM 4469 O O . TYR A 1 556 ? -0.602 -0.916 23.178 1.00 85.44 556 TYR A O 1
ATOM 4477 N N . ILE A 1 557 ? -2.524 -2.075 22.949 1.00 87.81 557 ILE A N 1
ATOM 4478 C CA . ILE A 1 557 ? -3.358 -1.266 23.844 1.00 87.81 557 ILE A CA 1
ATOM 4479 C C . ILE A 1 557 ? -3.488 -1.935 25.214 1.00 87.81 557 ILE A C 1
ATOM 4481 O O . ILE A 1 557 ? -3.336 -1.269 26.234 1.00 87.81 557 ILE A O 1
ATOM 4485 N N . ARG A 1 558 ? -3.749 -3.243 25.230 1.00 87.69 558 ARG A N 1
ATOM 4486 C CA . ARG A 1 558 ? -4.029 -4.032 26.431 1.00 87.69 558 ARG A CA 1
ATOM 4487 C C . ARG A 1 558 ? -2.764 -4.550 27.105 1.00 87.69 558 ARG A C 1
ATOM 4489 O O . ARG A 1 558 ? -1.749 -4.775 26.445 1.00 87.69 558 ARG A O 1
ATOM 4496 N N . SER A 1 559 ? -2.849 -4.776 28.412 1.00 88.31 559 SER A N 1
ATOM 4497 C CA . SER A 1 559 ? -1.813 -5.469 29.183 1.00 88.31 559 SER A CA 1
ATOM 4498 C C . SER A 1 559 ? -1.796 -6.975 28.884 1.00 88.31 559 SER A C 1
ATOM 4500 O O . SER A 1 559 ? -2.771 -7.543 28.378 1.00 88.31 559 SER A O 1
ATOM 4502 N N . ASN A 1 560 ? -0.699 -7.653 29.242 1.00 88.75 560 ASN A N 1
ATOM 4503 C CA . ASN A 1 560 ? -0.624 -9.116 29.162 1.00 88.75 560 ASN A CA 1
ATOM 4504 C C . ASN A 1 560 ? -1.722 -9.781 30.007 1.00 88.75 560 ASN A C 1
ATOM 4506 O O . ASN A 1 560 ? -2.348 -10.735 29.547 1.00 88.75 560 ASN A O 1
ATOM 4510 N N . PHE A 1 561 ? -2.009 -9.236 31.194 1.00 92.38 561 PHE A N 1
ATOM 4511 C CA . PHE A 1 561 ? -3.108 -9.691 32.039 1.00 92.38 561 PHE A CA 1
ATOM 4512 C C . PHE A 1 561 ? -4.450 -9.625 31.313 1.00 92.38 561 PHE A C 1
ATOM 4514 O O . PHE A 1 561 ? -5.150 -10.627 31.244 1.00 92.38 561 PHE A O 1
ATOM 4521 N N . GLN A 1 562 ? -4.801 -8.486 30.715 1.00 91.31 562 GLN A N 1
ATOM 4522 C CA . GLN A 1 562 ? -6.073 -8.324 30.007 1.00 91.31 562 GLN A CA 1
ATOM 4523 C C . GLN A 1 562 ? -6.212 -9.270 28.805 1.00 91.31 562 GLN A C 1
ATOM 4525 O O . GLN A 1 562 ? -7.311 -9.753 28.520 1.00 91.31 562 GLN A O 1
ATOM 4530 N N . LEU A 1 563 ? -5.115 -9.545 28.090 1.00 90.75 563 LEU A N 1
ATOM 4531 C CA . LEU A 1 563 ? -5.110 -10.505 26.984 1.00 90.75 563 LEU A CA 1
ATOM 4532 C C . LEU A 1 563 ? -5.368 -11.934 27.484 1.00 90.75 563 LEU A C 1
ATOM 4534 O O . LEU A 1 563 ? -6.212 -12.635 26.921 1.00 90.75 563 LEU A O 1
ATOM 4538 N N . GLU A 1 564 ? -4.697 -12.358 28.556 1.00 93.38 564 GLU A N 1
ATOM 4539 C CA . GLU A 1 564 ? -4.908 -13.683 29.153 1.00 93.38 564 GLU A CA 1
ATOM 4540 C C . GLU A 1 564 ? -6.272 -13.804 29.845 1.00 93.38 564 GLU A C 1
ATOM 4542 O O . GLU A 1 564 ? -6.935 -14.835 29.726 1.00 93.38 564 GLU A O 1
ATOM 4547 N N . LEU A 1 565 ? -6.754 -12.725 30.464 1.00 93.31 565 LEU A N 1
ATOM 4548 C CA . LEU A 1 565 ? -8.099 -12.609 31.020 1.00 93.31 565 LEU A CA 1
ATOM 4549 C C . LEU A 1 565 ? -9.158 -12.846 29.948 1.00 93.31 565 LEU A C 1
ATOM 4551 O O . LEU A 1 565 ? -10.078 -13.637 30.151 1.00 93.31 565 LEU A O 1
ATOM 4555 N N . GLN A 1 566 ? -9.020 -12.199 28.788 1.00 91.56 566 GLN A N 1
ATOM 4556 C CA . GLN A 1 566 ? -9.949 -12.395 27.681 1.00 91.56 566 GLN A CA 1
ATOM 4557 C C . GLN A 1 566 ? -9.922 -13.845 27.180 1.00 91.56 566 GLN A C 1
ATOM 4559 O O . GLN A 1 566 ? -10.984 -14.412 26.911 1.00 91.56 566 GLN A O 1
ATOM 4564 N N . LYS A 1 567 ? -8.736 -14.460 27.063 1.00 92.31 567 LYS A N 1
ATOM 4565 C CA . LYS A 1 567 ? -8.605 -15.867 26.653 1.00 92.31 567 LYS A CA 1
ATOM 4566 C C . LYS A 1 567 ? -9.272 -16.804 27.659 1.00 92.31 567 LYS A C 1
ATOM 4568 O O . LYS A 1 567 ? -10.052 -17.658 27.250 1.00 92.31 567 LYS A O 1
ATOM 4573 N N . ALA A 1 568 ? -8.999 -16.636 28.952 1.00 93.94 568 ALA A N 1
ATOM 4574 C CA . ALA A 1 568 ? -9.600 -17.438 30.016 1.00 93.94 568 ALA A CA 1
ATOM 4575 C C . ALA A 1 568 ? -11.126 -17.285 30.035 1.00 93.94 568 ALA A C 1
ATOM 4577 O O . ALA A 1 568 ? -11.854 -18.277 30.046 1.00 93.94 568 ALA A O 1
ATOM 4578 N N . TYR A 1 569 ? -11.610 -16.044 29.940 1.00 93.25 569 TYR A N 1
ATOM 4579 C CA . TYR A 1 569 ? -13.037 -15.748 29.893 1.00 93.25 569 TYR A CA 1
ATOM 4580 C C . TYR A 1 569 ? -13.715 -16.424 28.698 1.00 93.25 569 TYR A C 1
ATOM 4582 O O . TYR A 1 569 ? -14.747 -17.067 28.864 1.00 93.25 569 TYR A O 1
ATOM 4590 N N . SER A 1 570 ? -13.109 -16.337 27.510 1.00 90.44 570 SER A N 1
ATOM 4591 C CA . SER A 1 570 ? -13.661 -16.926 26.282 1.00 90.44 570 SER A CA 1
ATOM 4592 C C . SER A 1 570 ? -13.672 -18.459 26.313 1.00 90.44 570 SER A C 1
ATOM 4594 O O . SER A 1 570 ? -14.563 -19.064 25.727 1.00 90.44 570 SER A O 1
ATOM 4596 N N . ARG A 1 571 ? -12.724 -19.101 27.018 1.00 91.12 571 ARG A N 1
ATOM 4597 C CA . ARG A 1 571 ? -12.728 -20.561 27.236 1.00 91.12 571 ARG A CA 1
ATOM 4598 C C . ARG A 1 571 ? -13.845 -20.998 28.182 1.00 91.12 571 ARG A C 1
ATOM 4600 O O . ARG A 1 571 ? -14.508 -21.990 27.913 1.00 91.12 571 ARG A O 1
ATOM 4607 N N . GLN A 1 572 ? -14.056 -20.267 29.280 1.00 91.69 572 GLN A N 1
ATOM 4608 C CA . GLN A 1 572 ? -15.120 -20.585 30.244 1.00 91.69 572 GLN A CA 1
ATOM 4609 C C . GLN A 1 572 ? -16.514 -20.244 29.717 1.00 91.69 572 GLN A C 1
ATOM 4611 O O . GLN A 1 572 ? -17.507 -20.842 30.128 1.00 91.69 572 GLN A O 1
ATOM 4616 N N . ARG A 1 573 ? -16.598 -19.240 28.844 1.00 88.12 573 ARG A N 1
ATOM 4617 C CA . ARG A 1 573 ? -17.844 -18.739 28.273 1.00 88.12 573 ARG A CA 1
ATOM 4618 C C . ARG A 1 573 ? -17.700 -18.638 26.761 1.00 88.12 573 ARG A C 1
ATOM 4620 O O . ARG A 1 573 ? -17.472 -17.534 26.256 1.00 88.12 573 ARG A O 1
ATOM 4627 N N . PRO A 1 574 ? -17.818 -19.772 26.047 1.00 84.56 574 PRO A N 1
ATOM 4628 C CA . PRO A 1 574 ? -17.822 -19.753 24.595 1.00 84.56 574 PRO A CA 1
ATOM 4629 C C . PRO A 1 574 ? -18.946 -18.846 24.088 1.00 84.56 574 PRO A C 1
ATOM 4631 O O . PRO A 1 574 ? -20.000 -18.712 24.718 1.00 84.56 574 PRO A O 1
ATOM 4634 N N . HIS A 1 575 ? -18.692 -18.185 22.962 1.00 86.12 575 HIS A N 1
ATOM 4635 C CA . HIS A 1 575 ? -19.674 -17.312 22.337 1.00 86.12 575 HIS A CA 1
ATOM 4636 C C . HIS A 1 575 ? -20.919 -18.119 21.948 1.00 86.12 575 HIS A C 1
ATOM 4638 O O . HIS A 1 575 ? -20.809 -19.159 21.302 1.00 86.12 575 HIS A O 1
ATOM 4644 N N . ILE A 1 576 ? -22.092 -17.629 22.349 1.00 88.69 576 ILE A N 1
ATOM 4645 C CA . ILE A 1 576 ? -23.383 -18.173 21.932 1.00 88.69 576 ILE A CA 1
ATOM 4646 C C . ILE A 1 576 ? -23.925 -17.229 20.853 1.00 88.69 576 ILE A C 1
ATOM 4648 O O . ILE A 1 576 ? -24.167 -16.062 21.183 1.00 88.69 576 ILE A O 1
ATOM 4652 N N . PRO A 1 577 ? -24.112 -17.705 19.608 1.00 91.50 577 PRO A N 1
ATOM 4653 C CA . PRO A 1 577 ? -24.660 -16.898 18.524 1.00 91.50 577 PRO A CA 1
ATOM 4654 C C . PRO A 1 577 ? -26.005 -16.280 18.901 1.00 91.50 577 PRO A C 1
ATOM 4656 O O . PRO A 1 577 ? -26.926 -16.987 19.316 1.00 91.50 577 PRO A O 1
ATOM 4659 N N . LEU A 1 578 ? -26.131 -14.962 18.745 1.00 93.25 578 LEU A N 1
ATOM 4660 C CA . LEU A 1 578 ? -27.383 -14.251 18.995 1.00 93.25 578 LEU A CA 1
ATOM 4661 C C . LEU A 1 578 ? -28.227 -14.145 17.721 1.00 93.25 578 LEU A C 1
ATOM 4663 O O . LEU A 1 578 ? -27.712 -13.820 16.650 1.00 93.25 578 LEU A O 1
ATOM 4667 N N . LEU A 1 579 ? -29.539 -14.337 17.848 1.00 93.12 579 LEU A N 1
ATOM 4668 C CA . LEU A 1 579 ? -30.503 -14.025 16.788 1.00 93.12 579 LEU A CA 1
ATOM 4669 C C . LEU A 1 579 ? -30.567 -12.508 16.525 1.00 93.12 579 LEU A C 1
ATOM 4671 O O . LEU A 1 579 ? -30.257 -11.728 17.431 1.00 93.12 579 LEU A O 1
ATOM 4675 N N . PRO A 1 580 ? -31.010 -12.051 15.338 1.00 88.81 580 PRO A N 1
ATOM 4676 C CA . PRO A 1 580 ? -31.090 -10.621 15.018 1.00 88.81 580 PRO A CA 1
ATOM 4677 C C . PRO A 1 580 ? -31.845 -9.777 16.060 1.00 88.81 580 PRO A C 1
ATOM 4679 O O . PRO A 1 580 ? -31.404 -8.681 16.416 1.00 88.81 580 PRO A O 1
ATOM 4682 N N . GLU A 1 581 ? -32.939 -10.302 16.613 1.00 87.69 581 GLU A N 1
ATOM 4683 C CA . GLU A 1 581 ? -33.705 -9.640 17.678 1.00 87.69 581 GLU A CA 1
ATOM 4684 C C . GLU A 1 581 ? -32.917 -9.559 18.991 1.00 87.69 581 GLU A C 1
ATOM 4686 O O . GLU A 1 581 ? -32.845 -8.504 19.621 1.00 87.69 581 GLU A O 1
ATOM 4691 N N . GLN A 1 582 ? -32.233 -10.642 19.365 1.00 90.69 582 GLN A N 1
ATOM 4692 C CA . GLN A 1 582 ? -31.376 -10.683 20.552 1.00 90.69 582 GLN A CA 1
ATOM 4693 C C . GLN A 1 582 ? -30.173 -9.742 20.415 1.00 90.69 582 GLN A C 1
ATOM 4695 O O . GLN A 1 582 ? -29.743 -9.132 21.394 1.00 90.69 582 GLN A O 1
ATOM 4700 N N . GLN A 1 583 ? -29.635 -9.580 19.204 1.00 89.56 583 GLN A N 1
ATOM 4701 C CA . GLN A 1 583 ? -28.601 -8.588 18.918 1.00 89.56 583 GLN A CA 1
ATOM 4702 C C . GLN A 1 583 ? -29.139 -7.162 19.063 1.00 89.56 583 GLN A C 1
ATOM 4704 O O . GLN A 1 583 ? -28.449 -6.302 19.614 1.00 89.56 583 GLN A O 1
ATOM 4709 N N . ALA A 1 584 ? -30.361 -6.890 18.590 1.00 87.62 584 ALA A N 1
ATOM 4710 C CA . ALA A 1 584 ? -31.010 -5.595 18.779 1.00 87.62 584 ALA A CA 1
ATOM 4711 C C . ALA A 1 584 ? -31.216 -5.290 20.272 1.00 87.62 584 ALA A C 1
ATOM 4713 O O . ALA A 1 584 ? -30.834 -4.215 20.735 1.00 87.62 584 ALA A O 1
ATOM 4714 N N . GLU A 1 585 ? -31.693 -6.264 21.048 1.00 89.62 585 GLU A N 1
ATOM 4715 C CA . GLU A 1 585 ? -31.823 -6.151 22.503 1.00 89.62 585 GLU A CA 1
ATOM 4716 C C . GLU A 1 585 ? -30.457 -5.935 23.183 1.00 89.62 585 GLU A C 1
ATOM 4718 O O . GLU A 1 585 ? -30.317 -5.091 24.071 1.00 89.62 585 GLU A O 1
ATOM 4723 N N . ALA A 1 586 ? -29.413 -6.653 22.754 1.00 88.19 586 ALA A N 1
ATOM 4724 C CA . ALA A 1 586 ? -28.054 -6.486 23.267 1.00 88.19 586 ALA A CA 1
ATOM 4725 C C . ALA A 1 586 ? -27.483 -5.088 22.971 1.00 88.19 586 ALA A C 1
ATOM 4727 O O . ALA A 1 586 ? -26.813 -4.519 23.837 1.00 88.19 586 ALA A O 1
ATOM 4728 N N . ARG A 1 587 ? -27.780 -4.511 21.796 1.00 87.38 587 ARG A N 1
ATOM 4729 C CA . ARG A 1 587 ? -27.422 -3.125 21.449 1.00 87.38 587 ARG A CA 1
ATOM 4730 C C . ARG A 1 587 ? -28.116 -2.122 22.367 1.00 87.38 587 ARG A C 1
ATOM 4732 O O . ARG A 1 587 ? -27.428 -1.294 22.954 1.00 87.38 587 ARG A O 1
ATOM 4739 N N . LEU A 1 588 ? -29.425 -2.261 22.586 1.00 88.38 588 LEU A N 1
ATOM 4740 C CA . LEU A 1 588 ? -30.179 -1.400 23.509 1.00 88.38 588 LEU A CA 1
ATOM 4741 C C . LEU A 1 588 ? -29.650 -1.500 24.949 1.00 88.38 588 LEU A C 1
ATOM 4743 O O . LEU A 1 588 ? -29.432 -0.487 25.617 1.00 88.38 588 LEU A O 1
ATOM 4747 N N . LYS A 1 589 ? -29.351 -2.719 25.423 1.00 89.38 589 LYS A N 1
ATOM 4748 C CA . LYS A 1 589 ? -28.679 -2.929 26.719 1.00 89.38 589 LYS A CA 1
ATOM 4749 C C . LYS A 1 589 ? -27.332 -2.217 26.769 1.00 89.38 589 LYS A C 1
ATOM 4751 O O . LYS A 1 589 ? -26.985 -1.647 27.803 1.00 89.38 589 LYS A O 1
ATOM 4756 N N . GLN A 1 590 ? -26.546 -2.281 25.699 1.00 85.38 590 GLN A N 1
ATOM 4757 C CA . GLN A 1 590 ? -25.237 -1.644 25.659 1.00 85.38 590 GLN A CA 1
ATOM 4758 C C . GLN A 1 590 ? -25.352 -0.115 25.678 1.00 85.38 590 GLN A C 1
ATOM 4760 O O . GLN A 1 590 ? -24.678 0.516 26.487 1.00 85.38 590 GLN A O 1
ATOM 4765 N N . GLU A 1 591 ? -26.257 0.468 24.893 1.00 85.06 591 GLU A N 1
ATOM 4766 C CA . GLU A 1 591 ? -26.527 1.911 24.886 1.00 85.06 591 GLU A CA 1
ATOM 4767 C C . GLU A 1 591 ? -26.968 2.419 26.262 1.00 85.06 591 GLU A C 1
ATOM 4769 O O . GLU A 1 591 ? -26.466 3.436 26.747 1.00 85.06 591 GLU A O 1
ATOM 4774 N N . LEU A 1 592 ? -27.843 1.677 26.948 1.00 88.88 592 LEU A N 1
ATOM 4775 C CA . LEU A 1 592 ? -28.251 2.026 28.305 1.00 88.88 592 LEU A CA 1
ATOM 4776 C C . LEU A 1 592 ? -27.092 1.899 29.306 1.00 88.88 592 LEU A C 1
ATOM 4778 O O . LEU A 1 592 ? -26.936 2.764 30.167 1.00 88.88 592 LEU A O 1
ATOM 4782 N N . ARG A 1 593 ? -26.236 0.871 29.196 1.00 86.44 593 ARG A N 1
ATOM 4783 C CA . ARG A 1 593 ? -25.013 0.780 30.022 1.00 86.44 593 ARG A CA 1
ATOM 4784 C C . ARG A 1 593 ? -24.113 1.988 29.812 1.00 86.44 593 ARG A C 1
ATOM 4786 O O . ARG A 1 593 ? -23.589 2.520 30.787 1.00 86.44 593 ARG A O 1
ATOM 4793 N N . ASP A 1 594 ? -23.951 2.418 28.569 1.00 80.44 594 ASP A N 1
ATOM 4794 C CA . ASP A 1 594 ? -23.110 3.558 28.223 1.00 80.44 594 ASP A CA 1
ATOM 4795 C C . ASP A 1 594 ? -23.702 4.868 28.771 1.00 80.44 594 ASP A C 1
ATOM 4797 O O . ASP A 1 594 ? -22.973 5.647 29.388 1.00 80.44 594 ASP A O 1
ATOM 4801 N N . LYS A 1 595 ? -25.028 5.066 28.683 1.00 84.81 595 LYS A N 1
ATOM 4802 C CA . LYS A 1 595 ? -25.729 6.176 29.361 1.00 84.81 595 LYS A CA 1
ATOM 4803 C C . LYS A 1 595 ? -25.516 6.155 30.878 1.00 84.81 595 LYS A C 1
ATOM 4805 O O . LYS A 1 595 ? -25.236 7.200 31.463 1.00 84.81 595 LYS A O 1
ATOM 4810 N N . ILE A 1 596 ? -25.622 4.983 31.517 1.00 87.50 596 ILE A N 1
ATOM 4811 C CA . ILE A 1 596 ? -25.420 4.830 32.970 1.00 87.50 596 ILE A CA 1
ATOM 4812 C C . ILE A 1 596 ? -23.979 5.184 33.353 1.00 87.50 596 ILE A C 1
ATOM 4814 O O . ILE A 1 596 ? -23.772 5.934 34.304 1.00 87.50 596 ILE A O 1
ATOM 4818 N N . ARG A 1 597 ? -22.982 4.685 32.612 1.00 79.75 597 ARG A N 1
ATOM 4819 C CA . ARG A 1 597 ? -21.561 4.997 32.852 1.00 79.75 597 ARG A CA 1
ATOM 4820 C C . ARG A 1 597 ? -21.253 6.476 32.673 1.00 79.75 597 ARG A C 1
ATOM 4822 O O . ARG A 1 597 ? -20.472 7.023 33.437 1.00 79.75 597 ARG A O 1
ATOM 4829 N N . ALA A 1 598 ? -21.885 7.114 31.693 1.00 78.88 598 ALA A N 1
ATOM 4830 C CA . ALA A 1 598 ? -21.739 8.542 31.451 1.00 78.88 598 ALA A CA 1
ATOM 4831 C C . ALA A 1 598 ? -22.457 9.418 32.496 1.00 78.88 598 ALA A C 1
ATOM 4833 O O . ALA A 1 598 ? -22.391 10.639 32.389 1.00 78.88 598 ALA A O 1
ATOM 4834 N N . GLY A 1 599 ? -23.188 8.830 33.454 1.00 83.44 599 GLY A N 1
ATOM 4835 C CA . GLY A 1 599 ? -24.017 9.575 34.406 1.00 83.44 599 GLY A CA 1
ATOM 4836 C C . GLY A 1 599 ? -25.217 10.274 33.757 1.00 83.44 599 GLY A C 1
ATOM 4837 O O . GLY A 1 599 ? -25.801 11.167 34.357 1.00 83.44 599 GLY A O 1
ATOM 4838 N N . LYS A 1 600 ? -25.580 9.885 32.528 1.00 86.56 600 LYS A N 1
ATOM 4839 C CA . LYS A 1 600 ? -26.645 10.508 31.722 1.00 86.56 600 LYS A CA 1
ATOM 4840 C C . LYS A 1 600 ? -27.957 9.725 31.734 1.00 86.56 600 LYS A C 1
ATOM 4842 O O . LYS A 1 600 ? -28.922 10.162 31.120 1.00 86.56 600 LYS A O 1
ATOM 4847 N N . ALA A 1 601 ? -27.986 8.549 32.360 1.00 89.25 601 ALA A N 1
ATOM 4848 C CA . ALA A 1 601 ? -29.202 7.751 32.466 1.00 89.25 601 ALA A CA 1
ATOM 4849 C C . ALA A 1 601 ? -30.132 8.320 33.543 1.00 89.25 601 ALA A C 1
ATOM 4851 O O . ALA A 1 601 ? -29.731 8.479 34.696 1.00 89.25 601 ALA A O 1
ATOM 4852 N N . THR A 1 602 ? -31.383 8.567 33.174 1.00 89.94 602 THR A N 1
ATOM 4853 C CA . THR A 1 602 ? -32.456 8.945 34.095 1.00 89.94 602 THR A CA 1
ATOM 4854 C C . THR A 1 602 ? -33.144 7.700 34.676 1.00 89.94 602 THR A C 1
ATOM 4856 O O . THR A 1 602 ? -33.067 6.614 34.088 1.00 89.94 602 THR A O 1
ATOM 4859 N N . PRO A 1 603 ? -33.870 7.815 35.806 1.00 89.12 603 PRO A N 1
ATOM 4860 C CA . PRO A 1 603 ? -34.745 6.741 36.282 1.00 89.12 603 PRO A CA 1
ATOM 4861 C C . PRO A 1 603 ? -35.765 6.296 35.223 1.00 89.12 603 PRO A C 1
ATOM 4863 O O . PRO A 1 603 ? -36.090 5.111 35.143 1.00 89.12 603 PRO A O 1
ATOM 4866 N N . GLN A 1 604 ? -36.208 7.231 34.375 1.00 90.94 604 GLN A N 1
ATOM 4867 C CA . GLN A 1 604 ? -37.141 6.964 33.289 1.00 90.94 604 GLN A CA 1
ATOM 4868 C C . GLN A 1 604 ? -36.526 6.068 32.207 1.00 90.94 604 GLN A C 1
ATOM 4870 O O . GLN A 1 604 ? -37.171 5.107 31.807 1.00 90.94 604 GLN A O 1
ATOM 4875 N N . ASP A 1 605 ? -35.260 6.280 31.819 1.00 89.88 605 ASP A N 1
ATOM 4876 C CA . ASP A 1 605 ? -34.563 5.402 30.860 1.00 89.88 605 ASP A CA 1
ATOM 4877 C C . ASP A 1 605 ? -34.532 3.936 31.344 1.00 89.88 605 ASP A C 1
ATOM 4879 O O . ASP A 1 605 ? -34.661 2.997 30.556 1.00 89.88 605 ASP A O 1
ATOM 4883 N N . ILE A 1 606 ? -34.358 3.725 32.655 1.00 89.50 606 ILE A N 1
ATOM 4884 C CA . ILE A 1 606 ? -34.332 2.386 33.261 1.00 89.50 606 ILE A CA 1
ATOM 4885 C C . ILE A 1 606 ? -35.744 1.791 33.295 1.00 89.50 606 ILE A C 1
ATOM 4887 O O . ILE A 1 606 ? -35.917 0.616 32.966 1.00 89.50 606 ILE A O 1
ATOM 4891 N N . ALA A 1 607 ? -36.749 2.587 33.670 1.00 89.81 607 ALA A N 1
ATOM 4892 C CA . ALA A 1 607 ? -38.146 2.162 33.664 1.00 89.81 607 ALA A CA 1
ATOM 4893 C C . ALA A 1 607 ? -38.617 1.792 32.248 1.00 89.81 607 ALA A C 1
ATOM 4895 O O . ALA A 1 607 ? -39.253 0.756 32.068 1.00 89.81 607 ALA A O 1
ATOM 4896 N N . ASP A 1 608 ? -38.243 2.577 31.238 1.00 92.31 608 ASP A N 1
ATOM 4897 C CA . ASP A 1 608 ? -38.552 2.327 29.829 1.00 92.31 608 ASP A CA 1
ATOM 4898 C C . ASP A 1 608 ? -37.923 1.029 29.340 1.00 92.31 608 ASP A C 1
ATOM 4900 O O . ASP A 1 608 ? -38.617 0.199 28.758 1.00 92.31 608 ASP A O 1
ATOM 4904 N N . ALA A 1 609 ? -36.649 0.790 29.656 1.00 89.94 609 ALA A N 1
ATOM 4905 C CA . ALA A 1 609 ? -35.984 -0.461 29.305 1.00 89.94 609 ALA A CA 1
ATOM 4906 C C . ALA A 1 609 ? -36.617 -1.688 29.986 1.00 89.94 609 ALA A C 1
ATOM 4908 O O . ALA A 1 609 ? -36.616 -2.776 29.411 1.00 89.94 609 ALA A O 1
ATOM 4909 N N . VAL A 1 610 ? -37.177 -1.536 31.192 1.00 91.38 610 VAL A N 1
ATOM 4910 C CA . VAL A 1 610 ? -37.945 -2.609 31.844 1.00 91.38 610 VAL A CA 1
ATOM 4911 C C . VAL A 1 610 ? -39.299 -2.811 31.164 1.00 91.38 610 VAL A C 1
ATOM 4913 O O . VAL A 1 610 ? -39.661 -3.950 30.871 1.00 91.38 610 VAL A O 1
ATOM 4916 N N . ARG A 1 611 ? -40.027 -1.728 30.861 1.00 90.88 611 ARG A N 1
ATOM 4917 C CA . ARG A 1 611 ? -41.333 -1.780 30.176 1.00 90.88 611 ARG A CA 1
ATOM 4918 C C . ARG A 1 611 ? -41.237 -2.382 28.777 1.00 90.88 611 ARG A C 1
ATOM 4920 O O . ARG A 1 611 ? -42.090 -3.171 28.396 1.00 90.88 611 ARG A O 1
ATOM 4927 N N . GLN A 1 612 ? -40.182 -2.049 28.042 1.00 88.31 612 GLN A N 1
ATOM 4928 C CA . GLN A 1 612 ? -39.902 -2.570 26.702 1.00 88.31 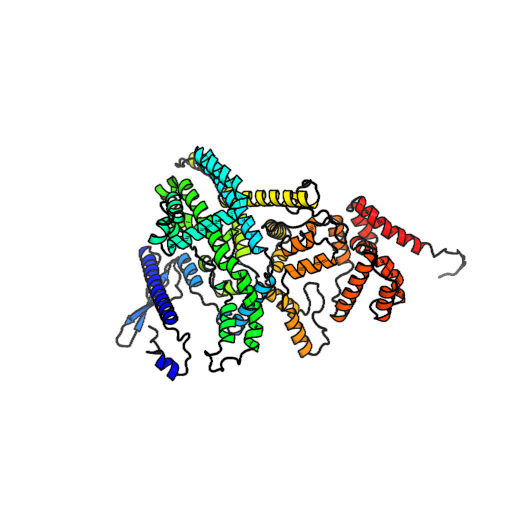612 GLN A CA 1
ATOM 4929 C C . GLN A 1 612 ? -39.327 -3.997 26.720 1.00 88.31 612 GLN A C 1
ATOM 4931 O O . GLN A 1 612 ? -38.991 -4.534 25.670 1.00 88.31 612 GLN A O 1
ATOM 4936 N N . GLY A 1 613 ? -39.152 -4.612 27.896 1.00 87.12 613 GLY A N 1
ATOM 4937 C CA . GLY A 1 613 ? -38.616 -5.969 28.026 1.00 87.12 613 GLY A CA 1
ATOM 4938 C C . GLY A 1 613 ? -37.105 -6.096 27.799 1.00 87.12 613 GLY A C 1
ATOM 4939 O O . GLY A 1 613 ? -36.562 -7.182 27.986 1.00 87.12 613 GLY A O 1
ATOM 4940 N N . VAL A 1 614 ? -36.402 -4.999 27.486 1.00 87.00 614 VAL A N 1
ATOM 4941 C CA . VAL A 1 614 ? -34.939 -4.961 27.301 1.00 87.00 614 VAL A CA 1
ATOM 4942 C C . VAL A 1 614 ? -34.211 -5.392 28.576 1.00 87.00 614 VAL A C 1
ATOM 4944 O O . VAL A 1 614 ? -33.140 -5.989 28.519 1.00 87.00 614 VAL A O 1
ATOM 4947 N N . ILE A 1 615 ? -34.756 -5.110 29.761 1.00 90.19 615 ILE A N 1
ATOM 4948 C CA . ILE A 1 615 ? -34.214 -5.608 31.029 1.00 90.19 615 ILE A CA 1
ATOM 4949 C C . ILE A 1 615 ? -35.335 -6.240 31.846 1.00 90.19 615 ILE A C 1
ATOM 4951 O O . ILE A 1 615 ? -36.367 -5.630 32.094 1.00 90.19 615 ILE A O 1
ATOM 4955 N N . LYS A 1 616 ? -35.107 -7.453 32.360 1.00 89.12 616 LYS A N 1
ATOM 4956 C CA . LYS A 1 616 ? -36.047 -8.087 33.294 1.00 89.12 616 LYS A CA 1
ATOM 4957 C C . LYS A 1 616 ? -36.162 -7.250 34.570 1.00 89.12 616 LYS A C 1
ATOM 4959 O O . LYS A 1 616 ? -35.141 -6.949 35.187 1.00 89.12 616 LYS A O 1
ATOM 4964 N N . GLN A 1 617 ? -37.383 -6.982 35.032 1.00 87.75 617 GLN A N 1
ATOM 4965 C CA . GLN A 1 617 ? -37.653 -6.190 36.243 1.00 87.75 617 GLN A CA 1
ATOM 4966 C C . GLN A 1 617 ? -36.859 -6.679 37.469 1.00 87.75 617 GLN A C 1
ATOM 4968 O O . GLN A 1 617 ? -36.165 -5.896 38.113 1.00 87.75 617 GLN A O 1
ATOM 4973 N N . ARG A 1 618 ? -36.841 -7.998 37.722 1.00 86.38 618 ARG A N 1
ATOM 4974 C CA . ARG A 1 618 ? -36.049 -8.621 38.809 1.00 86.38 618 ARG A CA 1
ATOM 4975 C C . ARG A 1 618 ? -34.533 -8.388 38.686 1.00 86.38 618 ARG A C 1
ATOM 4977 O O . ARG A 1 618 ? -33.805 -8.481 39.668 1.00 86.38 618 ARG A O 1
ATOM 4984 N N . GLY A 1 619 ? -34.041 -8.118 37.477 1.00 84.25 619 GLY A N 1
ATOM 4985 C CA . GLY A 1 619 ? -32.628 -7.909 37.168 1.00 84.25 619 GLY A CA 1
ATOM 4986 C C . GLY A 1 619 ? -32.202 -6.443 37.080 1.00 84.25 619 GLY A C 1
ATOM 4987 O O . GLY A 1 619 ? -30.999 -6.200 36.991 1.00 84.25 619 GLY A O 1
ATOM 4988 N N . ALA A 1 620 ? -33.129 -5.480 37.124 1.00 86.00 620 ALA A N 1
ATOM 4989 C CA . ALA A 1 620 ? -32.853 -4.067 36.850 1.00 86.00 620 ALA A CA 1
ATOM 4990 C C . ALA A 1 620 ? -31.785 -3.475 37.787 1.00 86.00 620 ALA A C 1
ATOM 4992 O O . ALA A 1 620 ? -30.778 -2.942 37.323 1.00 86.00 620 ALA A O 1
ATOM 4993 N N . THR A 1 621 ? -31.910 -3.678 39.102 1.00 86.69 621 THR A N 1
ATOM 4994 C CA . THR A 1 621 ? -30.923 -3.196 40.088 1.00 86.69 621 THR A CA 1
ATOM 4995 C C . THR A 1 621 ? -29.538 -3.808 39.865 1.00 86.69 621 THR A C 1
ATOM 4997 O O . THR A 1 621 ? -28.516 -3.122 39.928 1.00 86.69 621 THR A O 1
ATOM 5000 N N . THR A 1 622 ? -29.481 -5.107 39.554 1.00 86.38 622 THR A N 1
ATOM 5001 C CA . THR A 1 622 ? -28.213 -5.793 39.260 1.00 86.38 622 THR A CA 1
ATOM 5002 C C . THR A 1 622 ? -27.618 -5.316 37.937 1.00 86.38 622 THR A C 1
ATOM 5004 O O . THR A 1 622 ? -26.399 -5.177 37.839 1.00 86.38 622 THR A O 1
ATOM 5007 N N . PHE A 1 623 ? -28.451 -5.032 36.934 1.00 88.50 623 PHE A N 1
ATOM 5008 C CA . PHE A 1 623 ? -28.018 -4.458 35.667 1.00 88.50 623 PHE A CA 1
ATOM 5009 C C . PHE A 1 623 ? -27.387 -3.085 35.881 1.00 88.50 623 PHE A C 1
ATOM 5011 O O . PHE A 1 623 ? -26.262 -2.888 35.440 1.00 88.50 623 PHE A O 1
ATOM 5018 N N . VAL A 1 624 ? -28.043 -2.184 36.619 1.00 87.94 624 VAL A N 1
ATOM 5019 C CA . VAL A 1 624 ? -27.514 -0.844 36.925 1.00 87.94 624 VAL A CA 1
ATOM 5020 C C . VAL A 1 624 ? -26.202 -0.936 37.706 1.00 87.94 624 VAL A C 1
ATOM 5022 O O . VAL A 1 624 ? -25.237 -0.253 37.367 1.00 87.94 624 VAL A O 1
ATOM 5025 N N . LYS A 1 625 ? -26.110 -1.834 38.699 1.00 86.94 625 LYS A N 1
ATOM 5026 C CA . LYS A 1 625 ? -24.859 -2.069 39.439 1.00 86.94 625 LYS A CA 1
ATOM 5027 C C . LYS A 1 625 ? -23.739 -2.577 38.522 1.00 86.94 625 LYS A C 1
ATOM 5029 O O . LYS A 1 625 ? -22.622 -2.079 38.590 1.00 86.94 625 LYS A O 1
ATOM 5034 N N . ASN A 1 626 ? -24.030 -3.547 37.653 1.00 86.81 626 ASN A N 1
ATOM 5035 C CA . ASN A 1 626 ? -23.050 -4.109 36.718 1.00 86.81 626 ASN A CA 1
ATOM 5036 C C . ASN A 1 626 ? -22.698 -3.153 35.574 1.00 86.81 626 ASN A C 1
ATOM 5038 O O . ASN A 1 626 ? -21.599 -3.246 35.039 1.00 86.81 626 ASN A O 1
ATOM 5042 N N . ALA A 1 627 ? -23.603 -2.253 35.187 1.00 86.44 627 ALA A N 1
ATOM 5043 C CA . ALA A 1 627 ? -23.367 -1.271 34.137 1.00 86.44 627 ALA A CA 1
ATOM 5044 C C . ALA A 1 627 ? -22.194 -0.348 34.491 1.00 86.44 627 ALA A C 1
ATOM 5046 O O . ALA A 1 627 ? -21.464 0.065 33.596 1.00 86.44 627 ALA A O 1
ATOM 5047 N N . LYS A 1 628 ? -21.960 -0.104 35.787 1.00 84.69 628 LYS A N 1
ATOM 5048 C CA . LYS A 1 628 ? -20.822 0.675 36.295 1.00 84.69 628 LYS A CA 1
ATOM 5049 C C . LYS A 1 628 ? -19.471 -0.046 36.193 1.00 84.69 628 LYS A C 1
ATOM 5051 O O . LYS A 1 628 ? -18.444 0.611 36.285 1.00 84.69 628 LYS A O 1
ATOM 5056 N N . LEU A 1 629 ? -19.456 -1.367 35.999 1.00 84.31 629 LEU A N 1
ATOM 5057 C CA . LEU A 1 629 ? -18.219 -2.136 35.837 1.00 84.31 629 LEU A CA 1
ATOM 5058 C C . LEU A 1 629 ? -17.699 -2.021 34.402 1.00 84.31 629 LEU A C 1
ATOM 5060 O O . LEU A 1 629 ? -18.488 -2.071 33.453 1.00 84.31 629 LEU A O 1
ATOM 5064 N N . ASN A 1 630 ? -16.382 -1.928 34.230 1.00 80.81 630 ASN A N 1
ATOM 5065 C CA . ASN A 1 630 ? -15.742 -1.999 32.915 1.00 80.81 630 ASN A CA 1
ATOM 5066 C C . ASN A 1 630 ? -15.654 -3.454 32.395 1.00 80.81 630 ASN A C 1
ATOM 5068 O O . ASN A 1 630 ? -15.976 -4.409 33.106 1.00 80.81 630 ASN A O 1
ATOM 5072 N N . THR A 1 631 ? -15.249 -3.650 31.134 1.00 82.06 631 THR A N 1
ATOM 5073 C CA . THR A 1 631 ? -15.194 -4.992 30.515 1.00 82.06 631 THR A CA 1
ATOM 5074 C C . THR A 1 631 ? -14.280 -5.948 31.283 1.00 82.06 631 THR A C 1
ATOM 5076 O O . THR A 1 631 ? -14.653 -7.099 31.497 1.00 82.06 631 THR A O 1
ATOM 5079 N N . MET A 1 632 ? -13.120 -5.471 31.742 1.00 87.69 632 MET A N 1
ATOM 5080 C CA . MET A 1 632 ? -12.150 -6.262 32.504 1.00 87.69 632 MET A CA 1
ATOM 5081 C C . MET A 1 632 ? -12.749 -6.748 33.832 1.00 87.69 632 MET A C 1
ATOM 5083 O O . MET A 1 632 ? -12.711 -7.938 34.133 1.00 87.69 632 MET A O 1
ATOM 5087 N N . GLN A 1 633 ? -13.392 -5.854 34.582 1.00 89.31 633 GLN A N 1
ATOM 5088 C CA . GLN A 1 633 ? -14.091 -6.166 35.830 1.00 89.31 633 GLN A CA 1
ATOM 5089 C C . GLN A 1 633 ? -15.250 -7.147 35.615 1.00 89.31 633 GLN A C 1
ATOM 5091 O O . GLN A 1 633 ? -15.473 -8.041 36.432 1.00 89.31 633 GLN A O 1
ATOM 5096 N N . ILE A 1 634 ? -15.985 -7.010 34.506 1.00 87.44 634 ILE A N 1
ATOM 5097 C CA . ILE A 1 634 ? -17.041 -7.955 34.126 1.00 87.44 634 ILE A CA 1
ATOM 5098 C C . ILE A 1 634 ? -16.445 -9.335 33.836 1.00 87.44 634 ILE A C 1
ATOM 5100 O O . ILE A 1 634 ? -16.967 -10.327 34.344 1.00 87.44 634 ILE A O 1
ATOM 5104 N N . MET A 1 635 ? -15.365 -9.415 33.054 1.00 91.00 635 MET A N 1
ATOM 5105 C CA . MET A 1 635 ? -14.696 -10.684 32.757 1.00 91.00 635 MET A CA 1
ATOM 5106 C C . MET A 1 635 ? -14.186 -11.340 34.043 1.00 91.00 635 MET A C 1
ATOM 5108 O O . MET A 1 635 ? -14.521 -12.493 34.305 1.00 91.00 635 MET A O 1
ATOM 5112 N N . TRP A 1 636 ? -13.492 -10.579 34.894 1.00 92.69 636 TRP A N 1
ATOM 5113 C CA . TRP A 1 636 ? -12.999 -11.038 36.193 1.00 92.69 636 TRP A CA 1
ATOM 5114 C C . TRP A 1 636 ? -14.105 -11.584 37.091 1.00 92.69 636 TRP A C 1
ATOM 5116 O O . TRP A 1 636 ? -13.999 -12.686 37.624 1.00 92.69 636 TRP A O 1
ATOM 5126 N N . LYS A 1 637 ? -15.216 -10.848 37.214 1.00 91.44 637 LYS A N 1
ATOM 5127 C CA . LYS A 1 637 ? -16.365 -11.238 38.042 1.00 91.44 637 LYS A CA 1
ATOM 5128 C C . LYS A 1 637 ? -16.877 -12.642 37.717 1.00 91.44 637 LYS A C 1
ATOM 5130 O O . LYS A 1 637 ? -17.331 -13.359 38.612 1.00 91.44 637 LYS A O 1
ATOM 5135 N N . TYR A 1 638 ? -16.860 -13.006 36.441 1.00 89.38 638 TYR A N 1
ATOM 5136 C CA . TYR A 1 638 ? -17.430 -14.253 35.944 1.00 89.38 638 TYR A CA 1
ATOM 5137 C C . TYR A 1 638 ? -16.408 -15.377 35.754 1.00 89.38 638 TYR A C 1
ATOM 5139 O O . TYR A 1 638 ? -16.826 -16.466 35.367 1.00 89.38 638 TYR A O 1
ATOM 5147 N N . LEU A 1 639 ? -15.127 -15.139 36.044 1.00 92.06 639 LEU A N 1
ATOM 5148 C CA . LEU A 1 639 ? -14.108 -16.183 36.052 1.00 92.06 639 LEU A CA 1
ATOM 5149 C C . LEU A 1 639 ? -14.179 -17.052 37.310 1.00 92.06 639 LEU A C 1
ATOM 5151 O O . LEU A 1 639 ? -14.512 -16.580 38.407 1.00 92.06 639 LEU A O 1
ATOM 5155 N N . SER A 1 640 ? -13.815 -18.323 37.143 1.00 92.00 640 SER A N 1
ATOM 5156 C CA . SER A 1 640 ? -13.654 -19.258 38.259 1.00 92.00 640 SER A CA 1
ATOM 5157 C C . SER A 1 640 ? -12.553 -18.799 39.235 1.00 92.00 640 SER A C 1
ATOM 5159 O O . SER A 1 640 ? -11.659 -18.035 38.851 1.00 92.00 640 SER A O 1
ATOM 5161 N N . PRO A 1 641 ? -12.615 -19.201 40.517 1.00 91.94 641 PRO A N 1
ATOM 5162 C CA . PRO A 1 641 ? -11.574 -18.886 41.496 1.00 91.94 641 PRO A CA 1
ATOM 5163 C C . PRO A 1 641 ? -10.169 -19.319 41.055 1.00 91.94 641 PRO A C 1
ATOM 5165 O O . PRO A 1 641 ? -9.220 -18.573 41.268 1.00 91.94 641 PRO A O 1
ATOM 5168 N N . GLU A 1 642 ? -10.045 -20.467 40.387 1.00 92.62 642 GLU A N 1
ATOM 5169 C CA . GLU A 1 642 ? -8.766 -21.033 39.939 1.00 92.62 642 GLU A CA 1
ATOM 5170 C C . GLU A 1 642 ? -8.139 -20.167 38.844 1.00 92.62 642 GLU A C 1
ATOM 5172 O O . GLU A 1 642 ? -6.965 -19.810 38.918 1.00 92.62 642 GLU A O 1
ATOM 5177 N N . GLU A 1 643 ? -8.934 -19.761 37.849 1.00 94.06 643 GLU A N 1
ATOM 5178 C CA . GLU A 1 643 ? -8.466 -18.860 36.792 1.00 94.06 643 GLU A CA 1
ATOM 5179 C C . GLU A 1 643 ? -8.123 -17.474 37.349 1.00 94.06 643 GLU A C 1
ATOM 5181 O O . GLU A 1 643 ? -7.123 -16.880 36.949 1.00 94.06 643 GLU A O 1
ATOM 5186 N N . ARG A 1 644 ? -8.894 -16.970 38.322 1.00 94.12 644 ARG A N 1
ATOM 5187 C CA . ARG A 1 644 ? -8.553 -15.718 39.014 1.00 94.12 644 ARG A CA 1
ATOM 5188 C C . ARG A 1 644 ? -7.223 -15.836 39.758 1.00 94.12 644 ARG A C 1
ATOM 5190 O O . ARG A 1 644 ? -6.366 -14.978 39.576 1.00 94.12 644 ARG A O 1
ATOM 5197 N N . ALA A 1 645 ? -7.007 -16.909 40.518 1.00 93.44 645 ALA A N 1
ATOM 5198 C CA . ALA A 1 645 ? -5.744 -17.155 41.213 1.00 93.44 645 ALA A CA 1
ATOM 5199 C C . ALA A 1 645 ? -4.560 -17.272 40.237 1.00 93.44 645 ALA A C 1
ATOM 5201 O O . ALA A 1 645 ? -3.505 -16.695 40.487 1.00 93.44 645 ALA A O 1
ATOM 5202 N N . ARG A 1 646 ? -4.748 -17.943 39.090 1.00 95.38 646 ARG A N 1
ATOM 5203 C CA . ARG A 1 646 ? -3.723 -18.063 38.040 1.00 95.38 646 ARG A CA 1
ATOM 5204 C C . ARG A 1 646 ? -3.366 -16.718 37.409 1.00 95.38 646 ARG A C 1
ATOM 5206 O O . ARG A 1 646 ? -2.208 -16.487 37.079 1.00 95.38 646 ARG A O 1
ATOM 5213 N N . LEU A 1 647 ? -4.358 -15.861 37.175 1.00 95.31 647 LEU A N 1
ATOM 5214 C CA . LEU A 1 647 ? -4.170 -14.601 36.454 1.00 95.31 647 LEU A CA 1
ATOM 5215 C C . LEU A 1 647 ? -3.770 -13.433 37.361 1.00 95.31 647 LEU A C 1
ATOM 5217 O O . LEU A 1 647 ? -3.170 -12.482 36.868 1.00 95.31 647 LEU A O 1
ATOM 5221 N N . TRP A 1 648 ? -4.062 -13.494 38.663 1.00 94.06 648 TRP A N 1
ATOM 5222 C CA . TRP A 1 648 ? -3.738 -12.436 39.627 1.00 94.06 648 TRP A CA 1
ATOM 5223 C C . TRP A 1 648 ? -2.273 -11.959 39.585 1.00 94.06 648 TRP A C 1
ATOM 5225 O O . TRP A 1 648 ? -2.062 -10.746 39.559 1.00 94.06 648 TRP A O 1
ATOM 5235 N N . PRO A 1 649 ? -1.256 -12.844 39.491 1.00 95.38 649 PRO A N 1
ATOM 5236 C CA . PRO A 1 649 ? 0.146 -12.425 39.436 1.00 95.38 649 PRO A CA 1
ATOM 5237 C C . PRO A 1 649 ? 0.522 -11.656 38.163 1.00 95.38 649 PRO A C 1
ATOM 5239 O O . PRO A 1 649 ? 1.554 -10.997 38.136 1.00 95.38 649 PRO A O 1
ATOM 5242 N N . LEU A 1 650 ? -0.282 -11.754 37.097 1.00 94.31 650 LEU A N 1
ATOM 5243 C CA . LEU A 1 650 ? -0.035 -11.041 35.841 1.00 94.31 650 LEU A CA 1
ATOM 5244 C C . LEU A 1 650 ? -0.564 -9.601 35.872 1.00 94.31 650 LEU A C 1
ATOM 5246 O O . LEU A 1 650 ? -0.145 -8.797 35.039 1.00 94.31 650 LEU A O 1
ATOM 5250 N N . ALA A 1 651 ? -1.506 -9.298 36.773 1.00 92.44 651 ALA A N 1
ATOM 5251 C CA . ALA A 1 651 ? -2.150 -7.993 36.874 1.00 92.44 651 ALA A CA 1
ATOM 5252 C C . ALA A 1 651 ? -1.209 -6.957 37.504 1.00 92.44 651 ALA A C 1
ATOM 5254 O O . ALA A 1 651 ? -0.586 -7.229 38.534 1.00 92.44 651 ALA A O 1
ATOM 5255 N N . SER A 1 652 ? -1.147 -5.756 36.923 1.00 90.88 652 SER A N 1
ATOM 5256 C CA . SER A 1 652 ? -0.433 -4.621 37.521 1.00 90.88 652 SER A CA 1
ATOM 5257 C C . SER A 1 652 ? -1.075 -4.195 38.852 1.00 90.88 652 SER A C 1
ATOM 5259 O O . SER A 1 652 ? -2.237 -4.526 39.103 1.00 90.88 652 SER A O 1
ATOM 5261 N N . PRO A 1 653 ? -0.380 -3.428 39.712 1.00 92.00 653 PRO A N 1
ATOM 5262 C CA . PRO A 1 653 ? -0.970 -2.905 40.946 1.00 92.00 653 PRO A CA 1
ATOM 5263 C C . PRO A 1 653 ? -2.286 -2.140 40.722 1.00 92.00 653 PRO A C 1
ATOM 5265 O O . PRO A 1 653 ? -3.247 -2.328 41.468 1.00 92.00 653 PRO A O 1
ATOM 5268 N N . GLU A 1 654 ? -2.369 -1.334 39.661 1.00 86.88 654 GLU A N 1
ATOM 5269 C CA . GLU A 1 654 ? -3.582 -0.599 39.284 1.00 86.88 654 GLU A CA 1
ATOM 5270 C C . GLU A 1 654 ? -4.702 -1.544 38.839 1.00 86.88 654 GLU A C 1
ATOM 5272 O O . GLU A 1 654 ? -5.870 -1.343 39.179 1.00 86.88 654 GLU A O 1
ATOM 5277 N N . GLU A 1 655 ? -4.362 -2.591 38.084 1.00 90.00 655 GLU A N 1
ATOM 5278 C CA . GLU A 1 655 ? -5.318 -3.617 37.676 1.00 90.00 655 GLU A CA 1
ATOM 5279 C C . GLU A 1 655 ? -5.839 -4.390 38.883 1.00 90.00 655 GLU A C 1
ATOM 5281 O O . GLU A 1 655 ? -7.050 -4.519 39.037 1.00 90.00 655 GLU A O 1
ATOM 5286 N N . GLN A 1 656 ? -4.960 -4.827 39.784 1.00 91.38 656 GLN A N 1
ATOM 5287 C CA . GLN A 1 656 ? -5.350 -5.494 41.024 1.00 91.38 656 GLN A CA 1
ATOM 5288 C C . GLN A 1 656 ? -6.310 -4.631 41.842 1.00 91.38 656 GLN A C 1
ATOM 5290 O O . GLN A 1 656 ? -7.339 -5.132 42.294 1.00 91.38 656 GLN A O 1
ATOM 5295 N N . GLU A 1 657 ? -6.036 -3.334 41.981 1.00 89.19 657 GLU A N 1
ATOM 5296 C CA . GLU A 1 657 ? -6.917 -2.418 42.704 1.00 89.19 657 GLU A CA 1
ATOM 5297 C C . GLU A 1 657 ? -8.306 -2.313 42.053 1.00 89.19 657 GLU A C 1
ATOM 5299 O O . GLU A 1 657 ? -9.331 -2.448 42.728 1.00 89.19 657 GLU A O 1
ATOM 5304 N N . MET A 1 658 ? -8.369 -2.199 40.721 1.00 86.25 658 MET A N 1
ATOM 5305 C CA . MET A 1 658 ? -9.641 -2.222 39.985 1.00 86.25 658 MET A CA 1
ATOM 5306 C C . MET A 1 658 ? -10.431 -3.525 40.192 1.00 86.25 658 MET A C 1
ATOM 5308 O O . MET A 1 658 ? -11.667 -3.507 40.167 1.00 86.25 658 MET A O 1
ATOM 5312 N N . LEU A 1 659 ? -9.747 -4.656 40.373 1.00 90.06 659 LEU A N 1
ATOM 5313 C CA . LEU A 1 659 ? -10.365 -5.968 40.573 1.00 90.06 659 LEU A CA 1
ATOM 5314 C C . LEU A 1 659 ? -10.814 -6.196 42.022 1.00 90.06 659 LEU A C 1
ATOM 5316 O O . LEU A 1 659 ? -11.885 -6.769 42.233 1.00 90.06 659 LEU A O 1
ATOM 5320 N N . ARG A 1 660 ? -10.081 -5.679 43.020 1.00 87.75 660 ARG A N 1
ATOM 5321 C CA . ARG A 1 660 ? -10.484 -5.743 44.441 1.00 87.75 660 ARG A CA 1
ATOM 5322 C C . ARG A 1 660 ? -11.856 -5.125 44.673 1.00 87.75 660 ARG A C 1
ATOM 5324 O O . ARG A 1 660 ? -12.652 -5.681 45.423 1.00 87.75 660 ARG A O 1
ATOM 5331 N N . GLN A 1 661 ? -12.182 -4.037 43.973 1.00 80.88 661 GLN A N 1
ATOM 5332 C CA . GLN A 1 661 ? -13.508 -3.406 44.034 1.00 80.88 661 GLN A CA 1
ATOM 5333 C C . GLN A 1 661 ? -14.643 -4.361 43.617 1.00 80.88 661 GLN A C 1
ATOM 5335 O O . GLN A 1 661 ? -15.762 -4.282 44.130 1.00 80.88 661 GLN A O 1
ATOM 5340 N N . VAL A 1 662 ? -14.361 -5.295 42.704 1.00 84.12 662 VAL A N 1
ATOM 5341 C CA . VAL A 1 662 ? -15.315 -6.318 42.252 1.00 84.12 662 VAL A CA 1
ATOM 5342 C C . VAL A 1 662 ? -15.472 -7.418 43.301 1.00 84.12 662 VAL A C 1
ATOM 5344 O O . VAL A 1 662 ? -16.599 -7.841 43.578 1.00 84.12 662 VAL A O 1
ATOM 5347 N N . ASP A 1 663 ? -14.363 -7.864 43.892 1.00 81.31 663 ASP A N 1
ATOM 5348 C CA . ASP A 1 663 ? -14.340 -8.953 44.872 1.00 81.31 663 ASP A CA 1
ATOM 5349 C C . ASP A 1 663 ? -14.881 -8.519 46.250 1.00 81.31 663 ASP A C 1
ATOM 5351 O O . ASP A 1 663 ? -15.662 -9.253 46.863 1.00 81.31 663 ASP A O 1
ATOM 5355 N N . ALA A 1 664 ? -14.609 -7.286 46.693 1.00 65.56 664 ALA A N 1
ATOM 5356 C CA . ALA A 1 664 ? -15.168 -6.707 47.921 1.00 65.56 664 ALA A CA 1
ATOM 5357 C C . ALA A 1 664 ? -16.708 -6.635 47.884 1.00 65.56 664 ALA A C 1
ATOM 5359 O O . ALA A 1 664 ? -17.392 -6.970 48.853 1.00 65.56 664 ALA A O 1
ATOM 5360 N N . GLY A 1 665 ? -17.280 -6.299 46.721 1.00 60.16 665 GLY A N 1
ATOM 5361 C CA . GLY A 1 665 ? -18.729 -6.313 46.501 1.00 60.16 665 GLY A CA 1
ATOM 5362 C C . GLY A 1 665 ? -19.356 -7.716 46.453 1.00 60.16 665 GLY A C 1
ATOM 5363 O O . GLY A 1 665 ? -20.587 -7.824 46.393 1.00 60.16 665 GLY A O 1
ATOM 5364 N N . ARG A 1 666 ? -18.534 -8.776 46.444 1.00 60.78 666 ARG A N 1
ATOM 5365 C CA . ARG A 1 666 ? -18.938 -10.189 46.433 1.00 60.78 666 ARG A CA 1
ATOM 5366 C C . ARG A 1 666 ? -18.957 -10.772 47.850 1.00 60.78 666 ARG A C 1
ATOM 5368 O O . ARG A 1 666 ? -19.944 -11.416 48.198 1.00 60.78 666 ARG A O 1
ATOM 5375 N N . ASN A 1 667 ? -17.961 -10.448 48.680 1.00 46.38 667 ASN A N 1
ATOM 5376 C CA . ASN A 1 667 ? -17.874 -10.914 50.074 1.00 46.38 667 ASN A CA 1
ATOM 5377 C C . ASN A 1 667 ? -18.992 -10.367 50.981 1.00 46.38 667 ASN A C 1
ATOM 5379 O O . ASN A 1 667 ? -19.419 -11.050 51.906 1.00 46.38 667 ASN A O 1
ATOM 5383 N N . GLN A 1 668 ? -19.566 -9.199 50.669 1.00 42.47 668 GLN A N 1
ATOM 5384 C CA . GLN A 1 668 ? -20.765 -8.708 51.368 1.00 42.47 668 GLN A CA 1
ATOM 5385 C C . GLN A 1 668 ? -22.038 -9.527 51.076 1.00 42.47 668 GLN A C 1
ATOM 5387 O O . GLN A 1 668 ? -23.000 -9.441 51.831 1.00 42.47 668 GLN A O 1
ATOM 5392 N N . ARG A 1 669 ? -22.082 -10.326 49.997 1.00 43.59 669 ARG A N 1
ATOM 5393 C CA . ARG A 1 669 ? -23.243 -11.181 49.670 1.00 43.59 669 ARG A CA 1
ATOM 5394 C C . ARG A 1 669 ? -23.156 -12.585 50.269 1.00 43.59 669 ARG A C 1
ATOM 5396 O O . ARG A 1 669 ? -24.188 -13.237 50.380 1.00 43.59 669 ARG A O 1
ATOM 5403 N N . SER A 1 670 ? -21.967 -13.045 50.657 1.00 36.81 670 SER A N 1
ATOM 5404 C CA . SER A 1 670 ? -21.762 -14.342 51.318 1.00 36.81 670 SER A CA 1
ATOM 5405 C C . SER A 1 670 ? -21.846 -14.275 52.848 1.00 36.81 670 SER A C 1
ATOM 5407 O O . SER A 1 670 ? -21.922 -15.317 53.483 1.00 36.81 670 SER A O 1
ATOM 5409 N N . GLY A 1 671 ? -21.902 -13.079 53.448 1.00 32.84 671 GLY A N 1
ATOM 5410 C CA . GLY A 1 671 ? -22.055 -12.892 54.901 1.00 32.84 671 GLY A CA 1
ATOM 5411 C C . GLY A 1 671 ? -23.488 -13.019 55.445 1.00 32.84 671 GLY A C 1
ATOM 5412 O O . GLY A 1 671 ? -23.716 -12.720 56.609 1.00 32.84 671 GLY A O 1
ATOM 5413 N N . GLY A 1 672 ? -24.464 -13.420 54.618 1.00 30.66 672 GLY A N 1
ATOM 5414 C CA . GLY A 1 672 ? -25.890 -13.466 54.979 1.00 30.66 672 GLY A CA 1
ATOM 5415 C C . GLY A 1 672 ? -26.426 -14.822 55.448 1.00 30.66 672 GLY A C 1
ATOM 5416 O O . GLY A 1 672 ? -27.620 -14.934 55.697 1.00 30.66 672 GLY A O 1
ATOM 5417 N N . TRP A 1 673 ? -25.583 -15.850 55.561 1.00 32.91 673 TRP A N 1
ATOM 5418 C CA . TRP A 1 673 ? -25.955 -17.116 56.199 1.00 32.91 673 TRP A CA 1
ATOM 5419 C C . TRP A 1 673 ? -25.198 -17.243 57.517 1.00 32.91 673 TRP A C 1
ATOM 5421 O O . TRP A 1 673 ? -24.188 -17.934 57.620 1.00 32.91 673 TRP A O 1
ATOM 5431 N N . GLY A 1 674 ? -25.695 -16.531 58.532 1.00 29.17 674 GLY A N 1
ATOM 5432 C CA . GLY A 1 674 ? -25.398 -16.849 59.921 1.00 29.17 674 GLY A CA 1
ATOM 5433 C C . GLY A 1 674 ? -25.966 -18.231 60.221 1.00 29.17 674 GLY A C 1
ATOM 5434 O O . GLY A 1 674 ? -27.170 -18.386 60.413 1.00 29.17 674 GLY A O 1
ATOM 5435 N N . GLY A 1 675 ? -25.103 -19.244 60.193 1.00 28.83 675 GLY A N 1
ATOM 5436 C CA . GLY A 1 675 ? -25.435 -20.584 60.646 1.00 28.83 675 GLY A CA 1
ATOM 5437 C C . GLY A 1 675 ? -25.737 -20.551 62.138 1.00 28.83 675 GLY A C 1
ATOM 5438 O O . GLY A 1 675 ? -24.824 -20.534 62.957 1.00 28.83 675 GLY A O 1
ATOM 5439 N N . SER A 1 676 ? -27.020 -20.560 62.496 1.00 30.61 676 SER A N 1
ATOM 5440 C CA . SER A 1 676 ? -27.443 -21.017 63.812 1.00 30.61 676 SER A CA 1
ATOM 5441 C C . 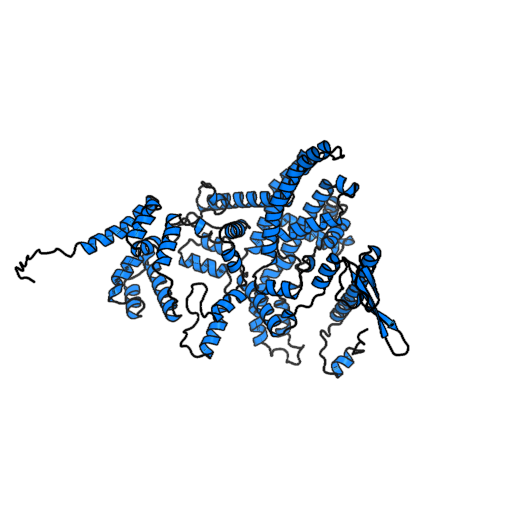SER A 1 676 ? -27.142 -22.513 63.892 1.00 30.61 676 SER A C 1
ATOM 5443 O O . SER A 1 676 ? -27.823 -23.330 63.265 1.00 30.61 676 SER A O 1
ATOM 5445 N N . SER A 1 677 ? -26.109 -22.875 64.641 1.00 33.44 677 SER A N 1
ATOM 5446 C CA . SER A 1 677 ? -25.843 -24.247 65.050 1.00 33.44 677 SER A CA 1
ATOM 5447 C C . SER A 1 677 ? -26.985 -24.735 65.948 1.00 33.44 677 SER A C 1
ATOM 5449 O O . SER A 1 677 ? -27.005 -24.517 67.155 1.00 33.44 677 SER A O 1
ATOM 5451 N N . ARG A 1 678 ? -27.965 -25.424 65.359 1.00 31.16 678 ARG A N 1
ATOM 5452 C CA . ARG A 1 678 ? -28.782 -26.391 66.098 1.00 31.16 678 ARG A CA 1
ATOM 5453 C C . ARG A 1 678 ? -28.207 -27.771 65.834 1.00 31.16 678 ARG A C 1
ATOM 5455 O O . ARG A 1 678 ? -28.449 -28.368 64.789 1.00 31.16 678 ARG A O 1
ATOM 5462 N N . SER A 1 679 ? -27.424 -28.246 66.795 1.00 31.55 679 SER A N 1
ATOM 5463 C CA . SER A 1 679 ? -27.074 -29.650 66.935 1.00 31.55 679 SER A CA 1
ATOM 5464 C C . SER A 1 679 ? -28.362 -30.471 67.042 1.00 31.55 679 SER A C 1
ATOM 5466 O O . SER A 1 679 ? -29.157 -30.311 67.966 1.00 31.55 679 SER A O 1
ATOM 5468 N N . ARG A 1 680 ? -28.588 -31.357 66.072 1.00 29.52 680 ARG A N 1
ATOM 5469 C CA . ARG A 1 680 ? -29.440 -32.529 66.263 1.00 29.52 680 ARG A CA 1
ATOM 5470 C C . ARG A 1 680 ? -28.522 -33.734 66.286 1.00 29.52 680 ARG A C 1
ATOM 5472 O O . ARG A 1 680 ? -27.966 -34.115 65.260 1.00 29.52 680 ARG A O 1
ATOM 5479 N N . SER A 1 681 ? -28.343 -34.270 67.485 1.00 29.08 681 SER A N 1
ATOM 5480 C CA . SER A 1 681 ? -27.811 -35.600 67.714 1.00 29.08 681 SER A CA 1
ATOM 5481 C C . SER A 1 681 ? -28.690 -36.619 66.991 1.00 29.08 681 SER A C 1
ATOM 5483 O O . SER A 1 681 ? -29.903 -36.661 67.188 1.00 29.08 681 SER A O 1
ATOM 5485 N N . TRP A 1 682 ? -28.067 -37.447 66.164 1.00 29.80 682 TRP A N 1
ATOM 5486 C CA . TRP A 1 682 ? -28.618 -38.735 65.772 1.00 29.80 682 TRP A CA 1
ATOM 5487 C C . TRP A 1 682 ? -27.643 -39.790 66.267 1.00 29.80 682 TRP A C 1
ATOM 5489 O O . TRP A 1 682 ? -26.525 -39.908 65.769 1.00 29.80 682 TRP A O 1
ATOM 5499 N N . GLY A 1 683 ? -28.058 -40.478 67.325 1.00 26.75 683 GLY A N 1
ATOM 5500 C CA . GLY A 1 683 ? -27.432 -41.707 67.770 1.00 26.75 683 GLY A CA 1
ATOM 5501 C C . GLY A 1 683 ? -27.939 -42.892 66.949 1.00 26.75 683 GLY A C 1
ATOM 5502 O O . GLY A 1 683 ? -29.108 -42.937 66.577 1.00 26.75 683 GLY A O 1
ATOM 5503 N N . SER A 1 684 ? -27.014 -43.834 66.741 1.00 30.34 684 SER A N 1
ATOM 5504 C CA . SER A 1 684 ? -27.199 -45.293 66.750 1.00 30.34 684 SER A CA 1
ATOM 5505 C C . SER A 1 684 ? -28.192 -45.932 65.762 1.00 30.34 684 SER A C 1
ATOM 5507 O O . SER A 1 684 ? -29.397 -45.902 65.989 1.00 30.34 684 SER A O 1
ATOM 5509 N N . ASN A 1 685 ? -27.693 -46.668 64.758 1.00 28.27 685 ASN A N 1
ATOM 5510 C CA . ASN A 1 685 ? -27.468 -48.125 64.870 1.00 28.27 685 ASN A CA 1
ATOM 5511 C C . ASN A 1 685 ? -27.010 -48.774 63.540 1.00 28.27 685 ASN A C 1
ATOM 5513 O O . ASN A 1 685 ? -27.660 -48.617 62.515 1.00 28.27 685 ASN A O 1
ATOM 5517 N N . TRP A 1 686 ? -25.880 -49.490 63.623 1.00 36.78 686 TRP A N 1
ATOM 5518 C CA . TRP A 1 686 ? -25.560 -50.822 63.073 1.00 36.78 686 TRP A CA 1
ATOM 5519 C C . TRP A 1 686 ? -26.368 -51.375 61.877 1.00 36.78 686 TRP A C 1
ATOM 5521 O O . TRP A 1 686 ? -27.537 -51.716 62.036 1.00 36.78 686 TRP A O 1
ATOM 5531 N N . HIS A 1 687 ? -25.719 -51.605 60.727 1.00 34.22 687 HIS A N 1
ATOM 5532 C CA . HIS A 1 687 ? -25.013 -52.852 60.372 1.00 34.22 687 HIS A CA 1
ATOM 5533 C C . HIS A 1 687 ? -24.117 -52.657 59.144 1.00 34.22 687 HIS A C 1
ATOM 5535 O O . HIS A 1 687 ? -24.479 -51.821 58.285 1.00 34.22 687 HIS A O 1
#

Mean predicted aligned error: 10.0 Å